Protein AF-A0A7S1FXK1-F1 (afdb_monomer)

Organism: NCBI:txid216773

Secondary structure (DSSP, 8-state):
-HHHHHTTS-S-EEEEEETTSPTT--EE-HHHH--STTS---S-TTTT---SSEEEEEE--SSTTPPP--SS--TT--SS-HHHHHHHHHHHHH---SEEEEE-SSBSS----SS---S-BGGGSHHHHHHHHHHHHHTT-SSEEEEE-SSSSEEEEEEEEEETTT--EEEEEEEEE--SS--TTT-S-S-THHHHSTTHHHHHHHHHHHHHHHHHHS--TTB-BPPPGGG---TT---TTS--TTPPPSB-EE-SS-EEEEEEEGGGTEEEEEEE-S-TTSPPSEEEEEEHHHHHTSSPPS-----HHHHHHHHTT--S-SS-EEEEETT-SPPHHHHHHHHHHHHHHHIIIIIHHHHHHHHHHHHHHHHHHHHHHHHHHHHHHHHT--

pLDDT: mean 83.9, std 14.22, range [42.78, 98.69]

Mean predicted aligned error: 8.96 Å

Radius of gyration: 26.75 Å; Cα contacts (8 Å, |Δi|>4): 726; chains: 1; bounding box: 54×51×104 Å

Structure (mmCIF, N/CA/C/O backbone):
data_AF-A0A7S1FXK1-F1
#
_entry.id   AF-A0A7S1FXK1-F1
#
loop_
_atom_site.group_PDB
_atom_site.id
_atom_site.type_symbol
_atom_site.label_atom_id
_atom_site.label_alt_id
_atom_site.label_comp_id
_atom_site.label_asym_id
_atom_site.label_entity_id
_atom_site.label_seq_id
_atom_site.pdbx_PDB_ins_code
_atom_site.Cartn_x
_atom_site.Cartn_y
_atom_site.Cartn_z
_atom_site.occupancy
_atom_site.B_iso_or_equiv
_atom_site.auth_seq_id
_atom_site.auth_comp_id
_atom_site.auth_asym_id
_atom_site.auth_atom_id
_atom_site.pdbx_PDB_model_num
ATOM 1 N N . MET A 1 1 ? 13.308 -16.627 -5.004 1.00 86.56 1 MET A N 1
ATOM 2 C CA . MET A 1 1 ? 12.810 -16.690 -3.606 1.00 86.56 1 MET A CA 1
ATOM 3 C C . MET A 1 1 ? 13.438 -17.832 -2.807 1.00 86.56 1 MET A C 1
ATOM 5 O O . MET A 1 1 ? 14.184 -17.530 -1.893 1.00 86.56 1 MET A O 1
ATOM 9 N N . PHE A 1 2 ? 13.211 -19.113 -3.141 1.00 88.00 2 PHE A N 1
ATOM 10 C CA . PHE A 1 2 ? 13.729 -20.249 -2.348 1.00 88.00 2 PHE A CA 1
ATOM 11 C C . PHE A 1 2 ? 15.251 -20.223 -2.109 1.00 88.00 2 PHE A C 1
ATOM 13 O O . PHE A 1 2 ? 15.687 -20.380 -0.975 1.00 88.00 2 PHE A O 1
ATOM 20 N N . LEU A 1 3 ? 16.052 -19.970 -3.151 1.00 89.50 3 LEU A N 1
ATOM 21 C CA . LEU A 1 3 ? 17.515 -19.896 -3.019 1.00 89.50 3 LEU A CA 1
ATOM 22 C C . LEU A 1 3 ? 17.948 -18.786 -2.047 1.00 89.50 3 LEU A C 1
ATOM 24 O O . LEU A 1 3 ? 18.691 -19.046 -1.114 1.00 89.50 3 LEU A O 1
ATOM 28 N N . ARG A 1 4 ? 17.362 -17.591 -2.173 1.00 92.25 4 ARG A N 1
ATOM 29 C CA . ARG A 1 4 ? 17.594 -16.463 -1.252 1.00 92.25 4 ARG A CA 1
ATOM 30 C C . ARG A 1 4 ? 17.238 -16.796 0.199 1.00 92.25 4 ARG A C 1
ATOM 32 O O . ARG A 1 4 ? 17.957 -16.416 1.117 1.00 92.25 4 ARG A O 1
ATOM 39 N N . ALA A 1 5 ? 16.145 -17.531 0.401 1.00 91.81 5 ALA A N 1
ATOM 40 C CA . ALA A 1 5 ? 15.734 -17.988 1.723 1.00 91.81 5 ALA A CA 1
ATOM 41 C C . ALA A 1 5 ? 16.751 -18.977 2.313 1.00 91.81 5 ALA A C 1
ATOM 43 O O . ALA A 1 5 ? 17.111 -18.866 3.481 1.00 91.81 5 ALA A O 1
ATOM 44 N N . LYS A 1 6 ? 17.246 -19.913 1.491 1.00 92.75 6 LYS A N 1
ATOM 45 C CA . LYS A 1 6 ? 18.290 -20.873 1.871 1.00 92.75 6 LYS A CA 1
ATOM 46 C C . LYS A 1 6 ? 19.600 -20.174 2.249 1.00 92.75 6 LYS A C 1
ATOM 48 O O . LYS A 1 6 ? 20.246 -20.599 3.201 1.00 92.75 6 LYS A O 1
ATOM 53 N N . ASP A 1 7 ? 19.941 -19.095 1.553 1.00 91.38 7 ASP A N 1
ATOM 54 C CA . ASP A 1 7 ? 21.141 -18.292 1.815 1.00 91.38 7 ASP A CA 1
ATOM 55 C C . ASP A 1 7 ? 20.965 -17.318 2.998 1.00 91.38 7 ASP A C 1
ATOM 57 O O . ASP A 1 7 ? 21.877 -16.562 3.324 1.00 91.38 7 ASP A O 1
ATOM 61 N N . GLY A 1 8 ? 19.795 -17.312 3.649 1.00 89.88 8 GLY A N 1
ATOM 62 C CA . GLY A 1 8 ? 19.515 -16.476 4.819 1.00 89.88 8 GLY A CA 1
ATOM 63 C C . GLY A 1 8 ? 19.364 -14.985 4.516 1.00 89.88 8 GLY A C 1
ATOM 64 O O . GLY A 1 8 ? 19.290 -14.187 5.443 1.00 89.88 8 GLY A O 1
ATOM 65 N N . ILE A 1 9 ? 19.294 -14.592 3.241 1.00 91.19 9 ILE A N 1
ATOM 66 C CA . ILE A 1 9 ? 19.204 -13.179 2.843 1.00 91.19 9 ILE A CA 1
ATOM 67 C C . ILE A 1 9 ? 17.760 -12.672 2.730 1.00 91.19 9 ILE A C 1
ATOM 69 O O . ILE A 1 9 ? 17.565 -11.474 2.546 1.00 91.19 9 ILE A O 1
ATOM 73 N N . GLY A 1 10 ? 16.760 -13.554 2.851 1.00 93.19 10 GLY A N 1
ATOM 74 C CA . GLY A 1 10 ? 15.330 -13.214 2.909 1.00 93.19 10 GLY A CA 1
ATOM 75 C C . GLY A 1 10 ? 14.462 -13.902 1.849 1.00 93.19 10 GLY A C 1
ATOM 76 O O . GLY A 1 10 ? 14.954 -14.543 0.917 1.00 93.19 10 GLY A O 1
ATOM 77 N N . VAL A 1 11 ? 13.141 -13.756 1.980 1.00 95.81 11 VAL A N 1
ATOM 78 C CA . VAL A 1 11 ? 12.128 -14.359 1.095 1.00 95.81 11 VAL A CA 1
ATOM 79 C C . VAL A 1 11 ? 11.473 -13.292 0.22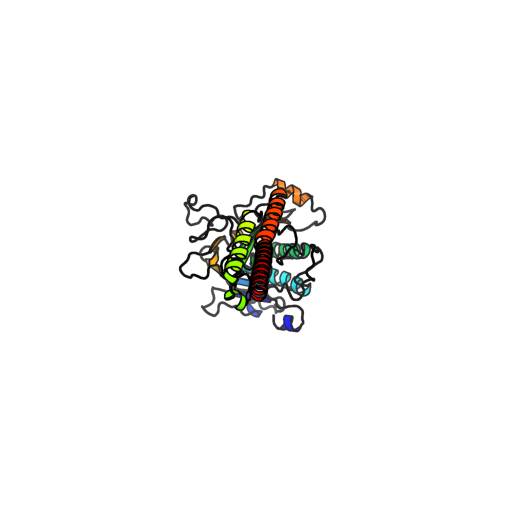1 1.00 95.81 11 VAL A C 1
ATOM 81 O O . VAL A 1 11 ? 10.370 -12.828 0.485 1.00 95.81 11 VAL A O 1
ATOM 84 N N . TYR A 1 12 ? 12.162 -12.904 -0.851 1.00 97.19 12 TYR A N 1
ATOM 85 C CA . TYR A 1 12 ? 11.689 -11.862 -1.764 1.00 97.19 12 TYR A CA 1
ATOM 86 C C . TYR A 1 12 ? 11.950 -12.176 -3.234 1.00 97.19 12 TYR A C 1
ATOM 88 O O . TYR A 1 12 ? 12.787 -13.019 -3.603 1.00 97.19 12 TYR A O 1
ATOM 96 N N . GLY A 1 13 ? 11.193 -11.507 -4.093 1.00 97.38 13 GLY A N 1
ATOM 97 C CA . GLY A 1 13 ? 11.224 -11.731 -5.528 1.00 97.38 13 GLY A CA 1
ATOM 98 C C . GLY A 1 13 ? 10.127 -10.965 -6.248 1.00 97.38 13 GLY A C 1
ATOM 99 O O . GLY A 1 13 ? 9.338 -10.247 -5.637 1.00 97.38 13 GLY A O 1
ATOM 100 N N . VAL A 1 14 ? 10.087 -11.149 -7.559 1.00 97.81 14 VAL A N 1
ATOM 101 C CA . VAL A 1 14 ? 9.108 -10.527 -8.445 1.00 97.81 14 VAL A CA 1
ATOM 102 C C . VAL A 1 14 ? 8.445 -11.600 -9.298 1.00 97.81 14 VAL A C 1
ATOM 104 O O . VAL A 1 14 ? 9.095 -12.578 -9.668 1.00 97.81 14 VAL A O 1
ATOM 107 N N . LYS A 1 15 ? 7.155 -11.432 -9.582 1.00 97.69 15 LYS A N 1
ATOM 108 C CA . LYS A 1 15 ? 6.409 -12.217 -10.572 1.00 97.69 15 LYS A CA 1
ATOM 109 C C . LYS A 1 15 ? 5.731 -11.279 -11.553 1.00 97.69 15 LYS A C 1
ATOM 111 O O . LYS A 1 15 ? 5.279 -10.212 -11.155 1.00 97.69 15 LYS A O 1
ATOM 116 N N . LEU A 1 16 ? 5.665 -11.681 -12.813 1.00 98.06 16 LEU A N 1
ATOM 117 C CA . LEU A 1 16 ? 5.023 -10.916 -13.873 1.00 98.06 16 LEU A CA 1
ATOM 118 C C . LEU A 1 16 ? 3.820 -11.694 -14.397 1.00 98.06 16 LEU A C 1
ATOM 120 O O . LEU A 1 16 ? 3.948 -12.869 -14.733 1.00 98.06 16 LEU A O 1
ATOM 124 N N . TYR A 1 17 ? 2.685 -11.020 -14.498 1.00 98.06 17 TYR A N 1
ATOM 125 C CA . TYR A 1 17 ? 1.492 -11.517 -15.169 1.00 98.06 17 TYR A CA 1
ATOM 126 C C . TYR A 1 17 ? 1.256 -10.688 -16.430 1.00 98.06 17 TYR A C 1
ATOM 128 O O . TYR A 1 17 ? 1.339 -9.464 -16.378 1.00 98.06 17 TYR A O 1
ATOM 136 N N . ASP A 1 18 ? 0.975 -11.342 -17.550 1.00 97.69 18 ASP A N 1
ATOM 137 C CA . ASP A 1 18 ? 0.605 -10.732 -18.824 1.00 97.69 18 ASP A CA 1
ATOM 138 C C . ASP A 1 18 ? -0.782 -11.244 -19.229 1.00 97.69 18 ASP A C 1
ATOM 140 O O . ASP A 1 18 ? -0.954 -12.397 -19.625 1.00 97.69 18 ASP A O 1
ATOM 144 N N . PHE A 1 19 ? -1.776 -10.367 -19.115 1.00 96.44 19 PHE A N 1
ATOM 145 C CA . PHE A 1 19 ? -3.187 -10.662 -19.349 1.00 96.44 19 PHE A CA 1
ATOM 146 C C . PHE A 1 19 ? -3.562 -10.698 -20.837 1.00 96.44 19 PHE A C 1
ATOM 148 O O . PHE A 1 19 ? -4.710 -10.984 -21.166 1.00 96.44 19 PHE A O 1
ATOM 155 N N . SER A 1 20 ? -2.612 -10.448 -21.743 1.00 96.06 20 SER A N 1
ATOM 156 C CA . SER A 1 20 ? -2.798 -10.720 -23.175 1.00 96.06 20 SER A CA 1
ATOM 157 C C . SER A 1 20 ? -2.517 -12.183 -23.536 1.00 96.06 20 SER A C 1
ATOM 159 O O . SER A 1 20 ? -2.792 -12.605 -24.661 1.00 96.06 20 SER A O 1
ATOM 161 N N . ARG A 1 21 ? -1.948 -12.971 -22.612 1.00 95.25 21 ARG A N 1
ATOM 162 C CA . ARG A 1 21 ? -1.732 -14.413 -22.799 1.00 95.25 21 ARG A CA 1
ATOM 163 C C . ARG A 1 21 ? -3.053 -15.182 -22.629 1.00 95.25 21 ARG A C 1
ATOM 165 O O . ARG A 1 21 ? -3.983 -14.673 -22.006 1.00 95.25 21 ARG A O 1
ATOM 172 N N . PRO A 1 22 ? -3.154 -16.416 -23.158 1.00 95.62 22 PRO A N 1
ATOM 173 C CA . PRO A 1 22 ? -4.333 -17.255 -22.961 1.00 95.62 22 PRO A CA 1
ATOM 174 C C . PRO A 1 22 ? -4.657 -17.463 -21.480 1.00 95.62 22 PRO A C 1
ATOM 176 O O . PRO A 1 22 ? -3.749 -17.572 -20.654 1.00 95.62 22 PRO A O 1
ATOM 179 N N . THR A 1 23 ? -5.946 -17.585 -21.162 1.00 93.38 23 THR A N 1
ATOM 180 C CA . THR A 1 23 ? -6.408 -17.792 -19.787 1.00 93.38 23 THR A CA 1
ATOM 181 C C . THR A 1 23 ? -5.747 -19.013 -19.143 1.00 93.38 23 THR A C 1
ATOM 183 O O . THR A 1 23 ? -5.702 -20.087 -19.744 1.00 93.38 23 THR A O 1
ATOM 186 N N . GLY A 1 24 ? -5.231 -18.852 -17.924 1.00 93.88 24 GLY A N 1
ATOM 187 C CA . GLY A 1 24 ? -4.451 -19.865 -17.203 1.00 93.88 24 GLY A CA 1
ATOM 188 C C . GLY A 1 24 ? -2.949 -19.866 -17.522 1.00 93.88 24 GLY A C 1
ATOM 189 O O . GLY A 1 24 ? -2.192 -20.607 -16.891 1.00 93.88 24 GLY A O 1
ATOM 190 N N . HIS A 1 25 ? -2.504 -19.040 -18.473 1.00 94.69 25 HIS A N 1
ATOM 191 C CA . HIS A 1 25 ? -1.103 -18.867 -18.867 1.00 94.69 25 HIS A CA 1
ATOM 192 C C . HIS A 1 25 ? -0.624 -17.415 -18.730 1.00 94.69 25 HIS A C 1
ATOM 194 O O . HIS A 1 25 ? 0.362 -17.029 -19.361 1.00 94.69 25 HIS A O 1
ATOM 200 N N . GLU A 1 26 ? -1.302 -16.612 -17.910 1.00 96.81 26 GLU A N 1
ATOM 201 C CA . GLU A 1 26 ? -0.979 -15.205 -17.674 1.00 96.81 26 GLU A CA 1
ATOM 202 C C . GLU A 1 26 ? 0.366 -15.053 -16.957 1.00 96.81 26 GLU A C 1
ATOM 204 O O . GLU A 1 26 ? 1.091 -14.093 -17.196 1.00 96.81 26 GLU A O 1
ATOM 209 N N . LEU A 1 27 ? 0.736 -16.003 -16.091 1.00 97.69 27 LEU A N 1
ATOM 210 C CA . LEU A 1 27 ? 2.019 -15.973 -15.391 1.00 97.69 27 LEU A CA 1
ATOM 211 C C . LEU A 1 27 ? 3.183 -16.159 -16.377 1.00 97.69 27 LEU A C 1
ATOM 213 O O . LEU A 1 27 ? 3.374 -17.236 -16.945 1.00 97.69 27 LEU A O 1
ATOM 217 N N . VAL A 1 28 ? 4.007 -15.123 -16.516 1.00 96.62 28 VAL A N 1
ATOM 218 C CA . VAL A 1 28 ? 5.211 -15.144 -17.349 1.00 96.62 28 VAL A CA 1
ATOM 219 C C . VAL A 1 28 ? 6.352 -15.823 -16.577 1.00 96.62 28 VAL A C 1
ATOM 221 O O . VAL A 1 28 ? 6.631 -15.434 -15.438 1.00 96.62 28 VAL A O 1
ATOM 224 N N . PRO A 1 29 ? 7.046 -16.821 -17.158 1.00 94.81 29 PRO A N 1
ATOM 225 C CA . PRO A 1 29 ? 8.219 -17.436 -16.540 1.00 94.81 29 PRO A CA 1
ATOM 226 C C . PRO A 1 29 ? 9.300 -16.408 -16.178 1.00 94.81 29 PRO A C 1
ATOM 228 O O . PRO A 1 29 ? 9.602 -15.520 -16.968 1.00 94.81 29 PRO A O 1
ATOM 231 N N . ASP A 1 30 ? 9.948 -16.562 -15.017 1.00 93.38 30 ASP A N 1
ATOM 232 C CA . ASP A 1 30 ? 10.874 -15.546 -14.479 1.00 93.38 30 ASP A CA 1
ATOM 233 C C . ASP A 1 30 ? 12.022 -15.191 -15.439 1.00 93.38 30 ASP A C 1
ATOM 235 O O . ASP A 1 30 ? 12.396 -14.022 -15.546 1.00 93.38 30 ASP A O 1
ATOM 239 N N . ARG A 1 31 ? 12.555 -16.187 -16.165 1.00 91.25 31 ARG A N 1
ATOM 240 C CA . ARG A 1 31 ? 13.605 -15.968 -17.171 1.00 91.25 31 ARG A CA 1
ATOM 241 C C . ARG A 1 31 ? 13.094 -15.123 -18.336 1.00 91.25 31 ARG A C 1
ATOM 243 O O . ARG A 1 31 ? 13.780 -14.193 -18.724 1.00 91.25 31 ARG A O 1
ATOM 250 N N . GLU A 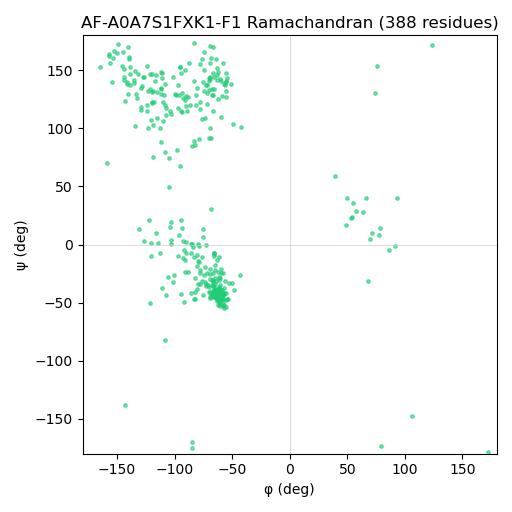1 32 ? 11.898 -15.422 -18.847 1.00 93.00 32 GLU A N 1
ATOM 251 C CA . GLU A 1 32 ? 11.252 -14.685 -19.946 1.00 93.00 32 GLU A CA 1
ATOM 252 C C . GLU A 1 32 ? 10.904 -13.250 -19.520 1.00 93.00 32 GLU A C 1
ATOM 254 O O . GLU A 1 32 ? 11.199 -12.296 -20.240 1.00 93.00 32 GLU A O 1
ATOM 259 N N . ALA A 1 33 ? 10.356 -13.086 -18.310 1.00 94.69 33 ALA A N 1
ATOM 260 C CA . ALA A 1 33 ? 10.044 -11.783 -17.729 1.00 94.69 33 ALA A CA 1
ATOM 261 C C . ALA A 1 33 ? 11.301 -10.918 -17.538 1.00 94.69 33 ALA A C 1
ATOM 263 O O . ALA A 1 33 ? 11.239 -9.701 -17.706 1.00 94.69 33 ALA A O 1
ATOM 264 N N . ALA A 1 34 ? 12.427 -11.544 -17.175 1.00 94.31 34 ALA A N 1
ATOM 265 C CA . ALA A 1 34 ? 13.749 -10.931 -17.028 1.00 94.31 34 ALA A CA 1
ATOM 266 C C . ALA A 1 34 ? 13.813 -9.705 -16.089 1.00 94.31 34 ALA A C 1
ATOM 268 O O . ALA A 1 34 ? 14.717 -8.872 -16.184 1.00 94.31 34 ALA A O 1
ATOM 269 N N . ILE A 1 35 ? 12.862 -9.607 -15.153 1.00 95.88 35 ILE A N 1
ATOM 270 C CA . ILE A 1 35 ? 12.800 -8.532 -14.153 1.00 95.88 35 ILE A CA 1
ATOM 271 C C . ILE A 1 35 ? 13.736 -8.837 -12.981 1.00 95.88 35 ILE A C 1
ATOM 273 O O . ILE A 1 35 ? 14.418 -7.946 -12.482 1.00 95.88 35 ILE A O 1
ATOM 277 N N . ASP A 1 36 ? 13.796 -10.095 -12.536 1.00 95.31 36 ASP A N 1
ATOM 278 C CA . ASP A 1 36 ? 14.653 -10.478 -11.417 1.00 95.31 36 ASP A CA 1
ATOM 279 C C . ASP A 1 36 ? 16.140 -10.451 -11.845 1.00 95.31 36 ASP A C 1
ATOM 281 O O . ASP A 1 36 ? 16.518 -11.194 -12.756 1.00 95.31 36 ASP A O 1
ATOM 285 N N . PRO A 1 37 ? 17.004 -9.641 -11.196 1.00 92.25 37 PRO A N 1
ATOM 286 C CA . PRO A 1 37 ? 18.406 -9.494 -11.571 1.00 92.25 37 PRO A CA 1
ATOM 287 C C . PRO A 1 37 ? 19.261 -10.743 -11.386 1.00 92.25 37 PRO A C 1
ATOM 289 O O . PRO A 1 37 ? 20.388 -10.766 -11.869 1.00 92.25 37 PRO A O 1
ATOM 292 N N . PHE A 1 38 ? 18.730 -11.777 -10.731 1.00 86.62 38 PHE A N 1
ATOM 293 C CA . PHE A 1 38 ? 19.366 -13.088 -10.666 1.00 86.62 38 PHE A CA 1
ATOM 294 C C . PHE A 1 38 ? 19.557 -13.732 -12.047 1.00 86.62 38 PHE A C 1
ATOM 296 O O . PHE A 1 38 ? 20.481 -14.519 -12.225 1.00 86.62 38 PHE A O 1
ATOM 303 N N . PHE A 1 39 ? 18.697 -13.414 -13.018 1.00 81.88 39 PHE A N 1
ATOM 304 C CA . PHE A 1 39 ? 18.859 -13.883 -14.390 1.00 81.88 39 PHE A CA 1
ATOM 305 C C . PHE A 1 39 ? 19.685 -12.867 -15.188 1.00 81.88 39 PHE A C 1
ATOM 307 O O . PHE A 1 39 ? 19.353 -11.673 -15.249 1.00 81.88 39 PHE A O 1
ATOM 314 N N . GLU A 1 40 ? 20.775 -13.346 -15.787 1.00 75.25 40 GLU A N 1
ATOM 315 C CA . GLU A 1 40 ? 21.553 -12.571 -16.749 1.00 75.25 40 GLU A CA 1
ATOM 316 C C . GLU A 1 40 ? 20.758 -12.402 -18.048 1.00 75.25 40 GLU A C 1
ATOM 318 O O . GLU A 1 40 ? 19.993 -13.272 -18.474 1.00 75.25 40 GLU A O 1
ATOM 323 N N . LEU A 1 41 ? 20.896 -11.225 -18.655 1.00 72.12 41 LEU A N 1
ATOM 324 C CA . LEU A 1 41 ? 20.348 -10.956 -19.976 1.00 72.12 41 LEU A CA 1
ATOM 325 C C . LEU A 1 41 ? 21.362 -11.507 -20.983 1.00 72.12 41 LEU A C 1
ATOM 327 O O . LEU A 1 41 ? 22.269 -10.785 -21.388 1.00 72.12 41 LEU A O 1
ATOM 331 N N . ASP A 1 42 ? 21.229 -12.783 -21.352 1.00 68.44 42 ASP A N 1
ATOM 332 C CA . ASP A 1 42 ? 22.183 -13.540 -22.193 1.00 68.44 42 ASP A CA 1
ATOM 333 C C . ASP A 1 42 ? 22.243 -13.067 -23.672 1.00 68.44 42 ASP A C 1
ATOM 335 O O . ASP A 1 42 ? 22.440 -13.863 -24.588 1.00 68.44 42 ASP A O 1
ATOM 339 N N . GLY A 1 43 ? 22.009 -11.782 -23.957 1.00 66.88 43 GLY A N 1
ATOM 340 C CA . GLY A 1 43 ? 21.923 -11.241 -25.320 1.00 66.88 43 GLY A CA 1
ATOM 341 C C . GLY A 1 43 ? 20.678 -11.683 -26.103 1.00 66.88 43 GLY A C 1
ATOM 342 O O . GLY A 1 43 ? 20.542 -11.344 -27.279 1.00 66.88 43 GLY A O 1
ATOM 343 N N . ASP A 1 44 ? 19.756 -12.414 -25.472 1.00 74.56 44 ASP A N 1
ATOM 344 C CA . ASP A 1 44 ? 18.474 -12.778 -26.069 1.00 74.56 44 ASP A CA 1
ATOM 345 C C . ASP A 1 44 ? 17.544 -11.555 -26.117 1.00 74.56 44 ASP A C 1
ATOM 347 O O . ASP A 1 44 ? 17.024 -11.074 -25.107 1.00 74.56 44 ASP A O 1
ATOM 351 N N . ASN A 1 45 ? 17.325 -11.061 -27.335 1.00 73.31 45 ASN A N 1
ATOM 352 C CA . ASN A 1 45 ? 16.502 -9.890 -27.626 1.00 73.31 45 ASN A CA 1
ATOM 353 C C . ASN A 1 45 ? 15.007 -10.085 -27.318 1.00 73.31 45 ASN A C 1
ATOM 355 O O . ASN A 1 45 ? 14.243 -9.123 -27.452 1.00 73.31 45 ASN A O 1
ATOM 359 N N . ASN A 1 46 ? 14.560 -11.294 -26.971 1.00 75.25 46 ASN A N 1
ATOM 360 C CA . ASN A 1 46 ? 13.168 -11.572 -26.620 1.00 75.25 46 ASN A CA 1
ATOM 361 C C . ASN A 1 46 ? 12.886 -11.478 -25.116 1.00 75.25 46 ASN A C 1
ATOM 363 O O . ASN A 1 46 ? 11.721 -11.421 -24.727 1.00 75.25 46 ASN A O 1
ATOM 367 N N . LEU A 1 47 ? 13.919 -11.401 -24.275 1.00 84.69 47 LEU A N 1
ATOM 368 C CA . LEU A 1 47 ? 13.754 -11.268 -22.830 1.00 84.69 47 LEU A CA 1
ATOM 369 C C . LEU A 1 47 ? 13.193 -9.896 -22.442 1.00 84.69 47 LEU A C 1
ATOM 371 O O . LEU A 1 47 ? 13.537 -8.863 -23.026 1.00 84.69 47 LEU A O 1
ATOM 375 N N . GLY A 1 48 ? 12.325 -9.877 -21.430 1.00 84.31 48 GLY A N 1
ATOM 376 C CA . GLY A 1 48 ? 11.731 -8.641 -20.919 1.00 84.31 48 GLY A CA 1
ATOM 377 C C . GLY A 1 48 ? 10.847 -7.918 -21.940 1.00 84.31 48 GLY A C 1
ATOM 378 O O . GLY A 1 48 ? 10.744 -6.686 -21.899 1.00 84.31 48 GLY A O 1
ATOM 379 N N . LYS A 1 49 ? 10.252 -8.670 -22.876 1.00 88.00 49 LYS A N 1
ATOM 380 C CA . LYS A 1 49 ? 9.189 -8.217 -23.777 1.00 88.00 49 LYS A CA 1
ATOM 381 C C . LYS A 1 49 ? 7.880 -8.893 -23.385 1.00 88.00 49 LYS A C 1
ATOM 383 O O . LYS A 1 49 ? 7.788 -10.113 -23.370 1.00 88.00 49 LYS A O 1
ATOM 388 N N . TYR A 1 50 ? 6.880 -8.085 -23.081 1.00 92.75 50 TYR A N 1
ATOM 389 C CA . TYR A 1 50 ? 5.531 -8.507 -22.713 1.00 92.75 50 TYR A CA 1
ATOM 390 C C . TYR A 1 50 ? 4.554 -7.397 -23.092 1.00 92.75 50 TYR A C 1
ATOM 392 O O . TYR A 1 50 ? 4.975 -6.291 -23.450 1.00 92.75 50 TYR A O 1
ATOM 400 N N . SER A 1 51 ? 3.262 -7.708 -23.085 1.00 94.88 51 SER A N 1
ATOM 401 C CA . SER A 1 51 ? 2.237 -6.787 -23.569 1.00 94.88 51 SER A CA 1
ATOM 402 C C . SER A 1 51 ? 2.060 -5.558 -22.665 1.00 94.88 51 SER A C 1
ATOM 404 O O . SER A 1 51 ? 2.566 -5.482 -21.540 1.00 94.88 51 SER A O 1
ATOM 406 N N . ASN A 1 52 ? 1.276 -4.596 -23.150 1.00 93.94 52 ASN A N 1
ATOM 407 C CA . ASN A 1 52 ? 0.790 -3.459 -22.371 1.00 93.94 52 ASN A CA 1
ATOM 408 C C . ASN A 1 52 ? -0.311 -3.842 -21.358 1.00 93.94 52 ASN A C 1
ATOM 410 O O . ASN A 1 52 ? -0.763 -2.974 -20.617 1.00 93.94 52 ASN A O 1
ATOM 414 N N . HIS A 1 53 ? -0.717 -5.112 -21.272 1.00 96.31 53 HIS A N 1
ATOM 415 C CA . HIS A 1 53 ? -1.630 -5.632 -20.248 1.00 96.31 53 HIS A CA 1
ATOM 416 C C . HIS A 1 53 ? -0.856 -6.445 -19.207 1.00 96.31 53 HIS A C 1
ATOM 418 O O . HIS A 1 53 ? -1.175 -7.598 -18.916 1.00 96.31 53 HIS A O 1
ATOM 424 N N . SER A 1 54 ? 0.228 -5.865 -18.690 1.00 97.56 54 SER A N 1
ATOM 425 C CA . SER A 1 54 ? 1.176 -6.551 -17.815 1.00 97.56 54 SER A CA 1
ATOM 426 C C . SER A 1 54 ? 1.242 -5.946 -16.413 1.00 97.56 54 SER A C 1
ATOM 428 O O . SER A 1 54 ? 1.225 -4.727 -16.226 1.00 97.56 54 SER A O 1
ATOM 430 N N . VAL A 1 55 ? 1.347 -6.823 -15.414 1.00 98.31 55 VAL A N 1
ATOM 431 C CA . VAL A 1 55 ? 1.417 -6.483 -13.989 1.00 98.31 55 VAL A CA 1
ATOM 432 C C . VAL A 1 55 ? 2.612 -7.188 -13.358 1.00 98.31 55 VAL A C 1
ATOM 434 O O . VAL A 1 55 ? 2.651 -8.417 -13.276 1.00 98.31 55 VAL A O 1
ATOM 437 N N . ALA A 1 56 ? 3.584 -6.415 -12.879 1.00 98.44 56 ALA A N 1
ATOM 438 C CA . ALA A 1 56 ? 4.692 -6.925 -12.080 1.00 98.44 56 ALA A CA 1
ATOM 439 C C . ALA A 1 56 ? 4.361 -6.803 -10.588 1.00 98.44 56 ALA A C 1
ATOM 441 O O . ALA A 1 56 ? 3.965 -5.740 -10.118 1.00 98.44 56 ALA A O 1
ATOM 442 N N . ILE A 1 57 ? 4.547 -7.884 -9.833 1.00 98.50 57 ILE A N 1
ATOM 443 C CA . ILE A 1 57 ? 4.309 -7.953 -8.390 1.00 98.50 57 ILE A CA 1
ATOM 444 C C . ILE A 1 57 ? 5.638 -8.208 -7.687 1.00 98.50 57 ILE A C 1
ATOM 446 O O . ILE A 1 57 ? 6.187 -9.308 -7.763 1.00 98.50 57 ILE A O 1
ATOM 450 N N . PHE A 1 58 ? 6.142 -7.199 -6.987 1.00 98.56 58 PHE A N 1
ATOM 451 C CA . PHE A 1 58 ? 7.343 -7.241 -6.161 1.00 98.56 58 PHE A CA 1
ATOM 452 C C . PHE A 1 58 ? 6.952 -7.568 -4.724 1.00 98.56 58 PHE A C 1
ATOM 454 O O . PHE A 1 58 ? 6.295 -6.769 -4.066 1.00 98.56 58 PHE A O 1
ATOM 461 N N . ALA A 1 59 ? 7.366 -8.726 -4.220 1.00 9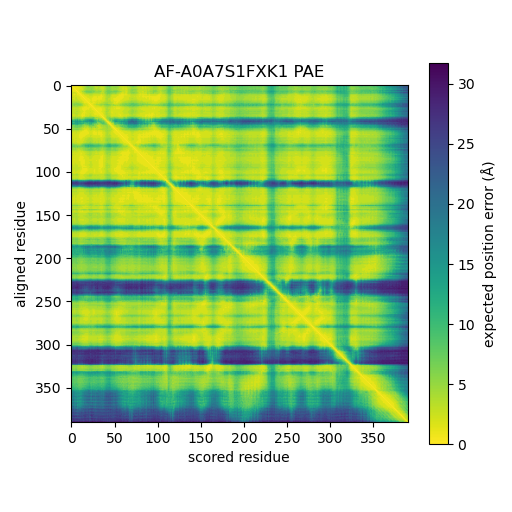8.19 59 ALA A N 1
ATOM 462 C CA . ALA A 1 59 ? 7.165 -9.104 -2.827 1.00 98.19 59 ALA A CA 1
ATOM 463 C C . ALA A 1 59 ? 8.435 -8.804 -2.023 1.00 98.19 59 ALA A C 1
ATOM 465 O O . ALA A 1 59 ? 9.488 -9.390 -2.294 1.00 98.19 59 ALA A O 1
ATOM 466 N N . LEU A 1 60 ? 8.331 -7.903 -1.043 1.00 98.38 60 LEU A N 1
ATOM 467 C CA . LEU A 1 60 ? 9.411 -7.569 -0.113 1.00 98.38 60 LEU A CA 1
ATOM 468 C C . LEU A 1 60 ? 9.291 -8.375 1.186 1.00 98.38 60 LEU A C 1
ATOM 470 O O . LEU A 1 60 ? 8.204 -8.739 1.631 1.00 98.38 60 LEU A O 1
ATOM 474 N N . ASP A 1 61 ? 10.433 -8.587 1.828 1.00 97.75 61 ASP A N 1
ATOM 475 C CA . ASP A 1 61 ? 10.570 -9.272 3.113 1.00 97.75 61 ASP A CA 1
ATOM 476 C C . ASP A 1 61 ? 11.017 -8.255 4.160 1.00 97.75 61 ASP A C 1
ATOM 478 O O . ASP A 1 61 ? 12.187 -7.908 4.249 1.00 97.75 61 ASP A O 1
ATOM 482 N N . CYS A 1 62 ? 10.070 -7.767 4.957 1.00 96.38 62 CYS A N 1
ATOM 483 C CA . CYS A 1 62 ? 10.335 -6.770 5.998 1.00 96.38 62 CYS A CA 1
ATOM 484 C C . CYS A 1 62 ? 10.573 -7.405 7.376 1.00 96.38 62 CYS A C 1
ATOM 486 O O . CYS A 1 62 ? 10.326 -6.769 8.407 1.00 96.38 62 CYS A O 1
ATOM 488 N N . ARG A 1 63 ? 10.939 -8.693 7.414 1.00 95.12 63 ARG A N 1
ATOM 489 C CA . ARG A 1 63 ? 11.074 -9.478 8.646 1.00 95.12 63 ARG A CA 1
ATOM 490 C C . ARG A 1 63 ? 12.480 -10.033 8.812 1.00 95.12 63 ARG A C 1
ATOM 492 O O . ARG A 1 63 ? 13.052 -9.819 9.876 1.00 95.12 63 ARG A O 1
ATOM 499 N N . THR A 1 64 ? 13.034 -10.689 7.793 1.00 95.31 64 THR A N 1
ATOM 500 C CA . THR A 1 64 ? 14.318 -11.407 7.910 1.00 95.31 64 THR A CA 1
ATOM 501 C C . THR A 1 64 ? 15.474 -10.512 8.356 1.00 95.31 64 THR A C 1
ATOM 503 O O . THR A 1 64 ? 16.189 -10.865 9.288 1.00 95.31 64 THR A O 1
ATOM 506 N N . ASN A 1 65 ? 15.624 -9.335 7.742 1.00 95.81 65 ASN A N 1
ATOM 507 C CA . ASN A 1 65 ? 16.729 -8.408 8.025 1.00 95.81 65 ASN A CA 1
ATOM 508 C C . ASN A 1 65 ? 16.302 -7.200 8.876 1.00 95.81 65 ASN A C 1
ATOM 510 O O . ASN A 1 65 ? 17.017 -6.199 8.948 1.00 95.81 65 ASN A O 1
ATOM 514 N N . LYS A 1 66 ? 15.125 -7.264 9.514 1.00 95.62 66 LYS A N 1
ATOM 515 C CA . LYS A 1 66 ? 14.571 -6.138 10.271 1.00 95.62 66 LYS A CA 1
ATOM 516 C C . LYS A 1 66 ? 15.427 -5.834 11.504 1.00 95.62 66 LYS A C 1
ATOM 518 O O . LYS A 1 66 ? 15.652 -6.704 12.344 1.00 95.62 66 LYS A O 1
ATOM 523 N N . THR A 1 67 ? 15.827 -4.574 11.672 1.00 96.19 67 THR A N 1
ATOM 524 C CA . THR A 1 67 ? 16.438 -4.089 12.919 1.00 96.19 67 THR A CA 1
ATOM 525 C C . THR A 1 67 ? 15.469 -4.276 14.101 1.00 96.19 67 THR A C 1
ATOM 527 O O . THR A 1 67 ? 14.265 -4.051 13.942 1.00 96.19 67 THR A O 1
ATOM 530 N N . PRO A 1 68 ? 15.940 -4.674 15.300 1.00 93.19 68 PRO A N 1
ATOM 531 C CA . PRO A 1 68 ? 15.074 -4.867 16.461 1.00 93.19 68 PRO A CA 1
ATOM 532 C C . PRO A 1 68 ? 14.151 -3.677 16.753 1.00 93.19 68 PRO A C 1
ATOM 534 O O . PRO A 1 68 ? 14.552 -2.513 16.708 1.00 93.19 68 PRO A O 1
ATOM 537 N N . TRP A 1 69 ? 12.893 -3.975 17.088 1.00 88.81 69 TRP A N 1
ATOM 538 C CA . TRP A 1 69 ? 11.890 -2.946 17.345 1.00 88.81 69 TRP A CA 1
ATOM 539 C C . TRP A 1 69 ? 12.102 -2.296 18.719 1.00 88.81 69 TRP A C 1
ATOM 541 O O . TRP A 1 69 ? 11.845 -2.903 19.758 1.00 88.81 69 TRP A O 1
ATOM 551 N N . GLY A 1 70 ? 12.577 -1.049 18.732 1.00 84.38 70 GLY A N 1
ATOM 552 C CA . GLY A 1 70 ? 12.731 -0.254 19.954 1.00 84.38 70 GLY A CA 1
ATOM 553 C C . GLY A 1 70 ? 11.457 0.489 20.373 1.00 84.38 70 GLY A C 1
ATOM 554 O O . GLY A 1 70 ? 10.416 0.403 19.726 1.00 84.38 70 GLY A O 1
ATOM 555 N N . ILE A 1 71 ? 11.544 1.315 21.419 1.00 80.50 71 ILE A N 1
ATOM 556 C CA . ILE A 1 71 ? 10.445 2.212 21.831 1.00 80.50 71 ILE A CA 1
ATOM 557 C C . ILE A 1 71 ? 10.457 3.499 20.985 1.00 80.50 71 ILE A C 1
ATOM 559 O O . ILE A 1 71 ? 9.441 3.893 20.415 1.00 80.50 71 ILE A O 1
ATOM 563 N N . LEU A 1 72 ? 11.632 4.109 20.820 1.00 83.31 72 LEU A N 1
ATOM 564 C CA . LEU A 1 72 ? 11.847 5.336 20.041 1.00 83.31 72 LEU A CA 1
ATOM 565 C C . LEU A 1 72 ? 12.108 5.024 18.564 1.00 83.31 72 LEU A C 1
ATOM 567 O O . LEU A 1 72 ? 12.505 3.905 18.241 1.00 83.31 72 LEU A O 1
ATOM 571 N N . SER A 1 73 ? 11.838 5.972 17.666 1.00 84.81 73 SER A N 1
ATOM 572 C CA . SER A 1 73 ? 12.229 5.840 16.255 1.00 84.81 73 SER A CA 1
ATOM 573 C C . SER A 1 73 ? 13.747 5.720 16.129 1.00 84.81 73 SER A C 1
ATOM 575 O O . SER A 1 73 ? 14.473 6.402 16.851 1.00 84.81 73 SER A O 1
ATOM 577 N N . ASP A 1 74 ? 14.204 4.885 15.200 1.00 89.75 74 ASP A N 1
ATOM 578 C CA . ASP A 1 74 ? 15.624 4.669 14.927 1.00 89.75 74 ASP A CA 1
ATOM 579 C C . ASP A 1 74 ? 15.925 5.068 13.477 1.00 89.75 74 ASP A C 1
ATOM 581 O O . ASP A 1 74 ? 15.603 4.326 12.548 1.00 89.75 74 ASP A O 1
ATOM 585 N N . PRO A 1 75 ? 16.529 6.244 13.240 1.00 90.12 75 PRO A N 1
ATOM 586 C CA . PRO A 1 75 ? 16.878 6.676 11.895 1.00 90.12 75 PRO A CA 1
ATOM 587 C C . PRO A 1 75 ? 17.839 5.741 11.161 1.00 90.12 75 PRO A C 1
ATOM 589 O O . PRO A 1 75 ? 17.906 5.837 9.944 1.00 90.12 75 PRO A O 1
ATOM 592 N N . ASN A 1 76 ? 18.596 4.892 11.858 1.00 93.00 76 ASN A N 1
ATOM 593 C CA . ASN A 1 76 ? 19.569 3.984 11.249 1.00 93.00 76 ASN A CA 1
ATOM 594 C C . ASN A 1 76 ? 19.071 2.534 11.177 1.00 93.00 76 ASN A C 1
ATOM 596 O O . ASN A 1 76 ? 19.804 1.680 10.685 1.00 93.00 76 ASN A O 1
ATOM 600 N N . GLY A 1 77 ? 17.854 2.260 11.652 1.00 95.31 77 GLY A N 1
ATOM 601 C CA . GLY A 1 77 ? 17.230 0.955 11.489 1.00 95.31 77 GLY A CA 1
ATOM 602 C C . GLY A 1 77 ? 16.870 0.666 10.031 1.00 95.31 77 GLY A C 1
ATOM 603 O O . GLY A 1 77 ? 16.749 1.572 9.201 1.00 95.31 77 GLY A O 1
ATOM 604 N N . ASP A 1 78 ? 16.682 -0.613 9.732 1.00 97.00 78 ASP A N 1
ATOM 605 C CA . ASP A 1 78 ? 16.354 -1.117 8.402 1.00 97.00 78 ASP A CA 1
ATOM 606 C C . ASP A 1 78 ? 15.314 -2.249 8.466 1.00 97.00 78 ASP A C 1
ATOM 608 O O . ASP A 1 78 ? 15.098 -2.865 9.513 1.00 97.00 78 ASP A O 1
ATOM 612 N N . PHE A 1 79 ? 14.663 -2.516 7.334 1.00 96.69 79 PHE A N 1
ATOM 613 C CA . PHE A 1 79 ? 13.735 -3.633 7.145 1.00 96.69 79 PHE A CA 1
ATOM 614 C C . PHE A 1 79 ? 14.275 -4.702 6.196 1.00 96.69 79 PHE A C 1
ATOM 616 O O . PHE A 1 79 ? 14.003 -5.881 6.421 1.00 96.69 79 PHE A O 1
ATOM 623 N N . LEU A 1 80 ? 14.982 -4.296 5.135 1.00 97.69 80 LEU A N 1
ATOM 624 C CA . LEU A 1 80 ? 15.232 -5.159 3.976 1.00 97.69 80 LEU A CA 1
ATOM 625 C C . LEU A 1 80 ? 16.641 -5.769 3.962 1.00 97.69 80 LEU A C 1
ATOM 627 O O . LEU A 1 80 ? 16.829 -6.903 3.520 1.00 97.69 80 LEU A O 1
ATOM 631 N N . GLY A 1 81 ? 17.642 -5.055 4.480 1.00 96.62 81 GLY A N 1
ATOM 632 C CA . GLY A 1 81 ? 19.046 -5.431 4.351 1.00 96.62 81 GLY A CA 1
ATOM 633 C C . GLY A 1 81 ? 19.602 -5.138 2.954 1.00 96.62 81 GLY A C 1
ATOM 634 O O . GLY A 1 81 ? 18.885 -5.095 1.952 1.00 96.62 81 GLY A O 1
ATOM 635 N N . GLU A 1 82 ? 20.916 -4.927 2.868 1.00 96.38 82 GLU A N 1
ATOM 636 C CA . GLU A 1 82 ? 21.539 -4.354 1.666 1.00 96.38 82 GLU A CA 1
ATOM 637 C C . GLU A 1 82 ? 21.366 -5.216 0.405 1.00 96.38 82 GLU A C 1
ATOM 639 O O . GLU A 1 82 ? 21.091 -4.687 -0.670 1.00 96.38 82 GLU A O 1
ATOM 644 N N . ALA A 1 83 ? 21.439 -6.545 0.529 1.00 96.38 83 ALA A N 1
ATOM 645 C CA . ALA A 1 83 ? 21.248 -7.450 -0.607 1.00 96.38 83 ALA A CA 1
ATOM 646 C C . ALA A 1 83 ? 19.854 -7.299 -1.244 1.00 96.38 83 ALA A C 1
ATOM 648 O O . ALA A 1 83 ? 19.725 -7.265 -2.469 1.00 96.38 83 ALA A O 1
ATOM 649 N N . GLN A 1 84 ? 18.812 -7.168 -0.417 1.00 97.81 84 GLN A N 1
ATOM 650 C CA . GLN A 1 84 ? 17.451 -6.959 -0.898 1.00 97.81 84 GLN A CA 1
ATOM 651 C C . GLN A 1 84 ? 17.255 -5.550 -1.454 1.00 97.81 84 GLN A C 1
ATOM 653 O O . GLN A 1 84 ? 16.544 -5.397 -2.443 1.00 97.81 84 GLN A O 1
ATOM 658 N N . TRP A 1 85 ? 17.894 -4.533 -0.868 1.00 98.06 85 TRP A N 1
ATOM 659 C CA . TRP A 1 85 ? 17.855 -3.174 -1.406 1.00 98.06 85 TRP A CA 1
ATOM 660 C C . TRP A 1 85 ? 18.433 -3.090 -2.819 1.00 98.06 85 TRP A C 1
ATOM 662 O O . TRP A 1 85 ? 17.784 -2.533 -3.706 1.00 98.06 85 TRP A O 1
ATOM 672 N N . ILE A 1 86 ? 19.611 -3.682 -3.038 1.00 97.44 86 ILE A N 1
ATOM 673 C CA . ILE A 1 86 ? 20.253 -3.748 -4.357 1.00 97.44 86 ILE A CA 1
ATOM 674 C C . ILE A 1 86 ? 19.354 -4.498 -5.342 1.00 97.44 86 ILE A C 1
ATOM 676 O O . ILE A 1 86 ? 19.107 -4.014 -6.448 1.00 97.44 86 ILE A O 1
ATOM 680 N N . TRP A 1 87 ? 18.824 -5.655 -4.932 1.00 97.56 87 TRP A N 1
ATOM 681 C CA . TRP A 1 87 ? 17.893 -6.421 -5.756 1.00 97.56 87 TRP A CA 1
ATOM 682 C C . TRP A 1 87 ? 16.659 -5.599 -6.131 1.00 97.56 87 TRP A C 1
ATOM 684 O O . TRP A 1 87 ? 16.286 -5.579 -7.300 1.00 97.56 87 TRP A O 1
ATOM 694 N N . PHE A 1 88 ? 16.037 -4.917 -5.167 1.00 98.31 88 PHE A N 1
ATOM 695 C CA . PHE A 1 88 ? 14.797 -4.181 -5.388 1.00 98.31 88 PHE A CA 1
ATOM 696 C C . PHE A 1 88 ? 15.012 -3.027 -6.364 1.00 98.31 88 PHE A C 1
ATOM 698 O O . PHE A 1 88 ? 14.249 -2.883 -7.315 1.00 98.31 88 PHE A O 1
ATOM 705 N N . GLU A 1 89 ? 16.087 -2.256 -6.187 1.00 98.00 89 GLU A N 1
ATOM 706 C CA . GLU A 1 89 ? 16.426 -1.161 -7.094 1.00 98.00 89 GLU A CA 1
ATOM 707 C C . GLU A 1 89 ? 16.679 -1.653 -8.526 1.00 98.00 89 GLU A C 1
ATOM 709 O O . GLU A 1 89 ? 16.159 -1.077 -9.485 1.00 98.00 89 GLU A O 1
ATOM 714 N N . GLN A 1 90 ? 17.448 -2.732 -8.687 1.00 96.94 90 GLN A N 1
ATOM 715 C CA . GLN A 1 90 ? 17.739 -3.308 -10.000 1.00 96.94 90 GLN A CA 1
ATOM 716 C C . GLN A 1 90 ? 16.495 -3.915 -10.652 1.00 96.94 90 GLN A C 1
ATOM 718 O O . GLN A 1 90 ? 16.253 -3.682 -11.834 1.00 96.94 90 GLN A O 1
ATOM 723 N N . ALA A 1 91 ? 15.707 -4.678 -9.894 1.00 97.19 91 ALA A N 1
ATOM 724 C CA . ALA A 1 91 ? 14.509 -5.332 -10.398 1.00 97.19 91 ALA A CA 1
ATOM 725 C C . ALA A 1 91 ? 13.466 -4.301 -10.841 1.00 97.19 91 ALA A C 1
ATOM 727 O O . ALA A 1 91 ? 12.890 -4.429 -11.918 1.00 97.19 91 ALA A O 1
ATOM 728 N N . LEU A 1 92 ? 13.268 -3.241 -10.053 1.00 97.38 92 LEU A N 1
ATOM 729 C CA . LEU A 1 92 ? 12.319 -2.188 -10.395 1.00 97.38 92 LEU A CA 1
ATOM 730 C C . LEU A 1 92 ? 12.752 -1.450 -11.671 1.00 97.38 92 LEU A C 1
ATOM 732 O O . LEU A 1 92 ? 11.945 -1.303 -12.580 1.00 97.38 92 LEU A O 1
ATOM 736 N N . LYS A 1 93 ? 14.043 -1.111 -11.813 1.00 95.44 93 LYS A N 1
ATOM 737 C CA . LYS A 1 93 ? 14.605 -0.514 -13.044 1.00 95.44 93 LYS A CA 1
ATOM 738 C C . LYS A 1 93 ? 14.486 -1.409 -14.285 1.00 95.44 93 LYS A C 1
ATOM 740 O O . LYS A 1 93 ? 14.463 -0.896 -15.400 1.00 95.44 93 LYS A O 1
ATOM 745 N N . ARG A 1 94 ? 14.452 -2.736 -14.118 1.00 95.25 94 ARG A N 1
ATOM 746 C CA . ARG A 1 94 ? 14.267 -3.698 -15.222 1.00 95.25 94 ARG A CA 1
ATOM 747 C C . ARG A 1 94 ? 12.805 -3.856 -15.638 1.00 95.25 94 ARG A C 1
ATOM 749 O O . ARG A 1 94 ? 12.544 -4.366 -16.728 1.00 95.25 94 ARG A O 1
ATOM 756 N N . SER A 1 95 ? 11.859 -3.453 -14.794 1.00 96.50 95 SER A N 1
ATOM 757 C CA . SER A 1 95 ? 10.442 -3.601 -15.099 1.00 96.50 95 SER A CA 1
ATOM 758 C C . SER A 1 95 ? 9.973 -2.585 -16.131 1.00 96.50 95 SER A C 1
ATOM 760 O O . SER A 1 95 ? 10.207 -1.386 -16.022 1.00 96.50 95 SER A O 1
ATOM 762 N N . LYS A 1 96 ? 9.255 -3.095 -17.121 1.00 95.56 96 LYS A N 1
ATOM 763 C CA . LYS A 1 96 ? 8.525 -2.368 -18.159 1.00 95.56 96 LYS A CA 1
ATOM 764 C C . LYS A 1 96 ? 7.019 -2.623 -18.046 1.00 95.56 96 LYS A C 1
ATOM 766 O O . LYS A 1 96 ? 6.284 -2.302 -18.974 1.00 95.56 96 LYS A O 1
ATOM 771 N N . ALA A 1 97 ? 6.571 -3.268 -16.962 1.00 97.44 97 ALA A N 1
ATOM 772 C CA . ALA A 1 97 ? 5.169 -3.625 -16.774 1.00 97.44 97 ALA A CA 1
ATOM 773 C C . ALA A 1 97 ? 4.307 -2.368 -16.704 1.00 97.44 97 ALA A C 1
ATOM 775 O O . ALA A 1 97 ? 4.745 -1.349 -16.161 1.00 97.44 97 ALA A O 1
ATOM 776 N N . SER A 1 98 ? 3.085 -2.454 -17.226 1.00 97.31 98 SER A N 1
ATOM 777 C CA . SER A 1 98 ? 2.121 -1.349 -17.189 1.00 97.31 98 SER A CA 1
ATOM 778 C C . SER A 1 98 ? 1.715 -0.990 -15.763 1.00 97.31 98 SER A C 1
ATOM 780 O O . SER A 1 98 ? 1.476 0.178 -15.468 1.00 97.31 98 SER A O 1
ATOM 782 N N . VAL A 1 99 ? 1.690 -1.982 -14.867 1.00 98.00 99 VAL A N 1
ATOM 783 C CA . VAL A 1 99 ? 1.436 -1.802 -13.433 1.00 98.00 99 VAL A CA 1
ATOM 784 C C . VAL A 1 99 ? 2.528 -2.477 -12.612 1.00 98.00 99 VAL A C 1
ATOM 786 O O . VAL A 1 99 ? 2.906 -3.617 -12.884 1.00 98.00 99 VAL A O 1
ATOM 789 N N . ASN A 1 100 ? 3.010 -1.793 -11.572 1.00 98.50 100 ASN A N 1
ATOM 790 C CA . ASN A 1 100 ? 4.062 -2.294 -10.687 1.00 98.50 100 ASN A CA 1
ATOM 791 C C . ASN A 1 100 ? 3.575 -2.307 -9.230 1.00 98.50 100 ASN A C 1
ATOM 793 O O . ASN A 1 100 ? 3.568 -1.293 -8.539 1.00 98.50 100 ASN A O 1
ATOM 797 N N . ILE A 1 101 ? 3.165 -3.472 -8.741 1.00 98.50 101 ILE A N 1
ATOM 798 C CA . ILE A 1 101 ? 2.638 -3.648 -7.386 1.00 98.50 101 ILE A CA 1
ATOM 799 C C . ILE A 1 101 ? 3.778 -4.032 -6.451 1.00 98.50 101 ILE A C 1
ATOM 801 O O . ILE A 1 101 ? 4.468 -5.021 -6.678 1.00 98.50 101 ILE A O 1
ATOM 805 N N . ILE A 1 102 ? 3.953 -3.286 -5.369 1.00 98.69 102 ILE A N 1
ATOM 806 C CA . ILE A 1 102 ? 4.959 -3.544 -4.341 1.00 98.69 102 ILE A CA 1
ATOM 807 C C . ILE A 1 102 ? 4.233 -4.000 -3.077 1.00 98.69 102 ILE A C 1
ATOM 809 O O . ILE A 1 102 ? 3.580 -3.219 -2.387 1.00 98.69 102 ILE A O 1
ATOM 813 N N . VAL A 1 103 ? 4.329 -5.293 -2.790 1.00 98.19 103 VAL A N 1
ATOM 814 C CA . VAL A 1 103 ? 3.665 -5.960 -1.671 1.00 98.19 103 VAL A CA 1
ATOM 815 C C . VAL A 1 103 ? 4.650 -6.125 -0.529 1.00 98.19 103 VAL A C 1
ATOM 817 O O . VAL A 1 103 ? 5.750 -6.650 -0.718 1.00 98.19 103 VAL A O 1
ATOM 820 N N . GLN A 1 104 ? 4.253 -5.721 0.672 1.00 96.44 104 GLN A N 1
ATOM 821 C CA . GLN A 1 104 ? 5.082 -5.889 1.858 1.00 96.44 104 GLN A CA 1
ATOM 822 C C . GLN A 1 104 ? 4.236 -5.966 3.139 1.00 96.44 104 GLN A C 1
ATOM 824 O O . GLN A 1 104 ? 3.064 -5.612 3.149 1.00 96.44 104 GLN A O 1
ATOM 829 N N . GLY A 1 105 ? 4.795 -6.497 4.225 1.00 94.44 105 GLY A N 1
ATOM 830 C CA . GLY A 1 105 ? 3.996 -6.870 5.399 1.00 94.44 105 GLY A CA 1
ATOM 831 C C . GLY A 1 105 ? 3.492 -5.710 6.268 1.00 94.44 105 GLY A C 1
ATOM 832 O O . GLY A 1 105 ? 2.475 -5.875 6.927 1.00 94.44 105 GLY A O 1
ATOM 833 N N . LEU A 1 106 ? 4.168 -4.558 6.284 1.00 94.94 106 LEU A N 1
ATOM 834 C CA . LEU A 1 106 ? 4.006 -3.486 7.278 1.00 94.94 106 LEU A CA 1
ATOM 835 C C . LEU A 1 106 ? 3.609 -2.161 6.647 1.00 94.94 106 LEU A C 1
ATOM 837 O O . LEU A 1 106 ? 4.274 -1.716 5.735 1.00 94.94 106 LEU A O 1
ATOM 841 N N . GLN A 1 107 ? 2.636 -1.421 7.154 1.00 95.12 107 GLN A N 1
ATOM 842 C CA . GLN A 1 107 ? 2.233 -0.194 6.457 1.00 95.12 107 GLN A CA 1
ATOM 843 C C . GLN A 1 107 ? 3.376 0.821 6.216 1.00 95.12 107 GLN A C 1
ATOM 845 O O . GLN A 1 107 ? 4.192 1.071 7.109 1.00 95.12 107 GLN A O 1
ATOM 850 N N . VAL A 1 108 ? 3.430 1.407 5.015 1.00 95.69 108 VAL A N 1
ATOM 851 C CA . VAL A 1 108 ? 4.517 2.303 4.583 1.00 95.69 108 VAL A CA 1
ATOM 852 C C . VAL A 1 108 ? 4.188 3.759 4.883 1.00 95.69 108 VAL A C 1
ATOM 854 O O . VAL A 1 108 ? 5.014 4.455 5.456 1.00 95.69 108 VAL A O 1
ATOM 857 N N . HIS A 1 109 ? 3.006 4.234 4.506 1.00 93.12 109 HIS A N 1
ATOM 858 C CA . HIS A 1 109 ? 2.588 5.634 4.581 1.00 93.12 109 HIS A CA 1
ATOM 859 C C . HIS A 1 109 ? 2.163 6.178 5.951 1.00 93.12 109 HIS A C 1
ATOM 861 O O . HIS A 1 109 ? 2.256 7.401 6.102 1.00 93.12 109 HIS A O 1
ATOM 867 N N . PRO A 1 110 ? 1.694 5.382 6.936 1.00 87.44 110 PRO A N 1
ATOM 868 C CA . PRO A 1 110 ? 1.168 5.956 8.166 1.00 87.44 110 PRO A CA 1
ATOM 869 C C . PRO A 1 110 ? 2.157 6.883 8.869 1.00 87.44 110 PRO A C 1
ATOM 871 O O . PRO A 1 110 ? 3.268 6.490 9.224 1.00 87.44 110 PRO A O 1
ATOM 874 N N . ASP A 1 111 ? 1.701 8.100 9.155 1.00 73.50 111 ASP A N 1
ATOM 875 C CA . ASP A 1 111 ? 2.399 9.054 10.019 1.00 73.50 111 ASP A CA 1
ATOM 876 C C . ASP A 1 111 ? 1.848 8.938 11.446 1.00 73.50 111 ASP A C 1
ATOM 878 O O . ASP A 1 111 ? 1.113 9.791 11.956 1.00 73.50 111 ASP A O 1
ATOM 882 N N . ARG A 1 112 ? 2.116 7.794 12.087 1.00 67.38 112 ARG A N 1
ATOM 883 C CA . ARG A 1 112 ? 1.644 7.523 13.450 1.00 67.38 112 ARG A CA 1
ATOM 884 C C . ARG A 1 112 ? 2.533 8.242 14.462 1.00 67.38 112 ARG A C 1
ATOM 886 O O . ARG A 1 112 ? 3.518 7.696 14.961 1.00 67.38 112 ARG A O 1
ATOM 893 N N . MET A 1 113 ? 2.150 9.470 14.801 1.00 51.69 113 MET A N 1
ATOM 894 C CA . MET A 1 113 ? 2.781 10.281 15.845 1.00 51.69 113 MET A CA 1
ATOM 895 C C . MET A 1 113 ? 1.774 10.652 16.963 1.00 51.69 113 MET A C 1
ATOM 897 O O . MET A 1 113 ? 0.719 11.203 16.640 1.00 51.69 113 MET A O 1
ATOM 901 N N . PRO A 1 114 ? 2.083 10.474 18.274 1.00 52.09 114 PRO A N 1
ATOM 902 C CA . PRO A 1 114 ? 3.122 9.638 18.884 1.00 52.09 114 PRO A CA 1
ATOM 903 C C . PRO A 1 114 ? 2.682 8.781 20.098 1.00 52.09 114 PRO A C 1
ATOM 905 O O . PRO A 1 114 ? 2.008 9.228 21.007 1.00 52.09 114 PRO A O 1
ATOM 908 N N . PHE A 1 115 ? 3.347 7.635 20.230 1.00 48.88 115 PHE A N 1
ATOM 909 C CA . PHE A 1 115 ? 3.714 6.988 21.499 1.00 48.88 115 PHE A CA 1
ATOM 910 C C . PHE A 1 115 ? 2.658 6.258 22.367 1.00 48.88 115 PHE A C 1
ATOM 912 O O . PHE A 1 115 ? 1.673 6.848 22.804 1.00 48.88 115 PHE A O 1
ATOM 919 N N . PRO A 1 116 ? 2.971 5.008 22.775 1.00 50.56 116 PRO A N 1
ATOM 920 C CA . PRO A 1 116 ? 3.943 4.102 22.151 1.00 50.56 116 PRO A CA 1
ATOM 921 C C . PRO A 1 116 ? 3.452 3.698 20.753 1.00 50.56 116 PRO A C 1
ATOM 923 O O . PRO A 1 116 ? 2.253 3.520 20.553 1.00 50.56 116 PRO A O 1
ATOM 926 N N . LYS A 1 117 ? 4.353 3.540 19.772 1.00 61.34 117 LYS A N 1
ATOM 927 C CA . LYS A 1 117 ? 3.997 2.942 18.472 1.00 61.34 117 LYS A CA 1
ATOM 928 C C . LYS A 1 117 ? 3.688 1.459 18.698 1.00 61.34 117 LYS A C 1
ATOM 930 O O . LYS A 1 117 ? 4.605 0.644 18.759 1.00 61.34 117 LYS A O 1
ATOM 935 N N . VAL A 1 118 ? 2.412 1.150 18.935 1.00 62.91 118 VAL A N 1
ATOM 936 C CA . VAL A 1 118 ? 1.951 -0.210 19.270 1.00 62.91 118 VAL A CA 1
ATOM 937 C C . VAL A 1 118 ? 1.911 -1.109 18.033 1.00 62.91 118 VAL A C 1
ATOM 939 O O . VAL A 1 118 ? 2.140 -2.306 18.148 1.00 62.91 118 VAL A O 1
ATOM 942 N N . ALA A 1 119 ? 1.645 -0.534 16.860 1.00 77.50 119 ALA A N 1
ATOM 943 C CA . ALA A 1 119 ? 1.660 -1.246 15.589 1.00 77.50 119 ALA A CA 1
ATOM 944 C C . ALA A 1 119 ? 2.955 -0.952 14.827 1.00 77.50 119 ALA A C 1
ATOM 946 O O . ALA A 1 119 ? 3.473 0.167 14.893 1.00 77.50 119 ALA A O 1
ATOM 947 N N . GLU A 1 120 ? 3.467 -1.960 14.127 1.00 88.06 120 GLU A N 1
ATOM 948 C CA . GLU A 1 120 ? 4.680 -1.824 13.336 1.00 88.06 120 GLU A CA 1
ATOM 949 C C . GLU A 1 120 ? 4.376 -1.159 11.986 1.00 88.06 120 GLU A C 1
ATOM 951 O O . GLU A 1 120 ? 3.404 -1.485 11.309 1.00 88.06 120 GLU A O 1
ATOM 956 N N . ASP A 1 121 ? 5.208 -0.197 11.603 1.00 91.31 121 ASP A N 1
ATOM 957 C CA . ASP A 1 121 ? 5.106 0.556 10.356 1.00 91.31 121 ASP A CA 1
ATOM 958 C C . ASP A 1 121 ? 6.480 1.133 9.978 1.00 91.31 121 ASP A C 1
ATOM 960 O O . ASP A 1 121 ? 7.404 1.200 10.802 1.00 91.31 121 ASP A O 1
ATOM 964 N N . TRP A 1 122 ? 6.624 1.553 8.721 1.00 93.50 122 TRP A N 1
ATOM 965 C CA . TRP A 1 122 ? 7.905 2.026 8.195 1.00 93.50 122 TRP A CA 1
ATOM 966 C C . TRP A 1 122 ? 8.373 3.358 8.789 1.00 93.50 122 TRP A C 1
ATOM 968 O O . TRP A 1 122 ? 9.576 3.623 8.805 1.00 93.50 122 TRP A O 1
ATOM 978 N N . SER A 1 123 ? 7.475 4.168 9.364 1.00 88.75 123 SER A N 1
ATOM 979 C CA . SER A 1 123 ? 7.837 5.451 9.991 1.00 88.75 123 SER A CA 1
ATOM 980 C C . SER A 1 123 ? 8.718 5.278 11.240 1.00 88.75 123 SER A C 1
ATOM 982 O O . SER A 1 123 ? 9.194 6.251 11.835 1.00 88.75 123 SER A O 1
ATOM 984 N N . LYS A 1 124 ? 8.931 4.036 11.698 1.00 89.12 124 LYS A N 1
ATOM 985 C CA . LYS A 1 124 ? 9.923 3.694 12.722 1.00 89.12 124 LYS A CA 1
ATOM 986 C C . LYS A 1 124 ? 11.360 3.920 12.266 1.00 89.12 124 LYS A C 1
ATOM 988 O O . LYS A 1 124 ? 12.165 4.387 13.075 1.00 89.12 124 LYS A O 1
ATOM 993 N N . PHE A 1 125 ? 11.646 3.598 11.005 1.00 92.81 125 PHE A N 1
ATOM 994 C CA . PHE A 1 125 ? 12.968 3.651 10.387 1.00 92.81 125 PHE A CA 1
ATOM 995 C C . PHE A 1 125 ? 12.940 4.647 9.215 1.00 92.81 125 PHE A C 1
ATOM 997 O O . PHE A 1 125 ? 12.900 4.251 8.048 1.00 92.81 125 PHE A O 1
ATOM 1004 N N . PRO A 1 126 ? 12.930 5.965 9.499 1.00 91.06 126 PRO A N 1
ATOM 1005 C CA . PRO A 1 126 ? 12.641 6.989 8.494 1.00 91.06 126 PRO A CA 1
ATOM 1006 C C . PRO A 1 126 ? 13.638 7.023 7.326 1.00 91.06 126 PRO A C 1
ATOM 1008 O O . PRO A 1 126 ? 13.244 7.343 6.208 1.00 91.06 126 PRO A O 1
ATOM 1011 N N . LYS A 1 127 ? 14.918 6.661 7.524 1.00 92.75 127 LYS A N 1
ATOM 1012 C CA . LYS A 1 127 ? 15.864 6.567 6.395 1.00 92.75 127 LYS A CA 1
ATOM 1013 C C . LYS A 1 127 ? 15.535 5.400 5.463 1.00 92.75 127 LYS A C 1
ATOM 1015 O O . LYS A 1 127 ? 15.599 5.584 4.252 1.00 92.75 127 LYS A O 1
ATOM 1020 N N . ALA A 1 128 ? 15.151 4.241 6.001 1.00 95.75 128 ALA A N 1
ATOM 1021 C CA . ALA A 1 128 ? 14.725 3.090 5.203 1.00 95.75 128 ALA A CA 1
ATOM 1022 C C . ALA A 1 128 ? 13.431 3.397 4.428 1.00 95.75 128 ALA A C 1
ATOM 1024 O O . ALA A 1 128 ? 13.343 3.118 3.235 1.00 95.75 128 ALA A O 1
ATOM 1025 N N . GLN A 1 129 ? 12.466 4.062 5.071 1.00 95.19 129 GLN A N 1
ATOM 1026 C CA . GLN A 1 129 ? 11.240 4.545 4.426 1.00 95.19 129 GLN A CA 1
ATOM 1027 C C . GLN A 1 129 ? 11.542 5.524 3.278 1.00 95.19 129 GLN A C 1
ATOM 1029 O O . GLN A 1 129 ? 11.040 5.357 2.169 1.00 95.19 129 GLN A O 1
ATOM 1034 N N . ASN A 1 130 ? 12.424 6.503 3.503 1.00 93.50 130 ASN A N 1
ATOM 1035 C CA . ASN A 1 130 ? 12.843 7.434 2.454 1.00 93.50 130 ASN A CA 1
ATOM 1036 C C . ASN A 1 130 ? 13.629 6.741 1.330 1.00 93.50 130 ASN A C 1
ATOM 1038 O O . ASN A 1 130 ? 13.471 7.103 0.166 1.00 93.50 130 ASN A O 1
ATOM 1042 N N . ARG A 1 131 ? 14.458 5.731 1.638 1.00 95.81 131 ARG A N 1
ATOM 1043 C CA . ARG A 1 131 ? 15.146 4.911 0.623 1.00 95.81 131 ARG A CA 1
ATOM 1044 C C . ARG A 1 131 ? 14.138 4.169 -0.257 1.00 95.81 131 ARG A C 1
ATOM 1046 O O . ARG A 1 131 ? 14.294 4.198 -1.474 1.00 95.81 131 ARG A O 1
ATOM 1053 N N . LEU A 1 132 ? 13.090 3.586 0.336 1.00 97.56 132 LEU A N 1
ATOM 1054 C CA . LEU A 1 132 ? 11.997 2.937 -0.398 1.00 97.56 132 LEU A CA 1
ATOM 1055 C C . LEU A 1 132 ? 11.333 3.909 -1.379 1.00 97.56 132 LEU A C 1
ATOM 1057 O O . LEU A 1 132 ? 11.251 3.607 -2.569 1.00 97.56 132 LEU A O 1
ATOM 1061 N N . TYR A 1 133 ? 10.917 5.088 -0.904 1.00 95.75 133 TYR A N 1
ATOM 1062 C CA . TYR A 1 133 ? 10.306 6.106 -1.763 1.00 95.75 133 TYR A CA 1
ATOM 1063 C C . TYR A 1 133 ? 11.237 6.542 -2.892 1.00 95.75 133 TYR A C 1
ATOM 1065 O O . TYR A 1 133 ? 10.823 6.551 -4.046 1.00 95.75 133 TYR A O 1
ATOM 1073 N N . ASN A 1 134 ? 12.503 6.837 -2.590 1.00 94.62 134 ASN A N 1
ATOM 1074 C CA . ASN A 1 134 ? 13.466 7.251 -3.607 1.00 94.62 134 ASN A CA 1
ATOM 1075 C C . ASN A 1 134 ? 13.686 6.173 -4.677 1.00 94.62 134 ASN A C 1
ATOM 1077 O O . ASN A 1 134 ? 13.735 6.511 -5.853 1.00 94.62 134 ASN A O 1
ATOM 1081 N N . ILE A 1 135 ? 13.785 4.889 -4.309 1.00 96.88 135 ILE A N 1
ATOM 1082 C CA . ILE A 1 135 ? 13.928 3.805 -5.296 1.00 96.88 135 ILE A CA 1
ATOM 1083 C C . ILE A 1 135 ? 12.698 3.738 -6.207 1.00 96.88 135 ILE A C 1
ATOM 1085 O O . ILE A 1 135 ? 12.851 3.678 -7.426 1.00 96.88 135 ILE A O 1
ATOM 1089 N N . ILE A 1 136 ? 11.491 3.797 -5.636 1.00 96.94 136 ILE A N 1
ATOM 1090 C CA . ILE A 1 136 ? 10.245 3.757 -6.413 1.00 96.94 136 ILE A CA 1
ATOM 1091 C C . ILE A 1 136 ? 10.181 4.940 -7.379 1.00 96.94 136 ILE A C 1
ATOM 1093 O O . ILE A 1 136 ? 9.991 4.752 -8.579 1.00 96.94 136 ILE A O 1
ATOM 1097 N N . LEU A 1 137 ? 10.392 6.151 -6.872 1.00 93.50 137 LEU A N 1
ATOM 1098 C CA . LEU A 1 137 ? 10.230 7.377 -7.643 1.00 93.50 137 LEU A CA 1
ATOM 1099 C C . LEU A 1 137 ? 11.323 7.548 -8.709 1.00 93.50 137 LEU A C 1
ATOM 1101 O O . LEU A 1 137 ? 11.010 7.961 -9.820 1.00 93.50 137 LEU A O 1
ATOM 1105 N N . ASN A 1 138 ? 12.569 7.153 -8.422 1.00 93.00 138 ASN A N 1
ATOM 1106 C CA . ASN A 1 138 ? 13.687 7.246 -9.371 1.00 93.00 138 ASN A CA 1
ATOM 1107 C C . ASN A 1 138 ? 13.710 6.124 -10.419 1.00 93.00 138 ASN A C 1
ATOM 1109 O O . ASN A 1 138 ? 14.460 6.212 -11.390 1.00 93.00 138 ASN A O 1
ATOM 1113 N N . SER A 1 139 ? 12.942 5.049 -10.226 1.00 93.75 139 SER A N 1
ATOM 1114 C CA . SER A 1 139 ? 12.883 3.944 -11.191 1.00 93.75 139 SER A CA 1
ATOM 1115 C C . SER A 1 139 ? 12.102 4.285 -12.463 1.00 93.75 139 SER A C 1
ATOM 1117 O O . SER A 1 139 ? 12.269 3.598 -13.465 1.00 93.75 139 SER A O 1
ATOM 1119 N N . ASN A 1 140 ? 11.256 5.324 -12.427 1.00 87.69 140 ASN A N 1
ATOM 1120 C CA . ASN A 1 140 ? 10.341 5.703 -13.510 1.00 87.69 140 ASN A CA 1
ATOM 1121 C C . ASN A 1 140 ? 9.424 4.566 -14.001 1.00 87.69 140 ASN A C 1
ATOM 1123 O O . ASN A 1 140 ? 8.907 4.636 -15.112 1.00 87.69 140 ASN A O 1
ATOM 1127 N N . VAL A 1 141 ? 9.181 3.537 -13.181 1.00 95.75 141 VAL A N 1
ATOM 1128 C CA . VAL A 1 141 ? 8.220 2.479 -13.525 1.00 95.75 141 VAL A CA 1
ATOM 1129 C C . VAL A 1 141 ? 6.805 3.031 -13.656 1.00 95.75 141 VAL A C 1
ATOM 1131 O O . VAL A 1 141 ? 6.441 3.995 -12.976 1.00 95.75 141 VAL A O 1
ATOM 1134 N N . ASN A 1 142 ? 5.989 2.387 -14.487 1.00 95.88 142 ASN A N 1
ATOM 1135 C CA . ASN A 1 142 ? 4.591 2.762 -14.676 1.00 95.88 142 ASN A CA 1
ATOM 1136 C C . ASN A 1 142 ? 3.735 2.311 -13.487 1.00 95.88 142 ASN A C 1
ATOM 1138 O O . ASN A 1 142 ? 3.928 1.223 -12.941 1.00 95.88 142 ASN A O 1
ATOM 1142 N N . ALA A 1 143 ? 2.802 3.169 -13.082 1.00 96.12 143 ALA A N 1
ATOM 1143 C CA . ALA A 1 143 ? 1.782 2.911 -12.069 1.00 96.12 143 ALA A CA 1
ATOM 1144 C C . ALA A 1 143 ? 2.252 2.082 -10.843 1.00 96.12 143 ALA A C 1
ATOM 1146 O O . ALA A 1 143 ? 1.712 0.999 -10.590 1.00 96.12 143 ALA A O 1
ATOM 1147 N N . PRO A 1 144 ? 3.267 2.543 -10.079 1.00 96.88 144 PRO A N 1
ATOM 1148 C CA . PRO A 1 144 ? 3.677 1.911 -8.842 1.00 96.88 144 PRO A CA 1
ATOM 1149 C C . PRO A 1 144 ? 2.588 2.053 -7.781 1.00 96.88 144 PRO A C 1
ATOM 1151 O O . PRO A 1 144 ? 2.065 3.143 -7.543 1.00 96.88 144 PRO A O 1
ATOM 1154 N N . PHE A 1 145 ? 2.288 0.954 -7.101 1.00 93.38 145 PHE A N 1
ATOM 1155 C CA . PHE A 1 145 ? 1.273 0.910 -6.056 1.00 93.38 145 PHE A CA 1
ATOM 1156 C C . PHE A 1 145 ? 1.716 0.013 -4.900 1.00 93.38 145 PHE A C 1
ATOM 1158 O O . PHE A 1 145 ? 2.256 -1.068 -5.130 1.00 93.38 145 PHE A O 1
ATOM 1165 N N . LEU A 1 146 ? 1.486 0.438 -3.656 1.00 97.88 146 LEU A N 1
ATOM 1166 C CA . LEU A 1 146 ? 1.885 -0.306 -2.460 1.00 97.88 146 LEU A CA 1
ATOM 1167 C C . LEU A 1 146 ? 0.720 -1.131 -1.901 1.00 97.88 146 LEU A C 1
ATOM 1169 O O . LEU A 1 146 ? -0.397 -0.640 -1.770 1.00 97.88 146 LEU A O 1
ATOM 1173 N N . VAL A 1 147 ? 0.982 -2.374 -1.502 1.00 98.00 147 VAL A N 1
ATOM 1174 C CA . VAL A 1 147 ? 0.015 -3.224 -0.788 1.00 98.00 147 VAL A CA 1
ATOM 1175 C C . VAL A 1 147 ? 0.611 -3.666 0.544 1.00 98.00 147 VAL A C 1
ATOM 1177 O O . VAL A 1 147 ? 1.757 -4.121 0.588 1.00 98.00 147 VAL A O 1
ATOM 1180 N N . SER A 1 148 ? -0.161 -3.541 1.626 1.00 96.69 148 SER A N 1
ATOM 1181 C CA . SER A 1 148 ? 0.298 -3.828 2.988 1.00 96.69 148 SER A CA 1
ATOM 1182 C C . SER A 1 148 ? -0.710 -4.534 3.897 1.00 96.69 148 SER A C 1
ATOM 1184 O O . SER A 1 148 ? -1.886 -4.694 3.556 1.00 96.69 148 SER A O 1
ATOM 1186 N N . GLY A 1 149 ? -0.234 -4.977 5.070 1.00 93.62 149 GLY A N 1
ATOM 1187 C CA . GLY A 1 149 ? -0.997 -5.744 6.058 1.00 93.62 149 GLY A CA 1
ATOM 1188 C C . GLY A 1 149 ? -0.663 -5.395 7.519 1.00 93.62 149 GLY A C 1
ATOM 1189 O O . GLY A 1 149 ? -0.535 -4.222 7.865 1.00 93.62 149 GLY A O 1
ATOM 1190 N N . ASP A 1 150 ? -0.566 -6.424 8.373 1.00 92.06 150 ASP A N 1
ATOM 1191 C CA . ASP A 1 150 ? -0.218 -6.407 9.816 1.00 92.06 150 ASP A CA 1
ATOM 1192 C C . ASP A 1 150 ? -1.236 -5.753 10.771 1.00 92.06 150 ASP A C 1
ATOM 1194 O O . ASP A 1 150 ? -1.399 -6.188 11.907 1.00 92.06 150 ASP A O 1
ATOM 1198 N N . VAL A 1 151 ? -1.980 -4.741 10.325 1.00 90.62 151 VAL A N 1
ATOM 1199 C CA . VAL A 1 151 ? -2.741 -3.862 11.231 1.00 90.62 151 VAL A CA 1
ATOM 1200 C C . VAL A 1 151 ? -4.214 -4.222 11.436 1.00 90.62 151 VAL A C 1
ATOM 1202 O O . VAL A 1 151 ? -4.944 -3.456 12.063 1.00 90.62 151 VAL A O 1
ATOM 1205 N N . HIS A 1 152 ? -4.677 -5.367 10.933 1.00 92.25 152 HIS A N 1
ATOM 1206 C CA . HIS A 1 152 ? -6.018 -5.935 11.181 1.00 92.25 152 HIS A CA 1
ATOM 1207 C C . HIS A 1 152 ? -7.195 -5.019 10.796 1.00 92.25 152 HIS A C 1
ATOM 1209 O O . HIS A 1 152 ? -8.278 -5.044 11.389 1.00 92.25 152 HIS A O 1
ATOM 1215 N N . MET A 1 153 ? -6.974 -4.164 9.805 1.00 91.94 153 MET A N 1
ATOM 1216 C CA . MET A 1 153 ? -7.960 -3.274 9.199 1.00 91.94 153 MET A CA 1
ATOM 1217 C C . MET A 1 153 ? -7.598 -3.056 7.734 1.00 91.94 153 MET A C 1
ATOM 1219 O O . MET A 1 153 ? -6.522 -3.466 7.294 1.00 91.94 153 MET A O 1
ATOM 1223 N N . SER A 1 154 ? -8.484 -2.398 6.996 1.00 93.81 154 SER A N 1
ATOM 1224 C CA . SER A 1 154 ? -8.140 -1.865 5.684 1.00 93.81 154 SER A CA 1
ATOM 1225 C C . SER A 1 154 ? -8.093 -0.353 5.693 1.00 93.81 154 SER A C 1
ATOM 1227 O O . SER A 1 154 ? -8.902 0.290 6.364 1.00 93.81 154 SER A O 1
ATOM 1229 N N . GLN A 1 155 ? -7.150 0.205 4.945 1.00 93.19 155 GLN A N 1
ATOM 1230 C CA . GLN A 1 155 ? -6.966 1.642 4.783 1.00 93.19 155 GLN A CA 1
ATOM 1231 C C . GLN A 1 155 ? -6.525 1.918 3.353 1.00 93.19 155 GLN A C 1
ATOM 1233 O O . GLN A 1 155 ? -5.730 1.165 2.794 1.00 93.19 155 GLN A O 1
ATOM 1238 N N . LEU A 1 156 ? -7.032 3.006 2.787 1.00 92.81 156 LEU A N 1
ATOM 1239 C CA . LEU A 1 156 ? -6.497 3.566 1.559 1.00 92.81 156 LEU A CA 1
ATOM 1240 C C . LEU A 1 156 ? -5.755 4.853 1.901 1.00 92.81 156 LEU A C 1
ATOM 1242 O O . LEU A 1 156 ? -6.346 5.809 2.416 1.00 92.81 156 LEU A O 1
ATOM 1246 N N . MET A 1 157 ? -4.455 4.861 1.637 1.00 92.31 157 MET A N 1
ATOM 1247 C CA . MET A 1 157 ? -3.548 5.927 2.045 1.00 92.31 157 MET A CA 1
ATOM 1248 C C . MET A 1 157 ? -2.817 6.494 0.839 1.00 92.31 157 MET A C 1
ATOM 1250 O O . MET A 1 157 ? -2.624 5.820 -0.172 1.00 92.31 157 MET A O 1
ATOM 1254 N N . ARG A 1 158 ? -2.413 7.754 0.964 1.00 91.12 158 ARG A N 1
ATOM 1255 C CA . ARG A 1 158 ? -1.672 8.479 -0.056 1.00 91.12 158 ARG A CA 1
ATOM 1256 C C . ARG A 1 158 ? -0.615 9.362 0.587 1.00 91.12 158 ARG A C 1
ATOM 1258 O O . ARG A 1 158 ? -0.874 10.052 1.579 1.00 91.12 158 ARG A O 1
ATOM 1265 N N . VAL A 1 159 ? 0.546 9.399 -0.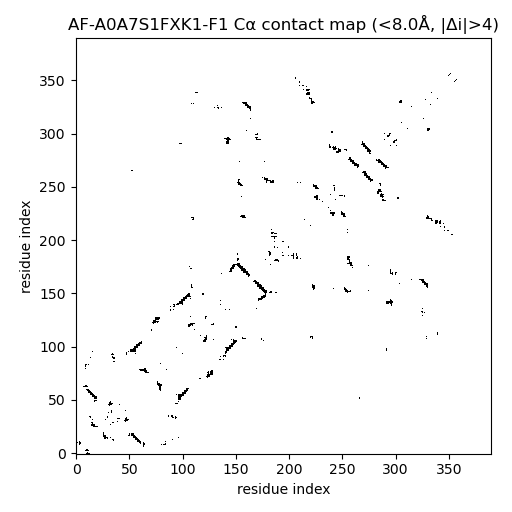046 1.00 90.94 159 VAL A N 1
ATOM 1266 C CA . VAL A 1 159 ? 1.549 10.444 0.154 1.00 90.94 159 VAL A CA 1
ATOM 1267 C C . VAL A 1 159 ? 1.796 11.157 -1.165 1.00 90.94 159 VAL A C 1
ATOM 1269 O O . VAL A 1 159 ? 1.712 10.559 -2.236 1.00 90.94 159 VAL A O 1
ATOM 1272 N N . ASP A 1 160 ? 2.090 12.445 -1.081 1.00 88.81 160 ASP A N 1
ATOM 1273 C CA . ASP A 1 160 ? 2.451 13.276 -2.221 1.00 88.81 160 ASP A CA 1
ATOM 1274 C C . ASP A 1 160 ? 3.944 13.594 -2.120 1.00 88.81 160 ASP A C 1
ATOM 1276 O O . ASP A 1 160 ? 4.398 14.146 -1.112 1.00 88.81 160 ASP A O 1
ATOM 1280 N N . CYS A 1 161 ? 4.714 13.186 -3.130 1.00 88.56 161 CYS A N 1
ATOM 1281 C CA . CYS A 1 161 ? 6.163 13.332 -3.161 1.00 88.56 161 CYS A CA 1
ATOM 1282 C C . CYS A 1 161 ? 6.585 14.397 -4.164 1.00 88.56 161 CYS A C 1
ATOM 1284 O O . CYS A 1 161 ? 6.059 14.455 -5.271 1.00 88.56 161 CYS A O 1
ATOM 1286 N N . PHE A 1 162 ? 7.561 15.213 -3.773 1.00 85.56 162 PHE A N 1
ATOM 1287 C CA . PHE A 1 162 ? 8.021 16.364 -4.543 1.00 85.56 162 PHE A CA 1
ATOM 1288 C C . PHE A 1 162 ? 9.537 16.335 -4.693 1.00 85.56 162 PHE A C 1
ATOM 1290 O O . PHE A 1 162 ? 10.262 16.115 -3.714 1.00 85.56 162 PHE A O 1
ATOM 1297 N N . GLN A 1 163 ? 10.012 16.589 -5.906 1.00 82.94 163 GLN A N 1
ATOM 1298 C CA . GLN A 1 163 ? 11.425 16.745 -6.212 1.00 82.94 163 GLN A CA 1
ATOM 1299 C C . GLN A 1 163 ? 11.835 18.212 -6.027 1.00 82.94 163 GLN A C 1
ATOM 1301 O O . GLN A 1 163 ? 11.257 19.119 -6.617 1.00 82.94 163 GLN A O 1
ATOM 1306 N N . LYS A 1 164 ? 12.886 18.457 -5.239 1.00 69.69 164 LYS A N 1
ATOM 1307 C CA . LYS A 1 164 ? 13.339 19.812 -4.867 1.00 69.69 164 LYS A CA 1
ATOM 1308 C C . LYS A 1 164 ? 13.799 20.701 -6.037 1.00 69.69 164 LYS A C 1
ATOM 1310 O O . LYS A 1 164 ? 13.822 21.916 -5.873 1.00 69.69 164 LYS A O 1
ATOM 1315 N N . TYR A 1 165 ? 14.214 20.117 -7.162 1.00 68.94 165 TYR A N 1
ATOM 1316 C CA . TYR A 1 165 ? 14.932 20.830 -8.234 1.00 68.94 165 TYR A CA 1
ATOM 1317 C C . TYR A 1 165 ? 14.242 20.822 -9.601 1.00 68.94 165 TYR A C 1
ATOM 1319 O O . TYR A 1 165 ? 14.701 21.519 -10.496 1.00 68.94 165 TYR A O 1
ATOM 1327 N N . ASP A 1 166 ? 13.185 20.033 -9.765 1.00 71.31 166 ASP A N 1
ATOM 1328 C CA . ASP A 1 166 ? 12.548 19.777 -11.066 1.00 71.31 166 ASP A CA 1
ATOM 1329 C C . ASP A 1 166 ? 11.037 20.064 -11.026 1.00 71.31 166 ASP A C 1
ATOM 1331 O O . ASP A 1 166 ? 10.322 19.794 -11.981 1.00 71.31 166 ASP A O 1
ATOM 1335 N N . ASP A 1 167 ? 10.531 20.552 -9.883 1.00 71.19 167 ASP A N 1
ATOM 1336 C CA . ASP A 1 167 ? 9.100 20.731 -9.590 1.00 71.19 167 ASP A CA 1
ATOM 1337 C C . ASP A 1 167 ? 8.230 19.494 -9.904 1.00 71.19 167 ASP A C 1
ATOM 1339 O O . ASP A 1 167 ? 7.001 19.578 -9.954 1.00 71.19 167 ASP A O 1
ATOM 1343 N N . SER A 1 168 ? 8.849 18.319 -10.067 1.00 81.12 168 SER A N 1
ATOM 1344 C CA . SER A 1 168 ? 8.146 17.074 -10.321 1.00 81.12 168 SER A CA 1
ATOM 1345 C C . SER A 1 168 ? 7.427 16.615 -9.057 1.00 81.12 168 SER A C 1
ATOM 1347 O O . SER A 1 168 ? 7.987 16.564 -7.957 1.00 81.12 168 SER A O 1
ATOM 1349 N N . GLU A 1 169 ? 6.147 16.297 -9.223 1.00 84.88 169 GLU A N 1
ATOM 1350 C CA . GLU A 1 169 ? 5.263 15.788 -8.183 1.00 84.88 169 GLU A CA 1
ATOM 1351 C C . GLU A 1 169 ? 4.783 14.403 -8.597 1.00 84.88 169 GLU A C 1
ATOM 1353 O O . GLU A 1 169 ? 4.317 14.200 -9.717 1.00 84.88 169 GLU A O 1
ATOM 1358 N N . ARG A 1 170 ? 4.863 13.448 -7.675 1.00 89.31 170 ARG A N 1
ATOM 1359 C CA . ARG A 1 170 ? 4.337 12.107 -7.888 1.00 89.31 170 ARG A CA 1
ATOM 1360 C C . ARG A 1 170 ? 3.736 11.572 -6.601 1.00 89.31 170 ARG A C 1
ATOM 1362 O O . ARG A 1 170 ? 4.396 11.509 -5.566 1.00 89.31 170 ARG A O 1
ATOM 1369 N N . SER A 1 171 ? 2.469 11.189 -6.666 1.00 90.88 171 SER A N 1
ATOM 1370 C CA . SER A 1 171 ? 1.772 10.577 -5.540 1.00 90.88 171 SER A CA 1
ATOM 1371 C C . SER A 1 171 ? 2.068 9.083 -5.483 1.00 90.88 171 SER A C 1
ATOM 1373 O O . SER A 1 171 ? 2.093 8.413 -6.513 1.00 90.88 171 SER A O 1
ATOM 1375 N N . LEU A 1 172 ? 2.239 8.556 -4.275 1.00 94.56 172 LEU A N 1
ATOM 1376 C CA . LEU A 1 172 ? 2.272 7.120 -4.019 1.00 94.56 172 LEU A CA 1
ATOM 1377 C C . LEU A 1 172 ? 1.029 6.744 -3.220 1.00 94.56 172 LEU A C 1
ATOM 1379 O O . LEU A 1 172 ? 0.642 7.447 -2.281 1.00 94.56 172 LEU A O 1
ATOM 1383 N N . LEU A 1 173 ? 0.388 5.658 -3.638 1.00 94.44 173 LEU A N 1
ATOM 1384 C CA . LEU A 1 173 ? -0.794 5.115 -2.990 1.00 94.44 173 LEU A CA 1
ATOM 1385 C C . LEU A 1 173 ? -0.465 3.788 -2.320 1.00 94.44 173 LEU A C 1
ATOM 1387 O O . LEU A 1 173 ? 0.328 2.996 -2.835 1.00 94.44 173 LEU A O 1
ATOM 1391 N N . GLU A 1 174 ? -1.153 3.532 -1.215 1.00 96.19 174 GLU A N 1
ATOM 1392 C CA . GLU A 1 174 ? -1.064 2.282 -0.481 1.00 96.19 174 GLU A CA 1
ATOM 1393 C C . GLU A 1 174 ? -2.452 1.743 -0.135 1.00 96.19 174 GLU A C 1
ATOM 1395 O O . GLU A 1 174 ? -3.260 2.430 0.501 1.00 96.19 174 GLU A O 1
ATOM 1400 N N . LEU A 1 175 ? -2.702 0.486 -0.514 1.00 95.81 175 LEU A N 1
ATOM 1401 C CA . LEU A 1 175 ? -3.798 -0.323 0.008 1.00 95.81 175 LEU A CA 1
ATOM 1402 C C . LEU A 1 175 ? -3.297 -1.167 1.165 1.00 95.81 175 LEU A C 1
ATOM 1404 O O . LEU A 1 175 ? -2.556 -2.128 0.971 1.00 95.81 175 LEU A O 1
ATOM 1408 N N . THR A 1 176 ? -3.809 -0.908 2.353 1.00 95.75 176 THR A N 1
ATOM 1409 C CA . THR A 1 176 ? -3.736 -1.889 3.427 1.00 95.75 176 THR A CA 1
ATOM 1410 C C . THR A 1 176 ? -4.972 -2.773 3.385 1.00 95.75 176 THR A C 1
ATOM 1412 O O . THR A 1 176 ? -6.087 -2.257 3.420 1.00 95.75 176 THR A O 1
ATOM 1415 N N . THR A 1 177 ? -4.777 -4.091 3.366 1.00 94.00 177 THR A N 1
ATOM 1416 C CA . THR A 1 177 ? -5.837 -5.100 3.513 1.00 94.00 177 THR A CA 1
ATOM 1417 C C . THR A 1 177 ? -5.381 -6.169 4.499 1.00 94.00 177 THR A C 1
ATOM 1419 O O . THR A 1 177 ? -4.573 -7.036 4.178 1.00 94.00 177 THR A O 1
ATOM 1422 N N . SER A 1 178 ? -5.879 -6.109 5.735 1.00 90.12 178 SER A N 1
ATOM 1423 C CA . SER A 1 178 ? -5.357 -6.936 6.831 1.00 90.12 178 SER A CA 1
ATOM 1424 C C . SER A 1 178 ? -6.436 -7.675 7.632 1.00 90.12 178 SER A C 1
ATOM 1426 O O . SER A 1 178 ? -6.140 -8.182 8.707 1.00 90.12 178 SER A O 1
ATOM 1428 N N . GLY A 1 179 ? -7.678 -7.756 7.147 1.00 89.12 179 GLY A N 1
ATOM 1429 C CA . GLY A 1 179 ? -8.809 -8.306 7.906 1.00 89.12 179 GLY A CA 1
ATOM 1430 C C . GLY A 1 179 ? -9.252 -9.725 7.538 1.00 89.12 179 GLY A C 1
ATOM 1431 O O . GLY A 1 179 ? -10.397 -10.057 7.812 1.00 89.12 179 GLY A O 1
ATOM 1432 N N . MET A 1 180 ? -8.429 -10.548 6.880 1.00 89.00 180 MET A N 1
ATOM 1433 C CA . MET A 1 180 ? -8.919 -11.805 6.283 1.00 89.00 180 MET A CA 1
ATOM 1434 C C . MET A 1 180 ? -9.390 -12.845 7.315 1.00 89.00 180 MET A C 1
ATOM 1436 O O . MET A 1 180 ? -10.389 -13.524 7.100 1.00 89.00 180 MET A O 1
ATOM 1440 N N . THR A 1 181 ? -8.673 -12.993 8.432 1.00 86.44 181 THR A N 1
ATOM 1441 C CA . THR A 1 181 ? -9.015 -13.971 9.486 1.00 86.44 181 THR A CA 1
ATOM 1442 C C . THR A 1 181 ? -9.616 -13.325 10.726 1.00 86.44 181 THR A C 1
ATOM 1444 O O . THR A 1 181 ? -10.359 -13.977 11.459 1.00 86.44 181 THR A O 1
ATOM 1447 N N . HIS A 1 182 ? -9.254 -12.072 10.989 1.00 88.00 182 HIS A N 1
ATOM 1448 C CA . HIS A 1 182 ? -9.670 -11.317 12.156 1.00 88.00 182 HIS A CA 1
ATOM 1449 C C . HIS A 1 182 ? -9.387 -9.825 11.937 1.00 88.00 182 HIS A C 1
ATOM 1451 O O . HIS A 1 182 ? -8.489 -9.454 11.177 1.00 88.00 182 HIS A O 1
ATOM 1457 N N . SER A 1 183 ? -10.157 -8.964 12.598 1.00 90.06 183 SER A N 1
ATOM 1458 C CA . SER A 1 183 ? -10.077 -7.517 12.442 1.00 90.06 183 SER A CA 1
ATOM 1459 C C . SER A 1 183 ? -10.463 -6.782 13.728 1.00 90.06 183 SER A C 1
ATOM 1461 O O . SER A 1 183 ? -11.120 -7.328 14.618 1.00 90.06 183 SER A O 1
ATOM 1463 N N . TRP A 1 184 ? -10.136 -5.491 13.815 1.00 88.12 184 TRP A N 1
ATOM 1464 C CA . TRP A 1 184 ? -10.545 -4.644 14.949 1.00 88.12 184 TRP A CA 1
ATOM 1465 C C . TRP A 1 184 ? -12.068 -4.538 15.145 1.00 88.12 184 TRP A C 1
ATOM 1467 O O . TRP A 1 184 ? -12.543 -4.245 16.238 1.00 88.12 184 TRP A O 1
ATOM 1477 N N . GLY A 1 185 ? -12.852 -4.750 14.089 1.00 85.06 185 GLY A N 1
ATOM 1478 C CA . GLY A 1 185 ? -14.315 -4.740 14.121 1.00 85.06 185 GLY A CA 1
ATOM 1479 C C . GLY A 1 185 ? -14.951 -6.106 14.398 1.00 85.06 185 GLY A C 1
ATOM 1480 O O . GLY A 1 185 ? -16.151 -6.159 14.690 1.00 85.06 185 GLY A O 1
ATOM 1481 N N . SER A 1 186 ? -14.184 -7.198 14.308 1.00 81.19 186 SER A N 1
ATOM 1482 C CA . SER A 1 186 ? -14.642 -8.569 14.546 1.00 81.19 186 SER A CA 1
ATOM 1483 C C . SER A 1 186 ? -14.078 -9.116 15.862 1.00 81.19 186 SER A C 1
ATOM 1485 O O . SER A 1 186 ? -14.756 -9.070 16.885 1.00 81.19 186 SER A O 1
ATOM 1487 N N . CYS A 1 187 ? -12.848 -9.607 15.860 1.00 76.69 187 CYS A N 1
ATOM 1488 C CA . CYS A 1 187 ? -12.097 -10.059 17.016 1.00 76.69 187 CYS A CA 1
ATOM 1489 C C . CYS A 1 187 ? -10.647 -9.613 16.825 1.00 76.69 187 CYS A C 1
ATOM 1491 O O . CYS A 1 187 ? -10.048 -9.898 15.798 1.00 76.69 187 CYS A O 1
ATOM 1493 N N . ALA A 1 188 ? -10.038 -8.970 17.819 1.00 68.31 188 ALA A N 1
ATOM 1494 C CA . ALA A 1 188 ? -8.641 -8.535 17.722 1.00 68.31 188 ALA A CA 1
ATOM 1495 C C . ALA A 1 188 ? -7.621 -9.685 17.870 1.00 68.31 188 ALA A C 1
ATOM 1497 O O . ALA A 1 188 ? -6.440 -9.440 18.100 1.00 68.31 188 ALA A O 1
ATOM 1498 N N . SER A 1 189 ? -8.070 -10.940 17.801 1.00 70.88 189 SER A N 1
ATOM 1499 C CA . SER A 1 189 ? -7.253 -12.122 18.036 1.00 70.88 189 SER A CA 1
ATOM 1500 C C . SER A 1 189 ? -7.582 -13.226 17.026 1.00 70.88 189 SER A C 1
ATOM 1502 O O . SER A 1 189 ? -8.760 -13.519 16.796 1.00 70.88 189 SER A O 1
ATOM 1504 N N . PRO A 1 190 ? -6.559 -13.903 16.476 1.00 67.44 190 PRO A N 1
ATOM 1505 C CA . PRO A 1 190 ? -6.764 -15.024 15.569 1.00 67.44 190 PRO A CA 1
ATOM 1506 C C . PRO A 1 190 ? -7.123 -16.328 16.298 1.00 67.44 190 PRO A C 1
ATOM 1508 O O . PRO A 1 190 ? -7.566 -17.280 15.660 1.00 67.44 190 PRO A O 1
ATOM 1511 N N . GLN A 1 191 ? -6.921 -16.436 17.620 1.00 73.62 191 GLN A N 1
ATOM 1512 C CA . GLN A 1 191 ? -7.141 -17.707 18.314 1.00 73.62 191 GLN A CA 1
ATOM 1513 C C . GLN A 1 191 ? -8.627 -17.919 18.631 1.00 73.62 191 GLN A C 1
ATOM 1515 O O . GLN A 1 191 ? -9.208 -17.183 19.429 1.00 73.62 191 GLN A O 1
ATOM 1520 N N . LEU A 1 192 ? -9.209 -19.005 18.104 1.00 70.06 192 LEU A N 1
ATOM 1521 C CA . LEU A 1 192 ? -10.636 -19.348 18.242 1.00 70.06 192 LEU A CA 1
ATOM 1522 C C . LEU A 1 192 ? -11.165 -19.315 19.683 1.00 70.06 192 LEU A C 1
ATOM 1524 O O . LEU A 1 192 ? -12.310 -18.933 19.909 1.00 70.06 192 LEU A O 1
ATOM 1528 N N . ARG A 1 193 ? -10.342 -19.657 20.683 1.00 71.88 193 ARG A N 1
ATOM 1529 C CA . ARG A 1 193 ? -10.743 -19.602 22.102 1.00 71.88 193 ARG A CA 1
ATOM 1530 C C . ARG A 1 193 ? -11.235 -18.215 22.534 1.00 71.88 193 ARG A C 1
ATOM 1532 O O . ARG A 1 193 ? -12.083 -18.111 23.411 1.00 71.88 193 ARG A O 1
ATOM 1539 N N . HIS A 1 194 ? -10.706 -17.150 21.929 1.00 71.88 194 HIS A N 1
ATOM 1540 C CA . HIS A 1 194 ? -11.087 -15.771 22.233 1.00 71.88 194 HIS A CA 1
ATOM 1541 C C . HIS A 1 194 ? -12.394 -15.358 21.544 1.00 71.88 194 HIS A C 1
ATOM 1543 O O . HIS A 1 194 ? -12.943 -14.308 21.867 1.00 71.88 194 HIS A O 1
ATOM 1549 N N . HIS A 1 195 ? -12.920 -16.193 20.643 1.00 74.25 195 HIS A N 1
ATOM 1550 C CA . HIS A 1 195 ? -14.174 -15.961 19.927 1.00 74.25 195 HIS A CA 1
ATOM 1551 C C . HIS A 1 195 ? -15.377 -16.552 20.670 1.00 74.25 195 HIS A C 1
ATOM 1553 O O . HIS A 1 195 ? -16.493 -16.076 20.494 1.00 74.25 195 HIS A O 1
ATOM 1559 N N . THR A 1 196 ? -15.161 -17.559 21.522 1.00 79.56 196 THR A N 1
ATOM 1560 C CA . THR A 1 196 ? -16.230 -18.296 22.223 1.00 79.56 196 THR A CA 1
ATOM 1561 C C . THR A 1 196 ? -16.251 -18.081 23.736 1.00 79.56 196 THR A C 1
ATOM 1563 O O . THR A 1 196 ? -17.181 -18.522 24.409 1.00 79.56 196 THR A O 1
ATOM 1566 N N . HIS A 1 197 ? -15.249 -17.400 24.300 1.00 80.56 197 HIS A N 1
ATOM 1567 C CA . HIS A 1 197 ? -15.188 -17.148 25.738 1.00 80.56 197 HIS A CA 1
ATOM 1568 C C . HIS A 1 197 ? -16.267 -16.158 26.204 1.00 80.56 197 HIS A C 1
ATOM 1570 O O . HIS A 1 197 ? -16.694 -15.282 25.455 1.00 80.56 197 HIS A O 1
ATOM 1576 N N . TRP A 1 198 ? -16.634 -16.212 27.489 1.00 84.62 198 TRP A N 1
ATOM 1577 C CA . TRP A 1 198 ? -17.679 -15.352 28.069 1.00 84.62 198 TRP A CA 1
ATOM 1578 C C . TRP A 1 198 ? -17.423 -13.838 27.921 1.00 84.62 198 TRP A C 1
ATOM 1580 O O . TRP A 1 198 ? -18.371 -13.057 27.924 1.00 84.62 198 TRP A O 1
ATOM 1590 N N . TYR A 1 199 ? -16.162 -13.409 27.771 1.00 80.19 199 TYR A N 1
ATOM 1591 C CA . TYR A 1 199 ? -15.795 -11.999 27.581 1.00 80.19 199 TYR A CA 1
ATOM 1592 C C . TYR A 1 199 ? -15.718 -11.576 26.106 1.00 80.19 199 TYR A C 1
ATOM 1594 O O . TYR A 1 199 ? -15.498 -10.397 25.834 1.00 80.19 199 TYR A O 1
ATOM 1602 N N . ALA A 1 200 ? -15.884 -12.496 25.147 1.00 82.06 200 ALA A N 1
ATOM 1603 C CA . ALA A 1 200 ? -15.730 -12.212 23.720 1.00 82.06 200 ALA A CA 1
ATOM 1604 C C . ALA A 1 200 ? -16.649 -11.078 23.215 1.00 82.06 200 ALA A C 1
ATOM 1606 O O . ALA A 1 200 ? -16.144 -10.193 22.518 1.00 82.06 200 ALA A O 1
ATOM 1607 N N . PRO A 1 201 ? -17.944 -11.000 23.604 1.00 86.12 201 PRO A N 1
ATOM 1608 C CA . PRO A 1 201 ? -18.802 -9.884 23.202 1.00 86.12 201 PRO A CA 1
ATOM 1609 C C . PRO A 1 201 ? -18.278 -8.529 23.689 1.00 86.12 201 PRO A C 1
ATOM 1611 O O . PRO A 1 201 ? -18.280 -7.556 22.935 1.00 86.12 201 PRO A O 1
ATOM 1614 N N . TYR A 1 202 ? -17.781 -8.476 24.929 1.00 84.88 202 TYR A N 1
ATOM 1615 C CA . TYR A 1 202 ? -17.210 -7.259 25.500 1.00 84.88 202 TYR A CA 1
ATOM 1616 C C . TYR A 1 202 ? -15.891 -6.882 24.823 1.00 84.88 202 TYR A C 1
ATOM 1618 O O . TYR A 1 202 ? -15.713 -5.735 24.436 1.00 84.88 202 TYR A O 1
ATOM 1626 N N . ALA A 1 203 ? -14.988 -7.844 24.611 1.00 81.81 203 ALA A N 1
ATOM 1627 C CA . ALA A 1 203 ? -13.720 -7.605 23.926 1.00 81.81 203 ALA A CA 1
ATOM 1628 C C . ALA A 1 203 ? -13.932 -7.079 22.497 1.00 81.81 203 ALA A C 1
ATOM 1630 O O . ALA A 1 203 ? -13.283 -6.112 22.097 1.00 81.81 203 ALA A O 1
ATOM 1631 N N . LYS A 1 204 ? -14.888 -7.660 21.758 1.00 85.19 204 LYS A N 1
ATOM 1632 C CA . LYS A 1 204 ? -15.304 -7.184 20.433 1.00 85.19 204 LYS A CA 1
ATOM 1633 C C . LYS A 1 204 ? -15.843 -5.758 20.486 1.00 85.19 204 LYS A C 1
ATOM 1635 O O . LYS A 1 204 ? -15.417 -4.920 19.695 1.00 85.19 204 LYS A O 1
ATOM 1640 N N . PHE A 1 205 ? -16.757 -5.478 21.416 1.00 88.06 205 PHE A N 1
ATOM 1641 C CA . PHE A 1 205 ? -17.298 -4.134 21.608 1.00 88.06 205 PHE A CA 1
ATOM 1642 C C . PHE A 1 205 ? -16.187 -3.123 21.911 1.00 88.06 205 PHE A C 1
ATOM 1644 O O . PHE A 1 205 ? -16.072 -2.128 21.203 1.00 88.06 205 PHE A O 1
ATOM 1651 N N . SER A 1 206 ? -15.343 -3.396 22.907 1.00 85.38 206 SER A N 1
ATOM 1652 C CA . SER A 1 206 ? -14.281 -2.489 23.345 1.00 85.38 206 SER A CA 1
ATOM 1653 C C . SER A 1 206 ? -13.249 -2.238 22.248 1.00 85.38 206 SER A C 1
ATOM 1655 O O . SER A 1 206 ? -12.877 -1.091 22.023 1.00 85.38 206 SER A O 1
ATOM 1657 N N . SER A 1 207 ? -12.825 -3.285 21.533 1.00 84.75 207 SER A N 1
ATOM 1658 C CA . SER A 1 207 ? -11.884 -3.187 20.412 1.00 84.75 207 SER A CA 1
ATOM 1659 C C . SER A 1 207 ? -12.448 -2.334 19.274 1.00 84.75 207 SER A C 1
ATOM 1661 O O . SER A 1 207 ? -11.838 -1.335 18.882 1.00 84.75 207 SER A O 1
ATOM 1663 N N . LYS A 1 208 ? -13.665 -2.655 18.814 1.00 88.38 208 LYS A N 1
ATOM 1664 C CA . LYS A 1 208 ? -14.339 -1.915 17.746 1.00 88.38 208 LYS A CA 1
ATOM 1665 C C . LYS A 1 208 ? -14.583 -0.461 18.139 1.00 88.38 208 LYS A C 1
ATOM 1667 O O . LYS A 1 208 ? -14.250 0.441 17.376 1.00 88.38 208 LYS A O 1
ATOM 1672 N N . PHE A 1 209 ? -15.141 -0.231 19.326 1.00 89.38 209 PHE A N 1
ATOM 1673 C CA . PHE A 1 209 ? -15.471 1.105 19.813 1.00 89.38 209 PHE A CA 1
ATOM 1674 C C . PHE A 1 209 ? -14.220 1.971 19.970 1.00 89.38 209 PHE A C 1
ATOM 1676 O O . PHE A 1 209 ? -14.202 3.103 19.489 1.00 89.38 209 PHE A O 1
ATOM 1683 N N . LEU A 1 210 ? -13.149 1.427 20.563 1.00 86.56 210 LEU A N 1
ATOM 1684 C CA . LEU A 1 210 ? -11.866 2.119 20.664 1.00 86.56 2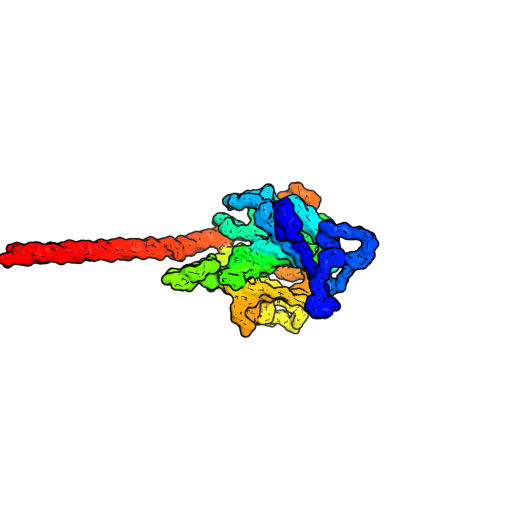10 LEU A CA 1
ATOM 1685 C C . LEU A 1 210 ? -11.379 2.543 19.276 1.00 86.56 210 LEU A C 1
ATOM 1687 O O . LEU A 1 210 ? -11.132 3.725 19.048 1.00 86.56 210 LEU A O 1
ATOM 1691 N N . MET A 1 211 ? -11.302 1.610 18.327 1.00 87.25 211 MET A N 1
ATOM 1692 C CA . MET A 1 211 ? -10.769 1.900 16.996 1.00 87.25 211 MET A CA 1
ATOM 1693 C C . MET A 1 211 ? -11.644 2.862 16.191 1.00 87.25 211 MET A C 1
ATOM 1695 O O . MET A 1 211 ? -11.102 3.714 15.485 1.00 87.25 211 MET A O 1
ATOM 1699 N N . GLU A 1 212 ? -12.970 2.798 16.318 1.00 89.44 212 GLU A N 1
ATOM 1700 C CA . GLU A 1 212 ? -13.877 3.778 15.708 1.00 89.44 212 GLU A CA 1
ATOM 1701 C C . GLU A 1 212 ? -13.646 5.188 16.260 1.00 89.44 212 GLU A C 1
ATOM 1703 O O . GLU A 1 212 ? -13.586 6.149 15.486 1.00 89.44 212 GLU A O 1
ATOM 1708 N N . VAL A 1 213 ? -13.481 5.335 17.580 1.00 88.12 213 VAL A N 1
ATOM 1709 C CA . VAL A 1 213 ? -13.214 6.647 18.182 1.00 88.12 213 VAL A CA 1
ATOM 1710 C C . VAL A 1 213 ? -11.826 7.153 17.794 1.00 88.12 213 VAL A C 1
ATOM 1712 O O . VAL A 1 213 ? -11.702 8.315 17.403 1.00 88.12 213 VAL A O 1
ATOM 1715 N N . LEU A 1 214 ? -10.799 6.295 17.799 1.00 85.81 214 LEU A N 1
ATOM 1716 C CA . LEU A 1 214 ? -9.456 6.667 17.346 1.00 85.81 214 LEU A CA 1
ATOM 1717 C C . LEU A 1 214 ? -9.480 7.165 15.890 1.00 85.81 214 LEU A C 1
ATOM 1719 O O . LEU A 1 214 ? -8.915 8.216 15.591 1.00 85.81 214 LEU A O 1
ATOM 1723 N N . HIS A 1 215 ? -10.216 6.506 14.989 1.00 86.19 215 HIS A N 1
ATOM 1724 C CA . HIS A 1 215 ? -10.345 6.947 13.592 1.00 86.19 215 HIS A CA 1
ATOM 1725 C C . HIS A 1 215 ? -11.090 8.280 13.409 1.00 86.19 215 HIS A C 1
ATOM 1727 O O . HIS A 1 215 ? -10.873 9.005 12.425 1.00 86.19 215 HIS A O 1
ATOM 1733 N N . ARG A 1 216 ? -11.954 8.642 14.362 1.00 85.81 216 ARG A N 1
ATOM 1734 C CA . ARG A 1 216 ? -12.675 9.922 14.366 1.00 85.81 216 ARG A CA 1
ATOM 1735 C C . ARG A 1 216 ? -11.841 11.058 14.950 1.00 85.81 216 ARG A C 1
ATOM 1737 O O . ARG A 1 216 ? -11.794 12.125 14.342 1.00 85.81 216 ARG A O 1
ATOM 1744 N N . VAL A 1 217 ? -11.195 10.828 16.092 1.00 84.12 217 VAL A N 1
ATOM 1745 C CA . VAL A 1 217 ? -10.520 11.876 16.871 1.00 84.12 217 VAL A CA 1
ATOM 1746 C C . VAL A 1 217 ? -9.099 12.126 16.376 1.00 84.12 217 VAL A C 1
ATOM 1748 O O . VAL A 1 217 ? -8.701 13.285 16.252 1.00 84.12 217 VAL A O 1
ATOM 1751 N N . PHE A 1 218 ? -8.344 11.074 16.042 1.00 81.75 218 PHE A N 1
ATOM 1752 C CA . PHE A 1 218 ? -7.002 11.261 15.499 1.00 81.75 218 PHE A CA 1
ATOM 1753 C C . PHE A 1 218 ? -7.056 11.861 14.094 1.00 81.75 218 PHE A C 1
ATOM 1755 O O . PHE A 1 218 ? -7.931 11.572 13.262 1.00 81.75 218 PHE A O 1
ATOM 1762 N N . GLN A 1 219 ? -6.077 12.720 13.829 1.00 78.00 219 GLN A N 1
ATOM 1763 C CA . GLN A 1 219 ? -5.777 13.157 12.480 1.00 78.00 219 GLN A CA 1
ATOM 1764 C C . GLN A 1 219 ? -4.992 12.032 11.805 1.00 78.00 219 GLN A C 1
ATOM 1766 O O . GLN A 1 219 ? -3.907 11.693 12.254 1.00 78.00 219 GLN A O 1
ATOM 1771 N N . TRP A 1 220 ? -5.568 11.459 10.752 1.00 84.19 220 TRP A N 1
ATOM 1772 C CA . TRP A 1 220 ? -4.946 10.430 9.915 1.00 84.19 220 TRP A CA 1
ATOM 1773 C C . TRP A 1 220 ? -4.532 11.086 8.601 1.00 84.19 220 TRP A C 1
ATOM 1775 O O . TRP A 1 220 ? -5.303 11.030 7.647 1.00 84.19 220 TRP A O 1
ATOM 1785 N N . PRO A 1 221 ? -3.463 11.890 8.557 1.00 85.38 221 PRO A N 1
ATOM 1786 C CA . PRO A 1 221 ? -3.233 12.805 7.441 1.00 85.38 221 PRO A CA 1
ATOM 1787 C C . PRO A 1 221 ? -2.988 12.093 6.096 1.00 85.38 221 PRO A C 1
ATOM 1789 O O . PRO A 1 221 ? -3.243 12.659 5.042 1.00 85.38 221 PRO A O 1
ATOM 1792 N N . ASP A 1 222 ? -2.570 10.843 6.145 1.00 87.75 222 ASP A N 1
ATOM 1793 C CA . ASP A 1 222 ? -2.294 9.913 5.053 1.00 87.75 222 ASP A CA 1
ATOM 1794 C C . ASP A 1 222 ? -3.556 9.283 4.432 1.00 87.75 222 ASP A C 1
ATOM 1796 O O . ASP A 1 222 ? -3.600 9.066 3.224 1.00 87.75 222 ASP A O 1
ATOM 1800 N N . ILE A 1 223 ? -4.609 9.024 5.220 1.00 88.56 223 ILE A N 1
ATOM 1801 C CA . ILE A 1 223 ? -5.828 8.358 4.719 1.00 88.56 223 ILE A CA 1
ATOM 1802 C C . ILE A 1 223 ? -6.578 9.252 3.725 1.00 88.56 223 ILE A C 1
ATOM 1804 O O . ILE A 1 223 ? -6.954 10.386 4.060 1.00 88.56 223 ILE A O 1
ATOM 1808 N N . VAL A 1 224 ? -6.888 8.688 2.561 1.00 87.19 224 VAL A N 1
ATOM 1809 C CA . VAL A 1 224 ? -7.650 9.315 1.478 1.00 87.19 224 VAL A CA 1
ATOM 1810 C C . VAL A 1 224 ? -9.110 9.554 1.918 1.00 87.19 224 VAL A C 1
ATOM 1812 O O . VAL A 1 224 ? -9.656 8.835 2.759 1.00 87.19 224 VAL A O 1
ATOM 1815 N N . SER A 1 225 ? -9.746 10.618 1.424 1.00 78.44 225 SER A N 1
ATOM 1816 C CA . SER A 1 225 ? -11.124 10.983 1.786 1.00 78.44 225 SER A CA 1
ATOM 1817 C C . SER A 1 225 ? -11.992 11.100 0.551 1.00 78.44 225 SER A C 1
ATOM 1819 O O . SER A 1 225 ? -11.740 11.999 -0.235 1.00 78.44 225 SER A O 1
ATOM 1821 N N . SER A 1 226 ? -13.054 10.306 0.434 1.00 71.19 226 SER A N 1
ATOM 1822 C CA . SER A 1 226 ? -13.928 10.385 -0.739 1.00 71.19 226 SER A CA 1
ATOM 1823 C C . SER A 1 226 ? -14.735 11.683 -0.746 1.00 71.19 226 SER A C 1
ATOM 1825 O O . SER A 1 226 ? -15.204 12.116 0.316 1.00 71.19 226 SER A O 1
ATOM 1827 N N . SER A 1 227 ? -14.917 12.292 -1.920 1.00 62.38 227 SER A N 1
ATOM 1828 C CA . SER A 1 227 ? -15.920 13.345 -2.122 1.00 62.38 227 SER A CA 1
ATOM 1829 C C . SER A 1 227 ? -17.308 12.739 -2.403 1.00 62.38 227 SER A C 1
ATOM 1831 O O . SER A 1 227 ? -17.470 11.514 -2.438 1.00 62.38 227 SER A O 1
ATOM 1833 N N . ASP A 1 228 ? -18.338 13.586 -2.472 1.00 53.69 228 ASP A N 1
ATOM 1834 C CA . ASP A 1 228 ? -19.724 13.164 -2.682 1.00 53.69 228 ASP A CA 1
ATOM 1835 C C . ASP A 1 228 ? -20.043 13.038 -4.192 1.00 53.69 228 ASP A C 1
ATOM 1837 O O . ASP A 1 228 ? -19.944 14.044 -4.897 1.00 53.69 228 ASP A O 1
ATOM 1841 N N . PRO A 1 229 ? -20.436 11.853 -4.708 1.00 49.75 229 PRO A N 1
ATOM 1842 C CA . PRO A 1 229 ? -20.778 11.645 -6.120 1.00 49.75 229 PRO A CA 1
ATOM 1843 C C . PRO A 1 229 ? -21.989 12.442 -6.630 1.00 49.75 229 PRO A C 1
ATOM 1845 O O . PRO A 1 229 ? -22.153 12.549 -7.842 1.00 49.75 229 PRO A O 1
ATOM 1848 N N . ASP A 1 230 ? -22.814 13.050 -5.767 1.00 49.09 230 ASP A N 1
ATOM 1849 C CA . ASP A 1 230 ? -23.954 13.873 -6.222 1.00 49.09 230 ASP A CA 1
ATOM 1850 C C . ASP A 1 230 ? -23.522 15.159 -6.968 1.00 49.09 230 ASP A C 1
ATOM 1852 O O . ASP A 1 230 ? -24.352 15.828 -7.575 1.00 49.09 230 ASP A O 1
ATOM 1856 N N . ASN A 1 231 ? -22.221 15.481 -6.986 1.00 47.44 231 ASN A N 1
ATOM 1857 C CA . ASN A 1 231 ? -21.635 16.557 -7.796 1.00 47.44 231 ASN A CA 1
ATOM 1858 C C . ASN A 1 231 ? -20.894 16.071 -9.061 1.00 47.44 231 ASN A C 1
ATOM 1860 O O . ASN A 1 231 ? -20.313 16.891 -9.772 1.00 47.44 231 ASN A O 1
ATOM 1864 N N . SER A 1 232 ? -20.896 14.769 -9.376 1.00 48.47 232 SER A N 1
ATOM 1865 C CA . SER A 1 232 ? -20.188 14.217 -10.540 1.00 48.47 232 SER A CA 1
ATOM 1866 C C . SER A 1 232 ? -21.161 13.705 -11.607 1.00 48.47 232 SER A C 1
ATOM 1868 O O . SER A 1 232 ? -21.515 12.530 -11.629 1.00 48.47 232 SER A O 1
ATOM 1870 N N . HIS A 1 233 ? -21.582 14.582 -12.524 1.00 44.16 233 HIS A N 1
ATOM 1871 C CA . HIS A 1 233 ? -22.448 14.233 -13.665 1.00 44.16 233 HIS A CA 1
ATOM 1872 C C . HIS A 1 233 ? -21.736 13.491 -14.816 1.00 44.16 233 HIS A C 1
ATOM 1874 O O . HIS A 1 233 ? -22.346 13.262 -15.859 1.00 44.16 233 HIS A O 1
ATOM 1880 N N . ASP A 1 234 ? -20.471 13.099 -14.656 1.00 45.16 234 ASP A N 1
ATOM 1881 C CA . ASP A 1 234 ? -19.705 12.402 -15.690 1.00 45.16 234 ASP A CA 1
ATOM 1882 C C . ASP A 1 234 ? -19.249 11.017 -15.196 1.00 45.16 234 ASP A C 1
ATOM 1884 O O . ASP A 1 234 ? -18.560 10.869 -14.191 1.00 45.16 234 ASP A O 1
ATOM 1888 N N . SER A 1 235 ? -19.644 9.977 -15.929 1.00 43.62 235 SER A N 1
ATOM 1889 C CA . SER A 1 235 ? -19.261 8.575 -15.715 1.00 43.62 235 SER A CA 1
ATOM 1890 C C . SER A 1 235 ? -17.753 8.297 -15.834 1.00 43.62 235 SER A C 1
ATOM 1892 O O . SER A 1 235 ? -17.311 7.208 -15.473 1.00 43.62 235 SER A O 1
ATOM 1894 N N . ARG A 1 236 ? -16.958 9.260 -16.327 1.00 45.56 236 ARG A N 1
ATOM 1895 C CA . ARG A 1 236 ? -15.484 9.228 -16.328 1.00 45.56 236 ARG A CA 1
ATOM 1896 C C . ARG A 1 236 ? -14.864 9.907 -15.109 1.00 45.56 236 ARG A C 1
ATOM 1898 O O . ARG A 1 236 ? -13.640 10.013 -15.033 1.00 45.56 236 ARG A O 1
ATOM 1905 N N . VAL A 1 237 ? -15.672 10.385 -14.162 1.00 50.06 237 VAL A N 1
ATOM 1906 C CA . VAL A 1 237 ? -15.160 10.998 -12.938 1.00 50.06 237 VAL A CA 1
ATOM 1907 C C . VAL A 1 237 ? -14.516 9.901 -12.108 1.00 50.06 237 VAL A C 1
ATOM 1909 O O . VAL A 1 237 ? -15.176 9.100 -11.450 1.00 50.06 237 VAL A O 1
ATOM 1912 N N . LEU A 1 238 ? -13.188 9.866 -12.196 1.00 55.22 238 LEU A N 1
ATOM 1913 C CA . LEU A 1 238 ? -12.280 9.245 -11.246 1.00 55.22 238 LEU A CA 1
ATOM 1914 C C . LEU A 1 238 ? -12.794 9.610 -9.859 1.00 55.22 238 LEU A C 1
ATOM 1916 O O . LEU A 1 238 ? -12.645 10.763 -9.461 1.00 55.22 238 LEU A O 1
ATOM 1920 N N . PHE A 1 239 ? -13.494 8.682 -9.197 1.00 55.88 239 PHE A N 1
ATOM 1921 C CA . PHE A 1 239 ? -14.198 8.948 -7.946 1.00 55.88 239 PHE A CA 1
ATOM 1922 C C . PHE A 1 239 ? -13.244 9.644 -6.997 1.00 55.88 239 PHE A C 1
ATOM 1924 O O . PHE A 1 239 ? -12.316 9.003 -6.490 1.00 55.88 239 PHE A O 1
ATOM 1931 N N . GLU A 1 240 ? -13.419 10.958 -6.840 1.00 53.91 240 GLU A N 1
ATOM 1932 C CA . GLU A 1 240 ? -12.379 11.784 -6.260 1.00 53.91 240 GLU A CA 1
ATOM 1933 C C . GLU A 1 240 ? -12.119 11.233 -4.862 1.00 53.91 240 GLU A C 1
ATOM 1935 O O . GLU A 1 240 ? -12.949 11.310 -3.953 1.00 53.91 240 GLU A O 1
ATOM 1940 N N . ASN A 1 241 ? -10.948 10.621 -4.711 1.00 59.03 241 ASN A N 1
ATOM 1941 C CA . ASN A 1 241 ? -10.406 10.201 -3.432 1.00 59.03 241 ASN A CA 1
ATOM 1942 C C . ASN A 1 241 ? -11.193 9.073 -2.731 1.00 59.03 241 ASN A C 1
ATOM 1944 O O . ASN A 1 241 ? -11.294 9.012 -1.508 1.00 59.03 241 ASN A O 1
ATOM 1948 N N . GLY A 1 242 ? -11.663 8.099 -3.505 1.00 56.97 242 GLY A N 1
ATOM 1949 C CA . GLY A 1 242 ? -11.812 6.736 -3.005 1.00 56.97 242 GLY A CA 1
ATOM 1950 C C . GLY A 1 242 ? -13.163 6.350 -2.430 1.00 56.97 242 GLY A C 1
ATOM 1951 O O . GL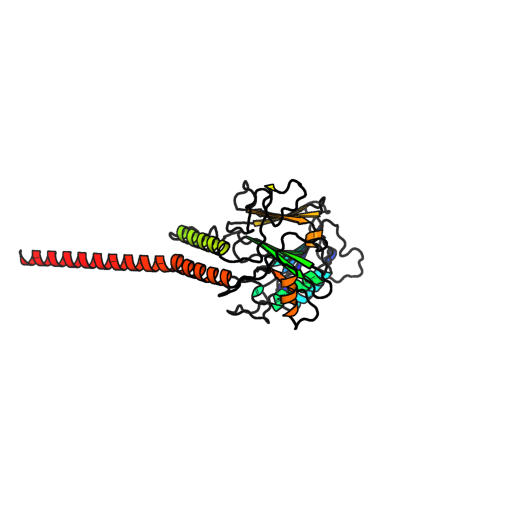Y A 1 242 ? -13.202 5.615 -1.462 1.00 56.97 242 GLY A O 1
ATOM 1952 N N . GLY A 1 243 ? -14.271 6.773 -3.031 1.00 63.62 243 GLY A N 1
ATOM 1953 C CA . GLY A 1 243 ? -15.563 6.119 -2.803 1.00 63.62 243 GLY A CA 1
ATOM 1954 C C . GLY A 1 243 ? -16.230 5.789 -4.130 1.00 63.62 243 GLY A C 1
ATOM 1955 O O . GLY A 1 243 ? -16.528 6.709 -4.875 1.00 63.62 243 GLY A O 1
ATOM 1956 N N . ALA A 1 244 ? -16.482 4.512 -4.419 1.00 67.81 244 ALA A N 1
ATOM 1957 C CA . ALA A 1 244 ? -17.130 4.053 -5.650 1.00 67.81 244 ALA A CA 1
ATOM 1958 C C . ALA A 1 244 ? -18.033 2.836 -5.390 1.00 67.81 244 ALA A C 1
ATOM 1960 O O . ALA A 1 244 ? -17.954 2.223 -4.328 1.00 67.81 244 ALA A O 1
ATOM 1961 N N . GLU A 1 245 ? -18.902 2.491 -6.345 1.00 77.94 245 GLU A N 1
ATOM 1962 C CA . GLU A 1 245 ? -19.682 1.234 -6.329 1.00 77.94 245 GLU A CA 1
ATOM 1963 C C . GLU A 1 245 ? -20.524 1.014 -5.052 1.00 77.94 245 GLU A C 1
ATOM 1965 O O . GLU A 1 245 ? -20.673 -0.099 -4.556 1.00 77.94 245 GLU A O 1
ATOM 1970 N N . GLY A 1 246 ? -21.076 2.091 -4.481 1.00 76.62 246 GLY A N 1
ATOM 1971 C CA . GLY A 1 246 ? -21.868 2.018 -3.245 1.00 76.62 246 GLY A CA 1
ATOM 1972 C C . GLY A 1 246 ? -21.039 1.872 -1.962 1.00 76.62 246 GLY A C 1
ATOM 1973 O O . GLY A 1 246 ? -21.616 1.682 -0.889 1.00 76.62 246 GLY A O 1
ATOM 1974 N N . ALA A 1 247 ? -19.709 1.993 -2.049 1.00 81.06 247 ALA A N 1
ATOM 1975 C CA . ALA A 1 247 ? -18.827 1.996 -0.892 1.00 81.06 247 ALA A CA 1
ATOM 1976 C C . ALA A 1 247 ? -19.061 3.191 0.038 1.00 81.06 247 ALA A C 1
ATOM 1978 O O . ALA A 1 247 ? -19.607 4.236 -0.330 1.00 81.06 247 ALA A O 1
ATOM 1979 N N . LYS A 1 248 ? -18.608 3.036 1.285 1.00 75.19 248 LYS A N 1
ATOM 1980 C CA . LYS A 1 248 ? -18.780 4.045 2.328 1.00 75.19 248 LYS A CA 1
ATOM 1981 C C . LYS A 1 248 ? -18.072 5.356 1.956 1.00 75.19 248 LYS A C 1
ATOM 1983 O O . LYS A 1 248 ? -16.860 5.382 1.746 1.00 75.19 248 LYS A O 1
ATOM 1988 N N . LYS A 1 249 ? -18.826 6.462 1.974 1.00 77.56 249 LYS A N 1
ATOM 1989 C CA . LYS A 1 249 ? -18.295 7.819 1.763 1.00 77.56 249 LYS A CA 1
ATOM 1990 C C . LYS A 1 249 ? -17.510 8.331 2.989 1.00 77.56 249 LYS A C 1
ATOM 1992 O O . LYS A 1 249 ? -17.831 7.997 4.135 1.00 77.56 249 LYS A O 1
ATOM 1997 N N . GLY A 1 250 ? -16.512 9.185 2.759 1.00 79.75 250 GLY A N 1
ATOM 1998 C CA . GLY A 1 250 ? -15.680 9.843 3.772 1.00 79.75 250 GLY A CA 1
ATOM 1999 C C . GLY A 1 250 ? -14.257 9.281 3.864 1.00 79.75 250 GLY A C 1
ATOM 2000 O O . GLY A 1 250 ? -13.676 8.870 2.860 1.00 79.75 250 GLY A O 1
ATOM 2001 N N . LYS A 1 251 ? -13.667 9.288 5.073 1.00 80.88 251 LYS A N 1
ATOM 2002 C CA . LYS A 1 251 ? -12.322 8.723 5.316 1.00 80.88 251 LYS A CA 1
ATOM 2003 C C . LYS A 1 251 ? -12.297 7.239 4.931 1.00 80.88 251 LYS A C 1
ATOM 2005 O O . LYS A 1 251 ? -13.096 6.468 5.464 1.00 80.88 251 LYS A O 1
ATOM 2010 N N . GLN A 1 252 ? -11.334 6.849 4.103 1.00 88.50 252 GLN A N 1
ATOM 2011 C CA . GLN A 1 252 ? -11.228 5.501 3.552 1.00 88.50 252 GLN A CA 1
ATOM 2012 C C . GLN A 1 252 ? -10.496 4.531 4.481 1.00 88.50 252 GLN A C 1
ATOM 2014 O O . GLN A 1 252 ? -9.289 4.310 4.379 1.00 88.50 252 GLN A O 1
ATOM 2019 N N . TYR A 1 253 ? -11.259 3.965 5.419 1.00 90.94 253 TYR A N 1
ATOM 2020 C CA . TYR A 1 253 ? -10.842 2.845 6.260 1.00 90.94 253 TYR A CA 1
ATOM 2021 C C . TYR A 1 253 ? -12.016 1.896 6.547 1.00 90.94 253 TYR A C 1
ATOM 2023 O O . TYR A 1 253 ? -13.173 2.319 6.654 1.00 90.94 253 TYR A O 1
ATOM 2031 N N . ALA A 1 254 ? -11.708 0.619 6.762 1.00 92.25 254 ALA A N 1
ATOM 2032 C CA . ALA A 1 254 ? -12.666 -0.403 7.158 1.00 92.25 254 ALA A CA 1
ATOM 2033 C C . ALA A 1 254 ? -12.123 -1.246 8.316 1.00 92.25 254 ALA A C 1
ATOM 2035 O O . ALA A 1 254 ? -11.010 -1.763 8.265 1.00 92.25 254 ALA A O 1
ATOM 2036 N N . LEU A 1 255 ? -12.937 -1.401 9.363 1.00 91.75 255 LEU A N 1
ATOM 2037 C CA . LEU A 1 255 ? -12.591 -2.202 10.541 1.00 91.75 255 LEU A CA 1
ATOM 2038 C C . LEU A 1 255 ? -13.165 -3.621 10.482 1.00 91.75 255 LEU A C 1
ATOM 2040 O O . LEU A 1 255 ? -12.833 -4.419 11.345 1.00 91.75 255 LEU A O 1
ATOM 2044 N N . ALA A 1 256 ? -14.045 -3.949 9.535 1.00 91.12 256 ALA A N 1
ATOM 2045 C CA . ALA A 1 256 ? -14.621 -5.292 9.409 1.00 91.12 256 ALA A CA 1
ATOM 2046 C C . ALA A 1 256 ? -13.613 -6.293 8.820 1.00 91.12 256 ALA A C 1
ATOM 2048 O O . ALA A 1 256 ? -12.594 -5.874 8.268 1.00 91.12 256 ALA A O 1
ATOM 2049 N N . ASP A 1 257 ? -13.913 -7.591 8.922 1.00 92.12 257 ASP A N 1
ATOM 2050 C CA . ASP A 1 257 ? -13.181 -8.621 8.178 1.00 92.12 257 ASP A CA 1
ATOM 2051 C C . ASP A 1 257 ? -13.255 -8.308 6.685 1.00 92.12 257 ASP A C 1
ATOM 2053 O O . ASP A 1 257 ? -14.300 -7.857 6.201 1.00 92.12 257 ASP A O 1
ATOM 2057 N N . ASN A 1 258 ? -12.141 -8.483 5.981 1.00 93.38 258 ASN A N 1
ATOM 2058 C CA . ASN A 1 258 ? -12.004 -7.981 4.625 1.00 93.38 258 ASN A CA 1
ATOM 2059 C C . ASN A 1 258 ? -10.958 -8.711 3.783 1.00 93.38 258 ASN A C 1
ATOM 2061 O O . ASN A 1 258 ? -10.050 -9.355 4.310 1.00 93.38 258 ASN A O 1
ATOM 2065 N N . PHE A 1 259 ? -11.083 -8.532 2.471 1.00 94.12 259 PHE A N 1
ATOM 2066 C CA . PHE A 1 259 ? -10.039 -8.798 1.491 1.00 94.12 259 PHE A CA 1
ATOM 2067 C C . PHE A 1 259 ? -10.020 -7.679 0.443 1.00 94.12 259 PHE A C 1
ATOM 2069 O O . PHE A 1 259 ? -11.056 -7.085 0.131 1.00 94.12 259 PHE A O 1
ATOM 2076 N N . GLY A 1 260 ? -8.829 -7.368 -0.061 1.00 93.81 260 GLY A N 1
ATOM 2077 C CA . GLY A 1 260 ? -8.622 -6.397 -1.126 1.00 93.81 260 GLY A CA 1
ATOM 2078 C C . GLY A 1 260 ? -8.662 -7.046 -2.504 1.00 93.81 260 GLY A C 1
ATOM 2079 O O . GLY A 1 260 ? -8.264 -8.197 -2.671 1.00 93.81 260 GLY A O 1
ATOM 2080 N N . GLU A 1 261 ? -9.098 -6.278 -3.487 1.00 94.50 261 GLU A N 1
ATOM 2081 C CA . GLU A 1 261 ? -9.118 -6.640 -4.894 1.00 94.50 261 GLU A CA 1
ATOM 2082 C C . GLU A 1 261 ? -8.588 -5.469 -5.727 1.00 94.50 261 GLU A C 1
ATOM 2084 O O . GLU A 1 261 ? -8.861 -4.300 -5.434 1.00 94.50 261 GLU A O 1
ATOM 2089 N N . LEU A 1 262 ? -7.821 -5.806 -6.761 1.00 94.62 262 LEU A N 1
ATOM 2090 C CA . LEU A 1 262 ? -7.374 -4.889 -7.798 1.00 94.62 262 LEU A CA 1
ATOM 2091 C C . LEU A 1 262 ? -7.910 -5.405 -9.133 1.00 94.62 262 LEU A C 1
ATOM 2093 O O . LEU A 1 262 ? -7.616 -6.534 -9.521 1.00 94.62 262 LEU A O 1
ATOM 2097 N N . GLU A 1 263 ? -8.689 -4.580 -9.819 1.00 94.56 263 GLU A N 1
ATOM 2098 C CA . GLU A 1 263 ? -9.210 -4.845 -11.157 1.00 94.56 263 GLU A CA 1
ATOM 2099 C C . GLU A 1 263 ? -8.561 -3.874 -12.149 1.00 94.56 263 GLU A C 1
ATOM 2101 O O . GLU A 1 263 ? -8.526 -2.662 -11.924 1.00 94.56 263 GLU A O 1
ATOM 2106 N N . PHE A 1 264 ? -8.033 -4.415 -13.247 1.00 94.75 264 PHE A N 1
ATOM 2107 C CA . PHE A 1 264 ? -7.363 -3.655 -14.300 1.00 94.75 264 PHE A CA 1
ATOM 2108 C C . PHE A 1 264 ? -8.292 -3.536 -15.508 1.00 94.75 264 PHE A C 1
ATOM 2110 O O . PHE A 1 264 ? -8.621 -4.533 -16.149 1.00 94.75 264 PHE A O 1
ATOM 2117 N N . HIS A 1 265 ? -8.710 -2.315 -15.824 1.00 94.50 265 HIS A N 1
ATOM 2118 C CA . HIS A 1 265 ? -9.564 -2.013 -16.967 1.00 94.50 265 HIS A CA 1
ATOM 2119 C C . HIS A 1 265 ? -8.705 -1.536 -18.137 1.00 94.50 265 HIS A C 1
ATOM 2121 O O . HIS A 1 265 ? -8.578 -0.331 -18.377 1.00 94.50 265 HIS A O 1
ATOM 2127 N N . TRP A 1 266 ? -8.117 -2.496 -18.849 1.00 93.81 266 TRP A N 1
ATOM 2128 C CA . TRP A 1 266 ? -7.145 -2.254 -19.917 1.00 93.81 266 TRP A CA 1
ATOM 2129 C C . TRP A 1 266 ? -7.652 -1.316 -21.021 1.00 93.81 266 TRP A C 1
ATOM 2131 O O . TRP A 1 266 ? -6.937 -0.399 -21.399 1.00 93.81 266 TRP A O 1
ATOM 2141 N N . ASP A 1 267 ? -8.909 -1.451 -21.454 1.00 92.12 267 ASP A N 1
ATOM 2142 C CA . ASP A 1 267 ? -9.491 -0.607 -22.517 1.00 92.12 267 ASP A CA 1
ATOM 2143 C C . ASP A 1 267 ? -9.607 0.882 -22.142 1.00 92.12 267 ASP A C 1
ATOM 2145 O O . ASP A 1 267 ? -9.805 1.737 -23.004 1.00 92.12 267 ASP A O 1
ATOM 2149 N N . SE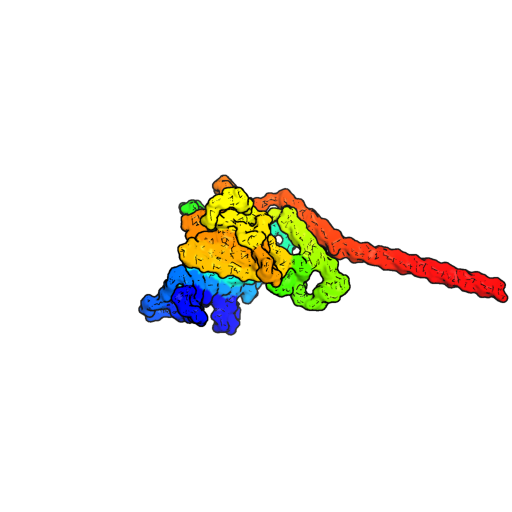R A 1 268 ? -9.538 1.193 -20.846 1.00 89.69 268 SER A N 1
ATOM 2150 C CA . SER A 1 268 ? -9.710 2.549 -20.308 1.00 89.69 268 SER A CA 1
ATOM 2151 C C . SER A 1 268 ? -8.491 3.062 -19.542 1.00 89.69 268 SER A C 1
ATOM 2153 O O . SER A 1 268 ? -8.552 4.159 -18.989 1.00 89.69 268 SER A O 1
ATOM 2155 N N . ASP A 1 269 ? -7.416 2.272 -19.469 1.00 91.50 269 ASP A N 1
ATOM 2156 C CA . ASP A 1 269 ? -6.232 2.547 -18.651 1.00 91.50 269 ASP A CA 1
ATOM 2157 C C . ASP A 1 269 ? -6.574 2.910 -17.194 1.00 91.50 269 ASP A C 1
ATOM 2159 O O . ASP A 1 269 ? -5.975 3.811 -16.600 1.00 91.50 269 ASP A O 1
ATOM 2163 N N . LEU A 1 270 ? -7.554 2.216 -16.601 1.00 91.62 270 LEU A N 1
ATOM 2164 C CA . LEU A 1 270 ? -7.979 2.422 -15.213 1.00 91.62 270 LEU A CA 1
ATOM 2165 C C . LEU A 1 270 ? -7.628 1.227 -14.328 1.00 91.62 270 LEU A C 1
ATOM 2167 O O . LEU A 1 270 ? -7.688 0.073 -14.746 1.00 91.62 270 LEU A O 1
ATOM 2171 N N . VAL A 1 271 ? -7.357 1.512 -13.059 1.00 92.00 271 VAL A N 1
ATOM 2172 C CA . VAL A 1 271 ? -7.256 0.514 -11.993 1.00 92.00 271 VAL A CA 1
ATOM 2173 C C . VAL A 1 271 ? -8.332 0.800 -10.962 1.00 92.00 271 VAL A C 1
ATOM 2175 O O . VAL A 1 271 ? -8.375 1.892 -10.390 1.00 92.00 271 VAL A O 1
ATOM 2178 N N . SER A 1 272 ? -9.182 -0.192 -10.718 1.00 91.31 272 SER A N 1
ATOM 2179 C CA . SER A 1 272 ? -10.146 -0.188 -9.627 1.00 91.31 272 SER A CA 1
ATOM 21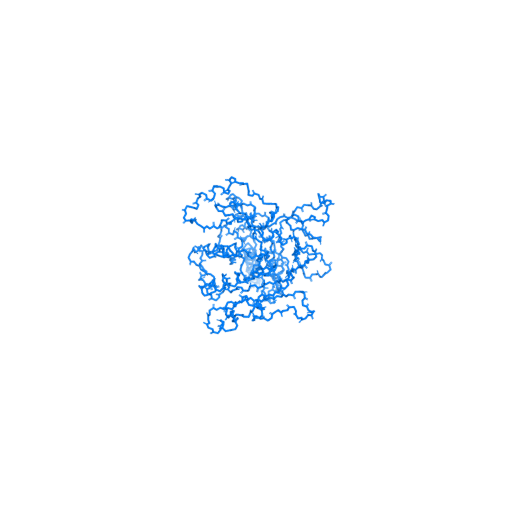80 C C . SER A 1 272 ? -9.577 -0.948 -8.444 1.00 91.31 272 SER A C 1
ATOM 2182 O O . SER A 1 272 ? -9.134 -2.085 -8.553 1.00 91.31 272 SER A O 1
ATOM 2184 N N . LEU A 1 273 ? -9.616 -0.311 -7.287 1.00 91.69 273 LEU A N 1
ATOM 2185 C CA . LEU A 1 273 ? -9.272 -0.897 -6.010 1.00 91.69 273 LEU A CA 1
ATOM 2186 C C . LEU A 1 273 ? -10.551 -1.063 -5.212 1.00 91.69 273 LEU A C 1
ATOM 2188 O O . LEU A 1 273 ? -11.312 -0.108 -5.045 1.00 91.69 273 LEU A O 1
ATOM 2192 N N . ARG A 1 274 ? -10.778 -2.264 -4.690 1.00 91.88 274 ARG A N 1
ATOM 2193 C CA . ARG A 1 274 ? -11.942 -2.584 -3.864 1.00 91.88 274 ARG A CA 1
ATOM 2194 C C . ARG A 1 274 ? -11.511 -3.318 -2.615 1.00 91.88 274 ARG A C 1
ATOM 2196 O O . ARG A 1 274 ? -10.545 -4.070 -2.611 1.00 91.88 274 ARG A O 1
ATOM 2203 N N . VAL A 1 275 ? -12.236 -3.084 -1.533 1.00 93.50 275 VAL A N 1
ATOM 2204 C CA . VAL A 1 275 ? -12.119 -3.880 -0.316 1.00 93.50 275 VAL A CA 1
ATOM 2205 C C . VAL A 1 275 ? -13.491 -4.410 0.014 1.00 93.50 275 VAL A C 1
ATOM 2207 O O . VAL A 1 275 ? -14.389 -3.636 0.336 1.00 93.50 275 VAL A O 1
ATOM 2210 N N . PHE A 1 276 ? -13.646 -5.723 -0.038 1.00 93.62 276 PHE A N 1
ATOM 2211 C CA . PHE A 1 276 ? -14.901 -6.390 0.267 1.00 93.62 276 PHE A CA 1
ATOM 2212 C C . PHE A 1 276 ? -14.932 -6.854 1.713 1.00 93.62 276 PHE A C 1
ATOM 2214 O O . PHE A 1 276 ? -13.897 -7.099 2.331 1.00 93.62 276 PHE A O 1
ATOM 2221 N N . GLY A 1 277 ? -16.144 -6.941 2.256 1.00 92.38 277 GLY A N 1
ATOM 2222 C CA . GLY A 1 277 ? -16.388 -7.579 3.541 1.00 92.38 277 GLY A CA 1
ATOM 2223 C C . GLY A 1 277 ? -16.574 -9.088 3.400 1.00 92.38 277 GLY A C 1
ATOM 2224 O O . GLY A 1 277 ? -16.397 -9.665 2.333 1.00 92.38 277 GLY A O 1
ATOM 2225 N N . LYS A 1 278 ? -17.000 -9.727 4.489 1.00 89.06 278 LYS A N 1
ATOM 2226 C CA . LYS A 1 278 ? -17.352 -11.155 4.502 1.00 89.06 278 LYS A CA 1
ATOM 2227 C C . LYS A 1 278 ? -18.632 -11.489 3.714 1.00 89.06 278 LYS A C 1
ATOM 2229 O O . LYS A 1 278 ? -18.802 -12.626 3.288 1.00 89.06 278 LYS A O 1
ATOM 2234 N N . ASP A 1 279 ? -19.539 -10.525 3.570 1.00 88.31 279 ASP A N 1
ATOM 2235 C CA . ASP A 1 279 ? -20.832 -10.726 2.913 1.00 88.31 279 ASP A CA 1
ATOM 2236 C C . ASP A 1 279 ? -20.705 -10.447 1.406 1.00 88.31 279 ASP A C 1
ATOM 2238 O O . ASP A 1 279 ? -20.474 -9.302 1.021 1.00 88.31 279 ASP A O 1
ATOM 2242 N N . TYR A 1 280 ? -20.882 -11.474 0.570 1.00 79.31 280 TYR A N 1
ATOM 2243 C CA . TYR A 1 280 ? -20.683 -11.393 -0.886 1.00 79.31 280 TYR A CA 1
ATOM 2244 C C . TYR A 1 280 ? -21.685 -10.483 -1.613 1.00 79.31 280 TYR A C 1
ATOM 2246 O O . TYR A 1 280 ? -21.325 -9.856 -2.602 1.00 79.31 280 TYR A O 1
ATOM 2254 N N . ASP A 1 281 ? -22.917 -10.368 -1.111 1.00 87.75 281 ASP A N 1
ATOM 2255 C CA . ASP A 1 281 ? -23.979 -9.576 -1.757 1.00 87.75 281 ASP A CA 1
ATOM 2256 C C . ASP A 1 281 ? -23.933 -8.083 -1.393 1.00 87.75 281 ASP A C 1
ATOM 2258 O O . ASP A 1 281 ? -24.802 -7.303 -1.791 1.00 87.75 281 ASP A O 1
ATOM 2262 N N . LYS A 1 282 ? -22.964 -7.668 -0.568 1.00 90.31 282 LYS A N 1
ATOM 2263 C CA . LYS A 1 282 ? -22.846 -6.279 -0.122 1.00 90.31 282 LYS A CA 1
ATOM 2264 C C . LYS A 1 282 ? -21.882 -5.497 -1.009 1.00 90.31 282 LYS A C 1
ATOM 2266 O O . LYS A 1 282 ? -20.887 -6.056 -1.468 1.00 90.31 282 LYS A O 1
ATOM 2271 N N . PRO A 1 283 ? -22.126 -4.184 -1.194 1.00 90.38 283 PRO A N 1
ATOM 2272 C CA . PRO A 1 283 ? -21.164 -3.328 -1.870 1.00 90.38 283 PRO A CA 1
ATOM 2273 C C . PRO A 1 283 ? -19.813 -3.349 -1.137 1.00 90.38 283 PRO A C 1
ATOM 2275 O O . PRO A 1 283 ? -19.770 -3.615 0.076 1.00 90.38 283 PRO A O 1
ATOM 2278 N N . PRO A 1 284 ? -18.710 -3.044 -1.841 1.00 91.62 284 PRO A N 1
ATOM 2279 C CA . PRO A 1 284 ? -17.395 -2.968 -1.227 1.00 91.62 284 PRO A CA 1
ATOM 2280 C C . PRO A 1 284 ? -17.401 -1.995 -0.039 1.00 91.62 284 PRO A C 1
ATOM 2282 O O . PRO A 1 284 ? -18.051 -0.954 -0.045 1.00 91.62 284 PRO A O 1
ATOM 2285 N N . LEU A 1 285 ? -16.651 -2.320 1.010 1.00 91.19 285 LEU A N 1
ATOM 2286 C CA . LEU A 1 285 ? -16.475 -1.465 2.185 1.00 91.19 285 LEU A CA 1
ATOM 2287 C C . LEU A 1 285 ? -15.741 -0.166 1.831 1.00 91.19 285 LEU A C 1
ATOM 2289 O O . LEU A 1 285 ? -16.015 0.876 2.427 1.00 91.19 285 LEU A O 1
ATOM 2293 N N . MET A 1 286 ? -14.813 -0.251 0.876 1.00 90.12 286 MET A N 1
ATOM 2294 C CA . MET A 1 286 ? -14.044 0.858 0.311 1.00 90.12 286 MET A CA 1
ATOM 2295 C C . MET A 1 286 ? -13.834 0.597 -1.176 1.00 90.12 286 MET A C 1
ATOM 2297 O O . MET A 1 286 ? -13.621 -0.552 -1.565 1.00 90.12 286 MET A O 1
ATOM 2301 N N . SER A 1 287 ? -13.849 1.642 -1.998 1.00 88.25 287 SER A N 1
ATOM 2302 C CA . SER A 1 287 ? -13.526 1.494 -3.414 1.00 88.25 287 SER A CA 1
ATOM 2303 C C . SER A 1 287 ? -12.999 2.785 -4.010 1.00 88.25 287 SER A C 1
ATOM 2305 O O . SER A 1 287 ? -13.510 3.857 -3.709 1.00 88.25 287 SER A O 1
ATOM 2307 N N . ALA A 1 288 ? -11.988 2.684 -4.861 1.00 87.44 288 ALA A N 1
ATOM 2308 C CA . ALA A 1 288 ? -11.339 3.816 -5.492 1.00 87.44 288 ALA A CA 1
ATOM 2309 C C . ALA A 1 288 ? -10.881 3.464 -6.905 1.00 87.44 288 ALA A C 1
ATOM 2311 O O . ALA A 1 288 ? -10.617 2.299 -7.191 1.00 87.44 288 ALA A O 1
ATOM 2312 N N . ARG A 1 289 ? -10.770 4.469 -7.777 1.00 88.25 289 ARG A N 1
ATOM 2313 C CA . ARG A 1 289 ? -10.305 4.290 -9.156 1.00 88.25 289 ARG A CA 1
ATOM 2314 C C . ARG A 1 289 ? -9.296 5.365 -9.531 1.00 88.25 289 ARG A C 1
ATOM 2316 O O . ARG A 1 289 ? -9.510 6.532 -9.207 1.00 88.25 289 ARG A O 1
ATOM 2323 N N . TRP A 1 290 ? -8.246 4.973 -10.245 1.00 87.81 290 TRP A N 1
ATOM 2324 C CA . TRP A 1 290 ? -7.239 5.882 -10.805 1.00 87.81 290 TRP A CA 1
ATOM 2325 C C . TRP A 1 290 ? -6.855 5.453 -12.209 1.00 87.81 290 TRP A C 1
ATOM 2327 O O . TRP A 1 290 ? -6.913 4.264 -12.521 1.00 87.81 290 TRP A O 1
ATOM 2337 N N . SER A 1 291 ? -6.424 6.405 -13.033 1.00 91.62 291 SER A N 1
ATOM 2338 C CA . SER A 1 291 ? -5.799 6.061 -14.307 1.00 91.62 291 SER A CA 1
ATOM 2339 C C . SER A 1 291 ? -4.348 5.618 -14.129 1.00 91.62 291 SER A C 1
ATOM 2341 O O . SER A 1 291 ? -3.664 6.011 -13.178 1.00 91.62 291 SER A O 1
ATOM 2343 N N . LEU A 1 292 ? -3.841 4.824 -15.069 1.00 92.94 292 LEU A N 1
ATOM 2344 C CA . LEU A 1 292 ? -2.433 4.433 -15.106 1.00 92.94 292 LEU A CA 1
ATOM 2345 C C . LEU A 1 292 ? -1.513 5.650 -15.236 1.00 92.94 292 LEU A C 1
ATOM 2347 O O . LEU A 1 292 ? -0.455 5.681 -14.609 1.00 92.94 292 LEU A O 1
ATOM 2351 N N . GLU A 1 293 ? -1.928 6.688 -15.963 1.00 92.56 293 GLU A N 1
ATOM 2352 C CA . GLU A 1 293 ? -1.199 7.960 -16.053 1.00 92.56 293 GLU A CA 1
ATOM 2353 C C . GLU A 1 293 ? -1.084 8.666 -14.699 1.00 92.56 293 GLU A C 1
ATOM 2355 O O . GLU A 1 293 ? -0.010 9.155 -14.342 1.00 92.56 293 GLU A O 1
ATOM 2360 N N . GLN A 1 294 ? -2.177 8.682 -13.931 1.00 90.50 294 GLN A N 1
ATOM 2361 C CA . GLN A 1 294 ? -2.222 9.272 -12.598 1.00 90.50 294 GLN A CA 1
ATOM 2362 C C . GLN A 1 294 ? -1.263 8.570 -11.638 1.00 90.50 294 GLN A C 1
ATOM 2364 O O . GLN A 1 294 ? -0.481 9.215 -10.941 1.00 90.50 294 GLN A O 1
ATOM 2369 N N . LEU A 1 295 ? -1.287 7.237 -11.631 1.00 92.19 295 LEU A N 1
ATOM 2370 C CA . LEU A 1 295 ? -0.380 6.424 -10.819 1.00 92.19 295 LEU A CA 1
ATOM 2371 C C . LEU A 1 295 ? 1.078 6.539 -11.301 1.00 92.19 295 LEU A C 1
ATOM 2373 O O . LEU A 1 295 ? 2.023 6.456 -10.514 1.00 92.19 295 LEU A O 1
ATOM 2377 N N . SER A 1 296 ? 1.284 6.763 -12.598 1.00 93.19 296 SER A N 1
ATOM 2378 C CA . SER A 1 296 ? 2.612 6.961 -13.189 1.00 93.19 296 SER A CA 1
ATOM 2379 C C . SER A 1 296 ? 3.194 8.354 -12.921 1.00 93.19 296 SER A C 1
ATOM 2381 O O . SER A 1 296 ? 4.386 8.553 -13.133 1.00 93.19 296 SER A O 1
ATOM 2383 N N . GLY A 1 297 ? 2.399 9.299 -12.406 1.00 89.00 297 GLY A N 1
ATOM 2384 C CA . GLY A 1 297 ? 2.822 10.685 -12.176 1.00 89.00 297 GLY A CA 1
ATOM 2385 C C . GLY A 1 297 ? 2.833 11.551 -13.440 1.00 89.00 297 GLY A C 1
ATOM 2386 O O . GLY A 1 297 ? 3.415 12.629 -13.422 1.00 89.00 297 GLY A O 1
ATOM 2387 N N . ILE A 1 298 ? 2.199 11.097 -14.528 1.00 90.31 298 ILE A N 1
ATOM 2388 C CA . ILE A 1 298 ? 2.032 11.876 -15.767 1.00 90.31 298 ILE A CA 1
ATOM 2389 C C . ILE A 1 298 ? 0.955 12.943 -15.556 1.00 90.31 298 ILE A C 1
ATOM 2391 O O . ILE A 1 298 ? 1.119 14.102 -15.935 1.00 90.31 298 ILE A O 1
ATOM 2395 N N . THR A 1 299 ? -0.146 12.555 -14.910 1.00 87.44 299 THR A N 1
ATOM 2396 C CA . THR A 1 299 ? -1.228 13.457 -14.518 1.00 87.44 299 THR A CA 1
ATOM 2397 C C . THR A 1 299 ? -1.353 13.505 -13.001 1.00 87.44 299 THR A C 1
ATOM 2399 O O . THR A 1 299 ? -1.117 12.527 -12.292 1.00 87.44 299 THR A O 1
ATOM 2402 N N . LYS A 1 300 ? -1.719 14.671 -12.465 1.00 82.69 300 LYS A N 1
ATOM 2403 C CA . LYS A 1 300 ? -1.850 14.849 -11.019 1.00 82.69 300 LYS A CA 1
ATOM 2404 C C . LYS A 1 300 ? -3.089 14.127 -10.490 1.00 82.69 300 LYS A C 1
ATOM 2406 O O . LYS A 1 300 ? -4.182 14.253 -11.044 1.00 82.69 300 LYS A O 1
ATOM 2411 N N . ILE A 1 301 ? -2.944 13.444 -9.355 1.00 83.62 301 ILE A N 1
ATOM 2412 C CA . ILE A 1 301 ? -4.091 12.900 -8.621 1.00 83.62 301 ILE A CA 1
ATOM 2413 C C . ILE A 1 301 ? -4.763 14.049 -7.837 1.00 83.62 301 ILE A C 1
ATOM 2415 O O . ILE A 1 301 ? -4.095 14.694 -7.018 1.00 83.62 301 ILE A O 1
ATOM 2419 N N . PRO A 1 302 ? -6.063 14.340 -8.038 1.00 76.31 302 PRO A N 1
ATOM 2420 C CA . PRO A 1 302 ? -6.749 15.460 -7.383 1.00 76.31 302 PRO A CA 1
ATOM 2421 C C . PRO A 1 302 ? -6.879 15.276 -5.858 1.00 76.31 302 PRO A C 1
ATOM 2423 O O . PRO A 1 302 ? -6.594 14.208 -5.327 1.00 76.31 302 PRO A O 1
ATOM 2426 N N . GLY A 1 303 ? -7.301 16.317 -5.127 1.00 70.44 303 GLY A N 1
ATOM 2427 C CA . GLY A 1 303 ? -7.666 16.231 -3.698 1.00 70.44 303 GLY A CA 1
ATOM 2428 C C . GLY A 1 303 ? -6.577 16.496 -2.652 1.00 70.44 303 GLY A C 1
ATOM 2429 O O . GLY A 1 303 ? -6.869 16.443 -1.459 1.00 70.44 303 GLY A O 1
ATOM 2430 N N . GLY A 1 304 ? -5.333 16.773 -3.051 1.00 65.12 304 GLY A N 1
ATOM 2431 C CA . GLY A 1 304 ? -4.256 17.112 -2.111 1.00 65.12 304 GLY A CA 1
ATOM 2432 C C . GLY A 1 304 ? -4.450 18.492 -1.467 1.00 65.12 304 GLY A C 1
ATOM 2433 O O . GLY A 1 304 ? -4.700 19.476 -2.158 1.00 65.12 304 GLY A O 1
ATOM 2434 N N . ASN A 1 305 ? -4.294 18.587 -0.141 1.00 58.28 305 ASN A N 1
ATOM 2435 C CA . ASN A 1 305 ? -4.403 19.856 0.609 1.00 58.28 305 ASN A CA 1
ATOM 2436 C C . ASN A 1 305 ? -3.069 20.610 0.751 1.00 58.28 305 ASN A C 1
ATOM 2438 O O . ASN A 1 305 ? -2.993 21.652 1.412 1.00 58.28 305 ASN A O 1
ATOM 2442 N N . LEU A 1 306 ? -2.000 20.075 0.166 1.00 61.91 306 LEU A N 1
ATOM 2443 C CA . LEU A 1 306 ? -0.669 20.661 0.202 1.00 61.91 306 LEU A CA 1
ATOM 2444 C C . LEU A 1 306 ? -0.634 21.939 -0.648 1.00 61.91 306 LEU A C 1
ATOM 2446 O O . LEU A 1 306 ? -0.375 21.918 -1.845 1.00 61.91 306 LEU A O 1
ATOM 2450 N N . LYS A 1 307 ? -0.903 23.089 -0.016 1.00 54.41 307 LYS A N 1
ATOM 2451 C CA . LYS A 1 307 ? -0.622 24.403 -0.610 1.00 54.41 307 LYS A CA 1
ATOM 2452 C C . LYS A 1 307 ? 0.897 24.558 -0.758 1.00 54.41 307 LYS A C 1
ATOM 2454 O O . LYS A 1 307 ? 1.616 24.356 0.224 1.00 54.41 307 LYS A O 1
ATOM 2459 N N . ASN A 1 308 ? 1.362 25.030 -1.920 1.00 53.09 308 ASN A N 1
ATOM 2460 C CA . ASN A 1 308 ? 2.777 25.259 -2.282 1.00 53.09 308 ASN A CA 1
ATOM 2461 C C . ASN A 1 308 ? 3.641 25.921 -1.179 1.00 53.09 308 ASN A C 1
ATOM 2463 O O . ASN A 1 308 ? 4.847 25.707 -1.102 1.00 53.09 308 ASN A O 1
ATOM 2467 N N . ARG A 1 309 ? 3.034 26.694 -0.268 1.00 42.78 309 ARG A N 1
ATOM 2468 C CA . ARG A 1 309 ? 3.713 27.416 0.822 1.00 42.78 309 ARG A CA 1
ATOM 2469 C C . ARG A 1 309 ? 4.214 26.530 1.981 1.00 42.78 309 ARG A C 1
ATOM 2471 O O . ARG A 1 309 ? 5.232 26.862 2.577 1.00 42.78 309 ARG A O 1
ATOM 2478 N N . LEU A 1 310 ? 3.530 25.425 2.302 1.00 52.19 310 LEU A N 1
ATOM 2479 C CA . LEU A 1 310 ? 3.961 24.458 3.338 1.00 52.19 310 LEU A CA 1
ATOM 2480 C C . LEU A 1 310 ? 5.050 23.514 2.811 1.00 52.19 310 LEU A C 1
ATOM 2482 O O . LEU A 1 310 ? 5.974 23.154 3.538 1.00 52.19 310 LEU A O 1
ATOM 2486 N N . LEU A 1 311 ? 4.959 23.186 1.523 1.00 54.41 311 LEU A N 1
ATOM 2487 C CA . LEU A 1 311 ? 5.980 22.480 0.757 1.00 54.41 311 LEU A CA 1
ATOM 2488 C C . LEU A 1 311 ? 7.310 23.227 0.772 1.00 54.41 311 LEU A C 1
ATOM 2490 O O . LEU A 1 311 ? 8.315 22.671 1.205 1.00 54.41 311 LEU A O 1
ATOM 2494 N N . ALA A 1 312 ? 7.287 24.520 0.440 1.00 47.28 312 ALA A N 1
ATOM 2495 C CA . ALA A 1 312 ? 8.469 25.371 0.508 1.00 47.28 312 ALA A CA 1
ATOM 2496 C C . ALA A 1 312 ? 9.096 25.394 1.917 1.00 47.28 312 ALA A C 1
ATOM 2498 O O . ALA A 1 312 ? 10.308 25.286 2.052 1.00 47.28 312 ALA A O 1
ATOM 2499 N N . GLN A 1 313 ? 8.300 25.470 2.990 1.00 49.69 313 GLN A N 1
ATOM 2500 C CA . GLN A 1 313 ? 8.833 25.536 4.361 1.00 49.69 313 GLN A CA 1
ATOM 2501 C C . GLN A 1 313 ? 9.466 24.224 4.857 1.00 49.69 313 GLN A C 1
ATOM 2503 O O . GLN A 1 313 ? 10.456 24.277 5.589 1.00 49.69 313 GLN A O 1
ATOM 2508 N N . ASN A 1 314 ? 8.938 23.061 4.463 1.00 50.56 314 ASN A N 1
ATOM 2509 C CA . ASN A 1 314 ? 9.507 21.764 4.850 1.00 50.56 314 ASN A CA 1
ATOM 2510 C C . ASN A 1 314 ? 10.719 21.376 3.986 1.00 50.56 314 ASN A C 1
ATOM 2512 O O . ASN A 1 314 ? 11.717 20.904 4.526 1.00 50.56 314 ASN A O 1
ATOM 2516 N N . VAL A 1 315 ? 10.688 21.669 2.681 1.00 50.41 315 VAL A N 1
ATOM 2517 C CA . VAL A 1 315 ? 11.818 21.465 1.749 1.00 50.41 315 VAL A CA 1
ATOM 2518 C C . VAL A 1 315 ? 13.025 22.356 2.095 1.00 50.41 315 VAL A C 1
ATOM 2520 O O . VAL A 1 315 ? 14.176 21.975 1.859 1.00 50.41 315 VAL A O 1
ATOM 2523 N N . LEU A 1 316 ? 12.786 23.532 2.692 1.00 43.44 316 LEU A N 1
ATOM 2524 C CA . LEU A 1 316 ? 13.836 24.428 3.197 1.00 43.44 316 LEU A CA 1
ATOM 2525 C C . LEU A 1 316 ? 14.437 23.983 4.542 1.00 43.44 316 LEU A C 1
ATOM 2527 O O . LEU A 1 316 ? 15.550 24.395 4.861 1.00 43.44 316 LEU A O 1
ATOM 2531 N N . ARG A 1 317 ? 13.733 23.162 5.337 1.00 46.38 317 ARG A N 1
ATOM 2532 C CA . ARG A 1 317 ? 14.238 22.642 6.623 1.00 46.38 317 ARG A CA 1
ATOM 2533 C C . ARG A 1 317 ? 15.141 21.422 6.468 1.00 46.38 317 ARG A C 1
ATOM 2535 O O . ARG A 1 317 ? 16.035 21.255 7.293 1.00 46.38 317 ARG A O 1
ATOM 2542 N N . ASP A 1 318 ? 14.951 20.607 5.430 1.00 46.25 318 ASP A N 1
ATOM 2543 C CA . ASP A 1 318 ? 15.923 19.570 5.076 1.00 46.25 318 ASP A CA 1
ATOM 2544 C C . ASP A 1 318 ? 17.062 20.179 4.243 1.00 46.25 318 ASP A C 1
ATOM 2546 O O . ASP A 1 318 ? 17.051 20.232 3.009 1.00 46.25 318 ASP A O 1
ATOM 2550 N N . THR A 1 319 ? 18.051 20.721 4.952 1.00 44.53 319 THR A N 1
ATOM 2551 C CA . THR A 1 319 ? 19.295 21.254 4.381 1.00 44.53 319 THR A CA 1
ATOM 2552 C C . THR A 1 319 ? 20.363 20.174 4.181 1.00 44.53 319 THR A C 1
ATOM 2554 O O . THR A 1 319 ? 21.455 20.485 3.705 1.00 44.53 319 THR A O 1
ATOM 2557 N N . SER A 1 320 ? 20.067 18.912 4.526 1.00 46.97 320 SER A N 1
ATOM 2558 C CA . SER A 1 320 ? 21.065 17.840 4.605 1.00 46.97 320 SER A CA 1
ATOM 2559 C C . SER A 1 320 ? 21.090 16.906 3.392 1.00 46.97 320 SER A C 1
ATOM 2561 O O . SER A 1 320 ? 22.151 16.372 3.069 1.00 46.97 320 SER A O 1
ATOM 2563 N N . SER A 1 321 ? 19.973 16.752 2.671 1.00 46.06 321 SER A N 1
ATOM 2564 C CA . SER A 1 321 ? 19.913 15.931 1.459 1.00 46.06 321 SER A CA 1
ATOM 2565 C C . SER A 1 321 ? 19.912 16.816 0.203 1.00 46.06 321 SER A C 1
ATOM 2567 O O . SER A 1 321 ? 19.009 17.611 -0.050 1.00 46.06 321 SER A O 1
ATOM 2569 N N . ARG A 1 322 ? 20.993 16.748 -0.584 1.00 46.72 322 ARG A N 1
ATOM 2570 C CA . ARG A 1 322 ? 21.150 17.555 -1.809 1.00 46.72 322 ARG A CA 1
ATOM 2571 C C . ARG A 1 322 ? 20.488 16.940 -3.052 1.00 46.72 322 ARG A C 1
ATOM 2573 O O . ARG A 1 322 ? 20.547 17.576 -4.093 1.00 46.72 322 ARG A O 1
ATOM 2580 N N . VAL A 1 323 ? 19.880 15.746 -2.987 1.00 54.00 323 VAL A N 1
ATOM 2581 C CA . VAL A 1 323 ? 19.339 15.032 -4.171 1.00 54.00 323 VAL A CA 1
ATOM 2582 C C . VAL A 1 323 ? 18.259 13.995 -3.777 1.00 54.00 323 VAL A C 1
ATOM 2584 O O . VAL A 1 323 ? 18.517 12.796 -3.824 1.00 54.00 323 VAL A O 1
ATOM 2587 N N . GLY A 1 324 ? 17.064 14.397 -3.331 1.00 74.06 324 GLY A N 1
ATOM 2588 C CA . GLY A 1 324 ? 16.040 13.410 -2.946 1.00 74.06 324 GLY A CA 1
ATOM 2589 C C . GLY A 1 324 ? 14.598 13.903 -2.993 1.00 74.06 324 GLY A C 1
ATOM 2590 O O . GLY A 1 324 ? 14.335 15.104 -2.885 1.00 74.06 324 GLY A O 1
ATOM 2591 N N . TRP A 1 325 ? 13.671 12.954 -3.132 1.00 85.56 325 TRP A N 1
ATOM 2592 C CA . TRP A 1 325 ? 12.234 13.193 -3.056 1.00 85.56 325 TRP A CA 1
ATOM 2593 C C . TRP A 1 325 ? 11.812 13.478 -1.615 1.00 85.56 325 TRP A C 1
ATOM 2595 O O . TRP A 1 325 ? 12.232 12.795 -0.680 1.00 85.56 325 TRP A O 1
ATOM 2605 N N . THR A 1 326 ? 10.940 14.467 -1.431 1.00 85.75 326 THR A N 1
ATOM 2606 C CA . THR A 1 326 ? 10.300 14.755 -0.143 1.00 85.75 326 THR A CA 1
ATOM 2607 C C . THR A 1 326 ? 8.838 14.334 -0.210 1.00 85.75 326 THR A C 1
ATOM 2609 O O . THR A 1 326 ? 8.056 14.955 -0.924 1.00 85.75 326 THR A O 1
ATOM 2612 N N . CYS A 1 327 ? 8.469 13.293 0.536 1.00 87.75 327 CYS A N 1
ATOM 2613 C CA . CYS A 1 327 ? 7.105 12.768 0.597 1.00 87.75 327 CYS A CA 1
ATOM 2614 C C . CYS A 1 327 ? 6.371 13.279 1.836 1.00 87.75 327 CYS A C 1
ATOM 2616 O O . CYS A 1 327 ? 6.870 13.162 2.956 1.00 87.75 327 CYS A O 1
ATOM 2618 N N . LEU A 1 328 ? 5.175 13.833 1.642 1.00 86.19 328 LEU A N 1
ATOM 2619 C CA . LEU A 1 328 ? 4.324 14.348 2.711 1.00 86.19 328 LEU A CA 1
ATOM 2620 C C . LEU A 1 328 ? 2.970 13.625 2.710 1.00 86.19 328 LEU A C 1
ATOM 2622 O O . LEU A 1 328 ? 2.467 13.277 1.641 1.00 86.19 328 LEU A O 1
ATOM 2626 N N . PRO A 1 329 ? 2.340 13.420 3.881 1.00 87.06 329 PRO A N 1
ATOM 2627 C CA . PRO A 1 329 ? 0.988 12.876 3.942 1.00 87.06 329 PRO A CA 1
ATOM 2628 C C . PRO A 1 329 ? 0.000 13.711 3.119 1.00 87.06 329 PRO A C 1
ATOM 2630 O O . PRO A 1 329 ? 0.042 14.942 3.155 1.00 87.06 329 PRO A O 1
ATOM 2633 N N . HIS A 1 330 ? -0.930 13.046 2.435 1.00 84.88 330 HIS A N 1
ATOM 2634 C CA . HIS A 1 330 ? -1.896 13.650 1.509 1.00 84.88 330 HIS A CA 1
ATOM 2635 C C . HIS A 1 330 ? -2.651 14.884 2.049 1.00 84.88 330 HIS A C 1
ATOM 2637 O O . HIS A 1 330 ? -2.890 15.871 1.345 1.00 84.88 330 HIS A O 1
ATOM 2643 N N . ARG A 1 331 ? -3.027 14.867 3.332 1.00 80.94 331 ARG A N 1
ATOM 2644 C CA . ARG A 1 331 ? -3.751 15.967 3.997 1.00 80.94 331 ARG A CA 1
ATOM 2645 C C . ARG A 1 331 ? -2.834 16.963 4.707 1.00 80.94 331 ARG A C 1
ATOM 2647 O O . ARG A 1 331 ? -3.319 17.778 5.493 1.00 80.94 331 ARG A O 1
ATOM 2654 N N . GLY A 1 332 ? -1.537 16.917 4.417 1.00 77.94 332 GLY A N 1
ATOM 2655 C CA . GLY A 1 332 ? -0.508 17.754 5.019 1.00 77.94 332 GLY A CA 1
ATOM 2656 C C . GLY A 1 332 ? -0.072 17.278 6.405 1.00 77.94 332 GLY A C 1
ATOM 26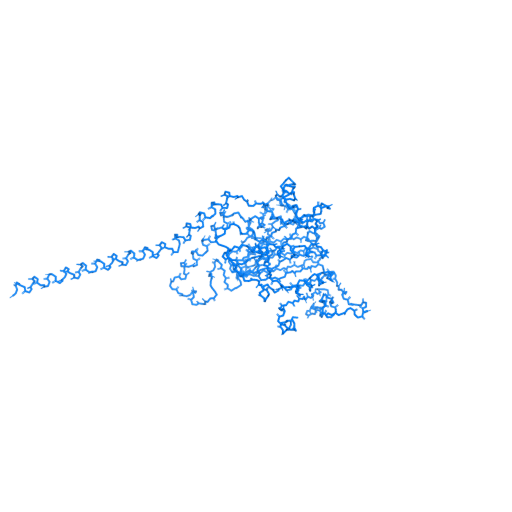57 O O . GLY A 1 332 ? -0.467 16.217 6.882 1.00 77.94 332 GLY A O 1
ATOM 2658 N N . ALA A 1 333 ? 0.761 18.087 7.060 1.00 74.38 333 ALA A N 1
ATOM 2659 C CA . ALA A 1 333 ? 1.307 17.759 8.372 1.00 74.38 333 ALA A CA 1
ATOM 2660 C C . ALA A 1 333 ? 0.216 17.619 9.450 1.00 74.38 333 ALA A C 1
ATOM 2662 O O . ALA A 1 333 ? -0.822 18.296 9.436 1.00 74.38 333 ALA A O 1
ATOM 2663 N N . SER A 1 334 ? 0.480 16.749 10.422 1.00 72.31 334 SER A N 1
ATOM 2664 C CA . SER A 1 334 ? -0.364 16.599 11.602 1.00 72.31 334 SER A CA 1
ATOM 2665 C C . SER A 1 334 ? -0.397 17.891 12.436 1.00 72.31 334 SER A C 1
ATOM 2667 O O . SER A 1 334 ? 0.590 18.613 12.578 1.00 72.31 334 SER A O 1
ATOM 2669 N N . ASN A 1 335 ? -1.568 18.220 12.984 1.00 79.44 335 ASN A N 1
ATOM 2670 C CA . ASN A 1 335 ? -1.749 19.351 13.888 1.00 79.44 335 ASN A CA 1
ATOM 2671 C C . ASN A 1 335 ? -1.523 18.883 15.330 1.00 79.44 335 ASN A C 1
ATOM 2673 O O . ASN A 1 335 ? -2.289 18.061 15.839 1.00 79.44 335 ASN A O 1
ATOM 2677 N N . GLY A 1 336 ? -0.527 19.461 16.008 1.00 78.38 336 GLY A N 1
ATOM 2678 C CA . GLY A 1 336 ? -0.158 19.097 17.380 1.00 78.38 336 GLY A CA 1
ATOM 2679 C C . GLY A 1 336 ? -1.316 19.126 18.388 1.00 78.38 336 GLY A C 1
ATOM 2680 O O . GLY A 1 336 ? -1.370 18.275 19.270 1.00 78.38 336 GLY A O 1
ATOM 2681 N N . ILE A 1 337 ? -2.294 20.026 18.228 1.00 83.06 337 ILE A N 1
ATOM 2682 C CA . ILE A 1 337 ? -3.477 20.092 19.104 1.00 83.06 337 ILE A CA 1
ATOM 2683 C C . ILE A 1 337 ? -4.389 18.882 18.879 1.00 83.06 337 ILE A C 1
ATOM 2685 O O . ILE A 1 337 ? -4.831 18.251 19.836 1.00 83.06 337 ILE A O 1
ATOM 2689 N N . ARG A 1 338 ? -4.667 18.529 17.616 1.00 81.12 338 ARG A N 1
ATOM 2690 C CA . ARG A 1 338 ? -5.507 17.362 17.286 1.00 81.12 338 ARG A CA 1
ATOM 2691 C C . ARG A 1 338 ? -4.844 16.065 17.723 1.00 81.12 338 ARG A C 1
ATOM 2693 O O . ARG A 1 338 ? -5.517 15.180 18.241 1.00 81.12 338 ARG A O 1
ATOM 2700 N N . VAL A 1 339 ? -3.529 15.991 17.549 1.00 81.44 339 VAL A N 1
ATOM 2701 C CA . VAL A 1 339 ? -2.701 14.907 18.070 1.00 81.44 339 VAL A CA 1
ATOM 2702 C C . VAL A 1 339 ? -2.870 14.820 19.586 1.00 81.44 339 VAL A C 1
ATOM 2704 O O . VAL A 1 339 ? -3.285 13.778 20.079 1.00 81.44 339 VAL A O 1
ATOM 2707 N N . PHE A 1 340 ? -2.648 15.904 20.331 1.00 84.62 340 PHE A N 1
ATOM 2708 C CA . PHE A 1 340 ? -2.799 15.918 21.790 1.00 84.62 340 PHE A CA 1
ATOM 2709 C C . PHE A 1 340 ? -4.194 15.467 22.255 1.00 84.62 340 PHE A C 1
ATOM 2711 O O . PHE A 1 340 ? -4.300 14.583 23.105 1.00 84.62 340 PHE A O 1
ATOM 2718 N N . ILE A 1 341 ? -5.264 16.003 21.655 1.00 86.69 341 ILE A N 1
ATOM 2719 C CA . ILE A 1 341 ? -6.648 15.599 21.960 1.00 86.69 341 ILE A CA 1
ATOM 2720 C C . ILE A 1 341 ? -6.843 14.100 21.710 1.00 86.69 341 ILE A C 1
ATOM 2722 O O . ILE A 1 341 ? -7.423 13.412 22.549 1.00 86.69 341 ILE A O 1
ATOM 2726 N N . GLY A 1 342 ? -6.326 13.584 20.590 1.00 84.56 342 GLY A N 1
ATOM 2727 C CA . GLY A 1 342 ? -6.327 12.155 20.289 1.00 84.56 342 GLY A CA 1
ATOM 2728 C C . GLY A 1 342 ? -5.717 11.324 21.415 1.00 84.56 342 GLY A C 1
ATOM 2729 O O . GLY A 1 342 ? -6.336 10.360 21.859 1.00 84.56 342 GLY A O 1
ATOM 2730 N N . HIS A 1 343 ? -4.560 11.729 21.941 1.00 83.81 343 HIS A N 1
ATOM 2731 C CA . HIS A 1 343 ? -3.877 11.007 23.021 1.00 83.81 343 HIS A CA 1
ATOM 2732 C C . HIS A 1 343 ? -4.654 11.026 24.327 1.00 83.81 343 HIS A C 1
ATOM 2734 O O . HIS A 1 343 ? -4.767 9.985 24.976 1.00 83.81 343 HIS A O 1
ATOM 2740 N N . VAL A 1 344 ? -5.213 12.178 24.702 1.00 87.81 344 VAL A N 1
ATOM 2741 C CA . VAL A 1 344 ? -6.037 12.296 25.910 1.00 87.81 344 VAL A CA 1
ATOM 2742 C C . VAL A 1 344 ? -7.251 11.378 25.794 1.00 87.81 344 VAL A C 1
ATOM 2744 O O . VAL A 1 344 ? -7.443 10.510 26.642 1.00 87.81 344 VAL A O 1
ATOM 2747 N N . VAL A 1 345 ? -8.018 11.492 24.704 1.00 88.31 345 VAL A N 1
ATOM 2748 C CA . VAL A 1 345 ? -9.221 10.674 24.488 1.00 88.31 345 VAL A CA 1
ATOM 2749 C C . VAL A 1 345 ? -8.877 9.187 24.404 1.00 88.31 345 VAL A C 1
ATOM 2751 O O . VAL A 1 345 ? -9.526 8.375 25.058 1.00 88.31 345 VAL A O 1
ATOM 2754 N N . GLY A 1 346 ? -7.843 8.822 23.644 1.00 84.56 346 GLY A N 1
ATOM 2755 C CA . GLY A 1 346 ? -7.402 7.437 23.489 1.00 84.56 346 GLY A CA 1
ATOM 2756 C C . GLY A 1 346 ? -6.967 6.812 24.814 1.00 84.56 346 GLY A C 1
ATOM 2757 O O . GLY A 1 346 ? -7.408 5.714 25.146 1.00 84.56 346 GLY A O 1
ATOM 2758 N N . SER A 1 347 ? -6.178 7.535 25.612 1.00 84.25 347 SER A N 1
ATOM 2759 C CA . SER A 1 347 ? -5.726 7.070 26.931 1.00 84.25 347 SER A CA 1
ATOM 2760 C C . SER A 1 347 ? -6.889 6.933 27.914 1.00 84.25 347 SER A C 1
ATOM 2762 O O . SER A 1 347 ? -6.978 5.936 28.631 1.00 84.25 347 SER A O 1
ATOM 2764 N N . THR A 1 348 ? -7.821 7.894 27.924 1.00 88.31 348 THR A N 1
ATOM 2765 C CA . THR A 1 348 ? -9.033 7.811 28.750 1.00 88.31 348 THR A CA 1
ATOM 2766 C C . THR A 1 348 ? -9.893 6.615 28.353 1.00 88.31 348 THR A C 1
ATOM 2768 O O . THR A 1 348 ? -10.345 5.889 29.231 1.00 88.31 348 THR A O 1
ATOM 2771 N N . LEU A 1 349 ? -10.092 6.365 27.056 1.00 86.31 349 LEU A N 1
ATOM 2772 C CA . LEU A 1 349 ? -10.856 5.211 26.571 1.00 86.31 349 LEU A CA 1
ATOM 2773 C C . LEU A 1 349 ? -10.197 3.884 26.927 1.00 86.31 349 LEU A C 1
ATOM 2775 O O . LEU A 1 349 ? -10.875 2.958 27.360 1.00 86.31 349 LEU A O 1
ATOM 2779 N N . LEU A 1 350 ? -8.876 3.792 26.780 1.00 82.38 350 LEU A N 1
ATOM 2780 C CA . LEU A 1 350 ? -8.131 2.605 27.179 1.00 82.38 350 LEU A CA 1
ATOM 2781 C C . LEU A 1 350 ? -8.337 2.322 28.675 1.00 82.38 350 LEU A C 1
ATOM 2783 O O . LEU A 1 350 ? -8.634 1.193 29.064 1.00 82.38 350 LEU A O 1
ATOM 2787 N N . PHE A 1 351 ? -8.260 3.361 29.511 1.00 84.31 351 PHE A N 1
ATOM 2788 C CA . PHE A 1 351 ? -8.496 3.250 30.948 1.00 84.31 351 PHE A CA 1
ATOM 2789 C C . PHE A 1 351 ? -9.942 2.833 31.273 1.00 84.31 351 PHE A C 1
ATOM 2791 O O . PHE A 1 351 ? -10.162 1.927 32.080 1.00 84.31 351 PHE A O 1
ATOM 2798 N N . THR A 1 352 ? -10.941 3.447 30.636 1.00 87.00 352 THR A N 1
ATOM 2799 C CA . THR A 1 352 ? -12.357 3.169 30.927 1.00 87.00 352 THR A CA 1
ATOM 2800 C C . THR A 1 352 ? -12.829 1.815 30.405 1.00 87.00 352 THR A C 1
ATOM 2802 O O . THR A 1 352 ? -13.644 1.179 31.067 1.00 87.00 352 THR A O 1
ATOM 2805 N N . LEU A 1 353 ? -12.318 1.349 29.263 1.00 84.88 353 LEU A N 1
ATOM 2806 C CA . LEU A 1 353 ? -12.732 0.086 28.640 1.00 84.88 353 LEU A CA 1
ATOM 2807 C C . LEU A 1 353 ? -11.942 -1.131 29.136 1.00 84.88 353 LEU A C 1
ATOM 2809 O O . LEU A 1 353 ? -12.437 -2.250 29.040 1.00 84.88 353 LEU A O 1
ATOM 2813 N N . LEU A 1 354 ? -10.719 -0.959 29.647 1.00 77.56 354 LEU A N 1
ATOM 2814 C CA . LEU A 1 354 ? -9.903 -2.090 30.115 1.00 77.56 354 LEU A CA 1
ATOM 2815 C C . LEU A 1 354 ? -9.790 -2.156 31.640 1.00 77.56 354 LEU A C 1
ATOM 2817 O O . LEU A 1 354 ? -9.907 -3.237 32.219 1.00 77.56 354 LEU A O 1
ATOM 2821 N N . LEU A 1 355 ? -9.569 -1.022 32.309 1.00 78.00 355 LEU A N 1
ATOM 2822 C CA . LEU A 1 355 ? -9.223 -1.010 33.735 1.00 78.00 355 LEU A CA 1
ATOM 2823 C C . LEU A 1 355 ? -10.448 -0.829 34.631 1.00 78.00 355 LEU A C 1
ATOM 2825 O O . LEU A 1 355 ? -10.591 -1.542 35.627 1.00 78.00 355 LEU A O 1
ATOM 2829 N N . LEU A 1 356 ? -11.366 0.069 34.269 1.00 83.69 356 LEU A N 1
ATOM 2830 C CA . LEU A 1 356 ? -12.555 0.356 35.077 1.00 83.69 356 LEU A CA 1
ATOM 2831 C C . LEU A 1 356 ? -13.449 -0.878 35.344 1.00 83.69 356 LEU A C 1
ATOM 2833 O O . LEU A 1 356 ? -13.858 -1.048 36.494 1.00 83.69 356 LEU A O 1
ATOM 2837 N N . PRO A 1 357 ? -13.725 -1.776 34.371 1.00 82.75 357 PRO A N 1
ATOM 2838 C CA . PRO A 1 357 ? -14.523 -2.977 34.623 1.00 82.75 357 PRO A CA 1
ATOM 2839 C C . PRO A 1 357 ? -13.844 -3.913 35.626 1.00 82.75 357 PRO A C 1
ATOM 2841 O O . PRO A 1 357 ? -14.503 -4.455 36.510 1.00 82.75 357 PRO A O 1
ATOM 2844 N N . CYS A 1 358 ? -12.518 -4.055 35.542 1.00 80.50 358 CYS A N 1
ATOM 2845 C CA . CYS A 1 358 ? -11.737 -4.861 36.478 1.00 80.50 358 CYS A CA 1
ATOM 2846 C C . CYS A 1 358 ? -11.818 -4.291 37.902 1.00 80.50 358 CYS A C 1
ATOM 2848 O O . CYS A 1 358 ? -12.061 -5.032 38.859 1.00 80.50 358 CYS A O 1
ATOM 2850 N N . VAL A 1 359 ? -11.682 -2.968 38.047 1.00 83.00 359 VAL A N 1
ATOM 2851 C CA . VAL A 1 359 ? -11.813 -2.277 39.339 1.00 83.00 359 VAL A CA 1
ATOM 2852 C C . VAL A 1 359 ? -13.227 -2.435 39.895 1.00 83.00 359 VAL A C 1
ATOM 2854 O O . VAL A 1 359 ? -13.390 -2.836 41.047 1.00 83.00 359 VAL A O 1
ATOM 2857 N N . PHE A 1 360 ? -14.254 -2.192 39.078 1.00 84.88 360 PHE A N 1
ATOM 2858 C CA . PHE A 1 360 ? -15.653 -2.308 39.485 1.00 84.88 360 PHE A CA 1
ATOM 2859 C C . PHE A 1 360 ? -16.005 -3.734 39.925 1.00 84.88 360 PHE A C 1
ATOM 2861 O O . PHE A 1 360 ? -16.535 -3.920 41.018 1.00 84.88 360 PHE A O 1
ATOM 2868 N N . CYS A 1 361 ? -15.629 -4.752 39.145 1.00 83.94 361 CYS A N 1
ATOM 2869 C CA . CYS A 1 361 ? -15.822 -6.156 39.513 1.00 83.94 361 CYS A CA 1
ATOM 2870 C C . CYS A 1 361 ? -15.133 -6.496 40.841 1.00 83.94 361 CYS A C 1
ATOM 2872 O O . CYS A 1 361 ? -15.729 -7.152 41.695 1.00 83.94 361 CYS A O 1
ATOM 2874 N N . THR A 1 362 ? -13.912 -6.002 41.062 1.00 85.44 362 THR A N 1
ATOM 2875 C CA . THR A 1 362 ? -13.175 -6.222 42.318 1.00 85.44 362 THR A CA 1
ATOM 2876 C C . THR A 1 362 ? -13.874 -5.550 43.506 1.00 85.44 362 THR A C 1
ATOM 2878 O O . THR A 1 362 ? -14.029 -6.155 44.572 1.00 85.44 362 THR A O 1
ATOM 2881 N N . LEU A 1 363 ? -14.374 -4.324 43.334 1.00 90.62 363 LEU A N 1
ATOM 2882 C CA . LEU A 1 363 ? -15.144 -3.608 44.356 1.00 90.62 363 LEU A CA 1
ATOM 2883 C C . LEU A 1 363 ? -16.482 -4.300 44.663 1.00 90.62 363 LEU A C 1
ATOM 2885 O O . LEU A 1 363 ? -16.839 -4.464 45.831 1.00 90.62 363 LEU A O 1
ATOM 2889 N N . CYS A 1 364 ? -17.197 -4.783 43.647 1.00 89.25 364 CYS A N 1
ATOM 2890 C CA . CYS A 1 364 ? -18.426 -5.554 43.831 1.00 89.25 364 CYS A CA 1
ATOM 2891 C C . CYS A 1 364 ? -18.163 -6.875 44.562 1.00 89.25 364 CYS A C 1
ATOM 2893 O O . CYS A 1 364 ? -18.861 -7.186 45.528 1.00 89.25 364 CYS A O 1
ATOM 2895 N N . MET A 1 365 ? -17.132 -7.625 44.166 1.00 89.12 365 MET A N 1
ATOM 2896 C CA . MET A 1 365 ? -16.762 -8.884 44.820 1.00 89.12 365 MET A CA 1
ATOM 2897 C C . MET A 1 365 ? -16.362 -8.663 46.279 1.00 89.12 365 MET A C 1
ATOM 2899 O O . MET A 1 365 ? -16.856 -9.357 47.168 1.00 89.12 365 MET A O 1
ATOM 2903 N N . THR A 1 366 ? -15.536 -7.654 46.566 1.00 90.62 366 THR A N 1
ATOM 2904 C CA . THR A 1 366 ? -15.158 -7.319 47.949 1.00 90.62 366 THR A CA 1
ATOM 2905 C C . THR A 1 366 ? -16.360 -6.871 48.787 1.00 90.62 366 THR A C 1
ATOM 2907 O O . THR A 1 366 ? -16.472 -7.266 49.951 1.00 90.62 366 THR A O 1
ATOM 2910 N N . TYR A 1 367 ? -17.300 -6.112 48.214 1.00 93.19 367 TYR A N 1
ATOM 2911 C CA . TYR A 1 367 ? -18.555 -5.743 48.875 1.00 93.19 367 TYR A CA 1
ATOM 2912 C C . TYR A 1 367 ? -19.433 -6.967 49.183 1.00 93.19 367 TYR A C 1
ATOM 2914 O O . TYR A 1 367 ? -19.910 -7.116 50.314 1.00 93.19 367 TYR A O 1
ATOM 2922 N N . LEU A 1 368 ? -19.609 -7.875 48.217 1.00 93.19 368 LEU A N 1
ATOM 2923 C CA . LEU A 1 368 ? -20.389 -9.104 48.386 1.00 93.19 368 LEU A CA 1
ATOM 2924 C C . LEU A 1 368 ? -19.777 -10.024 49.447 1.00 93.19 368 LEU A C 1
ATOM 2926 O O . LEU A 1 368 ? -20.499 -10.498 50.326 1.00 93.19 368 LEU A O 1
ATOM 2930 N N . VAL A 1 369 ? -18.452 -10.204 49.440 1.00 92.12 369 VAL A N 1
ATOM 2931 C CA . VAL A 1 369 ? -17.729 -10.979 50.463 1.00 92.12 369 VAL A CA 1
ATOM 2932 C C . VAL A 1 369 ? -17.909 -10.352 51.847 1.00 92.12 369 VAL A C 1
ATOM 2934 O O . VAL A 1 369 ? -18.267 -11.053 52.794 1.00 92.12 369 VAL A O 1
ATOM 2937 N N . LYS A 1 370 ? -17.758 -9.026 51.983 1.00 92.19 370 LYS A N 1
ATOM 2938 C CA . LYS A 1 370 ? -18.013 -8.321 53.255 1.00 92.19 370 LYS A CA 1
ATOM 2939 C C . LYS A 1 370 ? -19.450 -8.525 53.742 1.00 92.19 370 LYS A C 1
ATOM 2941 O O . LYS A 1 370 ? -19.668 -8.767 54.931 1.00 92.19 370 LYS A O 1
ATOM 2946 N N . ARG A 1 371 ? -20.438 -8.459 52.842 1.00 91.81 371 ARG A N 1
ATOM 2947 C CA . ARG A 1 371 ? -21.855 -8.674 53.173 1.00 91.81 371 ARG A CA 1
ATOM 2948 C C . ARG A 1 371 ? -22.128 -10.118 53.596 1.00 91.81 371 ARG A C 1
ATOM 2950 O O . ARG A 1 371 ? -22.820 -10.326 54.594 1.00 91.81 371 ARG A O 1
ATOM 2957 N N . PHE A 1 372 ? -21.549 -11.096 52.901 1.00 90.19 372 PHE A N 1
ATOM 2958 C CA . PHE A 1 372 ? -21.644 -12.513 53.248 1.00 90.19 372 PHE A CA 1
ATOM 2959 C C . PHE A 1 372 ? -21.032 -12.795 54.627 1.00 90.19 372 PHE A C 1
ATOM 2961 O O . PHE A 1 372 ? -21.708 -13.361 55.484 1.00 90.19 372 PHE A O 1
ATOM 2968 N N . LEU A 1 373 ? -19.816 -12.303 54.892 1.00 89.12 373 LEU A N 1
ATOM 2969 C CA . LEU A 1 373 ? -19.144 -12.430 56.193 1.00 89.12 373 LEU A CA 1
ATOM 2970 C C . LEU A 1 373 ? -19.935 -11.772 57.335 1.00 89.12 373 LEU A C 1
ATOM 2972 O O . LEU A 1 373 ? -20.006 -12.303 58.444 1.00 89.12 373 LEU A O 1
ATOM 2976 N N . LYS A 1 374 ? -20.570 -10.621 57.083 1.00 89.06 374 LYS A N 1
ATOM 2977 C CA . LYS A 1 374 ? -21.452 -9.968 58.064 1.00 89.06 374 LYS A CA 1
ATOM 2978 C C . LYS A 1 374 ? -22.696 -10.815 58.347 1.00 89.06 374 LYS A C 1
ATOM 2980 O O . LYS A 1 374 ? -23.124 -10.918 59.496 1.00 89.06 374 LYS A O 1
ATOM 2985 N N . HIS A 1 375 ? -23.265 -11.445 57.320 1.00 84.19 375 HIS A N 1
ATOM 2986 C CA . HIS A 1 375 ? -24.437 -12.307 57.455 1.00 84.19 375 HIS A CA 1
ATOM 2987 C C . HIS A 1 375 ? -24.120 -13.623 58.188 1.00 84.19 375 HIS A C 1
ATOM 2989 O O . HIS A 1 375 ? -24.896 -14.043 59.048 1.00 84.19 375 HIS A O 1
ATOM 2995 N N . THR A 1 376 ? -22.971 -14.252 57.917 1.00 83.00 376 THR A N 1
ATOM 2996 C CA . THR A 1 376 ? -22.528 -15.463 58.629 1.00 83.00 376 THR A CA 1
ATOM 2997 C C . THR A 1 376 ? -22.210 -15.176 60.095 1.00 83.00 376 THR A C 1
ATOM 2999 O O . THR A 1 376 ? -22.692 -15.911 60.955 1.00 83.00 376 THR A O 1
ATOM 3002 N N . LYS A 1 377 ? -21.528 -14.060 60.408 1.00 80.12 377 LYS A N 1
ATOM 3003 C CA . LYS A 1 377 ? -21.329 -13.597 61.798 1.00 80.12 377 LYS A CA 1
ATOM 3004 C C . LYS A 1 377 ? -22.649 -13.326 62.529 1.00 80.12 377 LYS A C 1
ATOM 3006 O O . LYS A 1 377 ? -22.785 -13.651 63.704 1.00 80.12 377 LYS A O 1
ATOM 3011 N N . LYS A 1 378 ? -23.649 -12.751 61.850 1.00 77.94 378 LYS A N 1
ATOM 3012 C CA . LYS A 1 378 ? -24.979 -12.532 62.444 1.00 77.94 378 LYS A CA 1
ATOM 3013 C C . LYS A 1 378 ? -25.684 -13.863 62.740 1.00 77.94 378 LYS A C 1
ATOM 3015 O O . LYS A 1 378 ? -26.222 -14.029 63.831 1.00 77.94 378 LYS A O 1
ATOM 3020 N N . LYS A 1 379 ? -25.640 -14.829 61.812 1.00 72.56 379 LYS A N 1
ATOM 3021 C CA . LYS A 1 379 ? -26.196 -16.179 62.019 1.00 72.56 379 LYS A CA 1
ATOM 3022 C C . LYS A 1 379 ? -25.499 -16.938 63.155 1.00 72.56 379 LYS A C 1
ATOM 3024 O O . LYS A 1 379 ? -26.194 -17.558 63.955 1.00 72.56 379 LYS A O 1
ATOM 3029 N N . SER A 1 380 ? -24.169 -16.876 63.266 1.00 70.06 380 SER A N 1
ATOM 3030 C CA . SER A 1 380 ? -23.442 -17.536 64.362 1.00 70.06 380 SER A CA 1
ATOM 3031 C C . SER A 1 380 ? -23.763 -16.916 65.725 1.00 70.06 380 SER A C 1
ATOM 3033 O O . SER A 1 380 ? -23.977 -17.651 66.688 1.00 70.06 380 SER A O 1
ATOM 3035 N N . HIS A 1 381 ? -23.907 -15.587 65.806 1.00 68.62 381 HIS A N 1
ATOM 3036 C CA . HIS A 1 381 ? -24.357 -14.917 67.029 1.00 68.62 381 HIS A CA 1
ATOM 3037 C C . HIS A 1 381 ? -25.785 -15.292 67.443 1.00 68.62 381 HIS A C 1
ATOM 3039 O O . HIS A 1 381 ? -26.018 -15.514 68.630 1.00 68.62 381 HIS A O 1
ATOM 3045 N N . LEU A 1 382 ? -26.733 -15.395 66.500 1.00 67.50 382 LEU A N 1
ATOM 3046 C CA . LEU A 1 382 ? -28.088 -15.874 66.812 1.00 67.50 382 LEU A CA 1
ATOM 3047 C C . LEU A 1 382 ? -28.079 -17.334 67.290 1.00 67.50 382 LEU A C 1
ATOM 3049 O O . LEU A 1 382 ? -28.757 -17.658 68.260 1.00 67.50 382 LEU A O 1
ATOM 3053 N N . LYS A 1 383 ? -27.273 -18.201 66.663 1.00 67.12 383 LYS A N 1
ATOM 3054 C CA . LYS A 1 383 ? -27.158 -19.610 67.064 1.00 67.12 383 LYS A CA 1
ATOM 3055 C C . LYS A 1 383 ? -26.580 -19.753 68.480 1.00 67.12 383 LYS A C 1
ATOM 3057 O O . LYS A 1 383 ? -27.114 -20.521 69.268 1.00 67.12 383 LYS A O 1
ATOM 3062 N N . MET A 1 384 ? -25.560 -18.963 68.839 1.00 61.56 384 MET A N 1
ATOM 3063 C CA . MET A 1 384 ? -25.013 -18.935 70.207 1.00 61.56 384 MET A CA 1
ATOM 3064 C C . MET A 1 384 ? -25.983 -18.359 71.246 1.00 61.56 384 MET A C 1
ATOM 3066 O O . MET A 1 384 ? -25.980 -18.822 72.381 1.00 61.56 384 MET A O 1
ATOM 3070 N N . LYS A 1 385 ? -26.808 -17.363 70.892 1.00 63.28 385 LYS A N 1
ATOM 3071 C CA . LYS A 1 385 ? -27.844 -16.849 71.806 1.00 63.28 385 LYS A CA 1
ATOM 3072 C C . LYS A 1 385 ? -28.919 -17.894 72.097 1.00 63.28 385 LYS A C 1
ATOM 3074 O O . LYS A 1 385 ? -29.305 -18.033 73.248 1.00 63.28 385 LYS A O 1
ATOM 3079 N N . ASN A 1 386 ? -29.343 -18.661 71.093 1.00 60.91 386 ASN A N 1
ATOM 3080 C CA . ASN A 1 386 ? -30.342 -19.714 71.291 1.00 60.91 386 ASN A CA 1
ATOM 3081 C C . ASN A 1 386 ? -29.805 -20.896 72.117 1.00 60.91 386 ASN A C 1
ATOM 3083 O O . ASN A 1 386 ? -30.571 -21.494 72.854 1.00 60.91 386 ASN A O 1
ATOM 3087 N N . ILE A 1 387 ? -28.500 -21.192 72.053 1.00 62.53 387 ILE A N 1
ATOM 3088 C CA . ILE A 1 387 ? -27.857 -22.224 72.894 1.00 62.53 387 ILE A CA 1
ATOM 3089 C C . ILE A 1 387 ? -27.742 -21.785 74.366 1.00 62.53 387 ILE A C 1
ATOM 3091 O O . ILE A 1 387 ? -27.674 -22.630 75.241 1.00 62.53 387 ILE A O 1
ATOM 3095 N N . LYS A 1 388 ? -27.719 -20.479 74.663 1.00 59.31 388 LYS A N 1
ATOM 3096 C CA . LYS A 1 388 ? -27.680 -19.969 76.049 1.00 59.31 388 LYS A CA 1
ATOM 3097 C C . LYS A 1 388 ? -29.062 -19.840 76.707 1.00 59.31 388 LYS A C 1
ATOM 3099 O O . LYS A 1 388 ? -29.126 -19.492 77.881 1.00 59.31 388 LYS A O 1
ATOM 3104 N N . HIS A 1 389 ? -30.139 -20.040 75.950 1.00 56.06 389 HIS A N 1
ATOM 3105 C CA . HIS A 1 389 ? -31.526 -19.927 76.418 1.00 56.06 389 HIS A CA 1
ATOM 3106 C C . HIS A 1 389 ? -32.292 -21.262 76.396 1.00 56.06 389 HIS A C 1
ATOM 3108 O O . HIS A 1 389 ? -33.472 -21.274 76.740 1.00 56.06 389 HIS A O 1
ATOM 3114 N N . ALA A 1 390 ? -31.633 -22.350 75.998 1.00 47.12 390 ALA A N 1
ATOM 3115 C CA . ALA A 1 390 ? -32.067 -23.732 76.188 1.00 47.12 390 ALA A CA 1
ATOM 3116 C C . ALA A 1 390 ? -31.177 -24.358 77.263 1.00 47.12 390 ALA A C 1
ATOM 3118 O O . ALA A 1 390 ? -31.696 -25.202 78.023 1.00 47.12 390 ALA A O 1
#

Nearest PDB structures (foldseek):
  2yeq-assembly1_A  TM=7.597E-01  e=1.592E-07  Bacillus subtilis
  8hfj-assembly1_C  TM=4.258E-01  e=5.332E+00  Cercospora sp. JNU001
  4fj0-assembly2_D  TM=3.986E-01  e=4.174E+00  Curvularia lunata
  8y9c-assembly1_B  TM=3.930E-01  e=7.699E+00  Clostridioides difficile

InterPro domains:
  IPR018946 PhoD-like phosphatase, metallophosphatase domain [PF09423] (56-182)
  IPR029052 Metallo-dependent phosphatase-like [SSF56300] (50-206)
  IPR038607 PhoD-like superfamily [G3DSA:3.60.21.70] (25-252)

Solvent-accessible surface area (backbone atoms only — not comparable to full-atom values): 20961 Å² total; per-residue (Å²): 72,70,67,41,42,74,70,71,64,28,62,40,51,65,50,38,34,28,70,80,43,61,90,95,51,26,69,46,56,62,73,50,44,41,27,50,72,88,52,76,84,84,78,58,86,68,49,58,65,77,55,84,51,17,40,31,40,35,40,52,38,61,61,76,46,36,50,82,87,67,86,66,71,36,63,85,35,42,33,43,43,68,74,43,51,56,47,48,49,51,21,46,55,52,43,81,33,46,29,31,37,41,35,36,55,47,36,64,73,60,79,84,71,78,74,79,72,85,68,76,44,32,61,42,18,48,49,43,43,51,50,52,50,41,46,58,65,74,40,70,43,34,20,47,37,37,37,22,27,84,71,23,26,29,36,37,33,31,32,42,26,34,35,86,87,72,79,46,57,39,52,46,43,34,44,32,47,25,4,74,86,29,3,39,48,53,34,88,55,82,56,68,69,60,69,73,40,94,57,24,70,56,52,23,49,47,43,27,52,50,52,55,49,47,67,67,52,34,73,61,34,20,48,32,49,18,58,72,66,95,78,54,95,48,98,80,58,55,33,55,42,27,28,39,79,80,17,52,72,33,70,30,59,38,41,49,38,26,50,66,48,80,46,78,41,72,97,72,45,32,38,40,39,38,28,36,51,84,56,82,93,53,57,31,53,32,15,32,46,47,40,43,49,33,38,44,36,78,39,84,71,80,88,64,62,68,51,71,70,61,52,53,57,55,63,64,66,53,78,81,68,94,81,61,67,50,71,41,37,32,59,30,80,81,52,68,66,44,40,51,53,25,50,54,53,50,53,50,48,53,44,56,69,61,46,44,58,56,53,49,53,50,52,52,50,54,49,50,50,52,51,49,54,53,50,52,54,51,52,53,51,53,54,54,52,54,63,75,75,109

Sequence (390 aa):
MFLRAKDGIGVYGVKLYDFSRPTGHELVPDREAAIDPFFELDGDNNLGKYSNHSVAIFALDCRTNKTPWGILSDPNGDFLGEAQWIWFEQALKRSKASVNIIVQGLQVHPDRMPFPKVAEDWSKFPKAQNRLYNIILNSNVNAPFLVSGDVHMSQLMRVDCFQKYDDSERSLLELTTSGMTHSWGSCASPQLRHHTHWYAPYAKFSSKFLMEVLHRVFQWPDIVSSSDPDNSHDSRVLFENGGAEGAKKGKQYALADNFGELEFHWDSDLVSLRVFGKDYDKPPLMSARWSLEQLSGITKIPGGNLKNRLLAQNVLRDTSSRVGWTCLPHRGASNGIRVFIGHVVGSTLLFTLLLLPCVFCTLCMTYLVKRFLKHTKKKSHLKMKNIKHA

Foldseek 3Di:
DVVCVVVLQFDWDKWKFAPVDPPPPRTDPCQQCVLFPVHDPPVPPRRNDGDQRMEMETEAQQDSQFDDDDQAADQPTARRDDVRLVRLLSSLLSHQHLAYEYEYEAALPWPDDDGRPPFDHCRSHVNNSQSVVFSNLVSLHFQYAYEYERQQKWFKFKKWKAWPPPRQIAMYIYIYAYQAQHFLQQAPDNDCCLCPDPCNVLRNVLSVVLVVVLVVLADRLGFWFFDDCVPPPDPPPQRQTKADQPADHTGGMGGARWDKDWDQPPVQQKIKIFICHPDPPDTTNIIGMDHSCCSSSVDPRPDAPDDVVLVVVVSVVCPPDPGGMDIATRNGDGDPVSVVRSVVVSVVSCCVSPPVVVVVVVVVVVVVVVVVVVVVVVVVVVVVVVVVVD